Protein AF-0000000079573055 (afdb_homodimer)

InterPro domains:
  IPR013022 Xylose isomerase-like, TIM barrel domain [PF01261] (51-275)
  IPR036237 Xylose isomerase-like superfamily [SSF51658] (10-275)
  IPR050312 IolE/XylA/MocC-like [PTHR12110] (13-275)

Structure (mmCIF, N/CA/C/O backbone):
data_AF-0000000079573055-model_v1
#
loop_
_entity.id
_entity.type
_entity.pdbx_description
1 polymer 'TIM barrel protein'
#
loop_
_atom_site.group_PDB
_atom_site.id
_atom_site.type_symbol
_atom_site.label_atom_id
_atom_site.label_alt_id
_atom_site.label_comp_id
_atom_site.label_asym_id
_atom_site.label_entity_id
_atom_site.label_seq_id
_atom_site.pdbx_PDB_ins_code
_atom_site.Cartn_x
_atom_site.Cartn_y
_atom_site.Cartn_z
_atom_site.occupancy
_atom_site.B_iso_or_equiv
_atom_site.auth_seq_id
_atom_site.auth_comp_id
_atom_site.auth_asym_id
_atom_site.auth_atom_id
_atom_site.pdbx_PDB_model_num
ATOM 1 N N . MET A 1 1 ? 8.812 30.469 4.613 1 85.81 1 MET A N 1
ATOM 2 C CA . MET A 1 1 ? 9.094 29.031 4.582 1 85.81 1 MET A CA 1
ATOM 3 C C . MET A 1 1 ? 8.859 28.391 5.949 1 85.81 1 MET A C 1
ATOM 5 O O . MET A 1 1 ? 8.953 27.172 6.094 1 85.81 1 MET A O 1
ATOM 9 N N . ASP A 1 2 ? 8.391 29.188 6.914 1 90.44 2 ASP A N 1
ATOM 10 C CA . ASP A 1 2 ? 8.266 28.734 8.289 1 90.44 2 ASP A CA 1
ATOM 11 C C . ASP A 1 2 ? 7.055 27.812 8.445 1 90.44 2 ASP A C 1
ATOM 13 O O . ASP A 1 2 ? 7.016 26.984 9.359 1 90.44 2 ASP A O 1
ATOM 17 N N . GLN A 1 3 ? 6.109 27.938 7.523 1 94.31 3 GLN A N 1
ATOM 18 C CA . GLN A 1 3 ? 4.891 27.141 7.625 1 94.31 3 GLN A CA 1
ATOM 19 C C . GLN A 1 3 ? 4.938 25.953 6.68 1 94.31 3 GLN A C 1
ATOM 21 O O . GLN A 1 3 ? 3.984 25.172 6.605 1 94.31 3 GLN A O 1
ATOM 26 N N . VAL A 1 4 ? 6.039 25.797 5.992 1 97.62 4 VAL A N 1
ATOM 27 C CA . VAL A 1 4 ? 6.113 24.75 4.969 1 97.62 4 VAL A CA 1
ATOM 28 C C . VAL A 1 4 ? 6.645 23.469 5.582 1 97.62 4 VAL A C 1
ATOM 30 O O . VAL A 1 4 ? 7.605 23.484 6.359 1 97.62 4 VAL A O 1
ATOM 33 N N . ALA A 1 5 ? 5.977 22.406 5.375 1 98.62 5 ALA A N 1
ATOM 34 C CA . ALA A 1 5 ? 6.418 21.078 5.754 1 98.62 5 ALA A CA 1
ATOM 35 C C . ALA A 1 5 ? 6.445 20.141 4.551 1 98.62 5 ALA A C 1
ATOM 37 O O . ALA A 1 5 ? 5.941 20.484 3.479 1 98.62 5 ALA A O 1
ATOM 38 N N . VAL A 1 6 ? 7.121 19.047 4.664 1 98.5 6 VAL A N 1
ATOM 39 C CA . VAL A 1 6 ? 7.16 18.016 3.629 1 98.5 6 VAL A CA 1
ATOM 40 C C . VAL A 1 6 ? 6.797 16.672 4.234 1 98.5 6 VAL A C 1
ATOM 42 O O . VAL A 1 6 ? 7.371 16.266 5.246 1 98.5 6 VAL A O 1
ATOM 45 N N . MET A 1 7 ? 5.871 16.016 3.602 1 97.94 7 MET A N 1
ATOM 46 C CA . MET A 1 7 ? 5.453 14.68 4.031 1 97.94 7 MET A CA 1
ATOM 47 C C . MET A 1 7 ? 6.504 13.633 3.668 1 97.94 7 MET A C 1
ATOM 49 O O . MET A 1 7 ? 7 13.617 2.541 1 97.94 7 MET A O 1
ATOM 53 N N . GLY A 1 8 ? 6.746 12.758 4.602 1 97.06 8 GLY A N 1
ATOM 54 C CA . GLY A 1 8 ? 7.84 11.805 4.457 1 97.06 8 GLY A CA 1
ATOM 55 C C . GLY A 1 8 ? 7.508 10.656 3.525 1 97.06 8 GLY A C 1
ATOM 56 O O . GLY A 1 8 ? 8.406 9.953 3.062 1 97.06 8 GLY A O 1
ATOM 57 N N . VAL A 1 9 ? 6.242 10.438 3.211 1 94.88 9 VAL A N 1
ATOM 58 C CA . VAL A 1 9 ? 5.824 9.273 2.434 1 94.88 9 VAL A CA 1
ATOM 59 C C . VAL A 1 9 ? 6.492 9.305 1.061 1 94.88 9 VAL A C 1
ATOM 61 O O . VAL A 1 9 ? 6.801 8.258 0.49 1 94.88 9 VAL A O 1
ATOM 64 N N . GLN A 1 10 ? 6.832 10.469 0.522 1 95.25 10 GLN A N 1
ATOM 65 C CA . GLN A 1 10 ? 7.441 10.586 -0.798 1 95.25 10 GLN A CA 1
ATOM 66 C C . GLN A 1 10 ? 8.852 10 -0.804 1 95.25 10 GLN A C 1
ATOM 68 O O . GLN A 1 10 ? 9.422 9.758 -1.869 1 95.25 10 GLN A O 1
ATOM 73 N N . TYR A 1 11 ? 9.367 9.727 0.384 1 95.88 11 TYR A N 1
ATOM 74 C CA . TYR A 1 11 ? 10.711 9.18 0.536 1 95.88 11 TYR A CA 1
ATOM 75 C C . TYR A 1 11 ? 10.656 7.707 0.925 1 95.88 11 TYR A C 1
ATOM 77 O O . TYR A 1 11 ? 11.609 7.176 1.499 1 95.88 11 TYR A O 1
ATOM 85 N N . PHE A 1 12 ? 9.586 6.957 0.643 1 91.75 12 PHE A N 1
ATOM 86 C CA . PHE A 1 12 ? 9.383 5.613 1.176 1 91.75 12 PHE A CA 1
ATOM 87 C C . PHE A 1 12 ? 10.383 4.633 0.566 1 91.75 12 PHE A C 1
ATOM 89 O O . PHE A 1 12 ? 10.555 3.523 1.075 1 91.75 12 PHE A O 1
ATOM 96 N N . HIS A 1 13 ? 11.109 5.02 -0.469 1 93.62 13 HIS A N 1
ATOM 97 C CA . HIS A 1 13 ? 12.164 4.168 -1.013 1 93.62 13 HIS A CA 1
ATOM 98 C C . HIS A 1 13 ? 13.531 4.562 -0.464 1 93.62 13 HIS A C 1
ATOM 100 O O . HIS A 1 13 ? 14.562 4.062 -0.926 1 93.62 13 HIS A O 1
ATOM 106 N N . TYR A 1 14 ? 13.539 5.5 0.457 1 95.5 14 TYR A N 1
ATOM 107 C CA . TYR A 1 14 ? 14.766 6.016 1.039 1 95.5 14 TYR A CA 1
ATOM 108 C C . TYR A 1 14 ? 14.734 5.914 2.561 1 95.5 14 TYR A C 1
ATOM 110 O O . TYR A 1 14 ? 13.664 5.82 3.16 1 95.5 14 TYR A O 1
ATOM 118 N N . THR A 1 15 ? 15.906 5.93 3.127 1 95.62 15 THR A N 1
ATOM 119 C CA . THR A 1 15 ? 16 5.84 4.578 1 95.62 15 THR A CA 1
ATOM 120 C C . THR A 1 15 ? 15.531 7.133 5.238 1 95.62 15 THR A C 1
ATOM 122 O O . THR A 1 15 ? 15.461 8.18 4.59 1 95.62 15 THR A O 1
ATOM 125 N N . LEU A 1 16 ? 15.211 7.012 6.516 1 96.88 16 LEU A N 1
ATOM 126 C CA . LEU A 1 16 ? 14.852 8.195 7.289 1 96.88 16 LEU A CA 1
ATOM 127 C C . LEU A 1 16 ? 15.961 9.242 7.242 1 96.88 16 LEU A C 1
ATOM 129 O O . LEU A 1 16 ? 15.688 10.438 7.098 1 96.88 16 LEU A O 1
ATOM 133 N N . ASP A 1 17 ? 17.203 8.805 7.359 1 97.62 17 ASP A N 1
ATOM 134 C CA . ASP A 1 17 ? 18.328 9.727 7.34 1 97.62 17 ASP A CA 1
ATOM 135 C C . ASP A 1 17 ? 18.391 10.508 6.027 1 97.62 17 ASP A C 1
ATOM 137 O O . ASP A 1 17 ? 18.688 11.703 6.023 1 97.62 17 ASP A O 1
ATOM 141 N N . TYR A 1 18 ? 18.109 9.789 4.93 1 97.94 18 TYR A N 1
ATOM 142 C CA . TYR A 1 18 ? 18.094 10.469 3.639 1 97.94 18 TYR A CA 1
ATOM 143 C C . TYR A 1 18 ? 17.016 11.555 3.617 1 97.94 18 TYR A C 1
ATOM 145 O O . TYR A 1 18 ? 17.266 12.672 3.158 1 97.94 18 TYR A O 1
ATOM 153 N N . TYR A 1 19 ? 15.867 11.242 4.098 1 98.44 19 TYR A N 1
ATOM 154 C CA . TYR A 1 19 ? 14.75 12.18 4.18 1 98.44 19 TYR A CA 1
ATOM 155 C C . TYR A 1 19 ? 15.125 13.398 5.012 1 98.44 19 TYR A C 1
ATOM 157 O O . TYR A 1 19 ? 14.961 14.539 4.562 1 98.44 19 TYR A O 1
ATOM 165 N N . LEU A 1 20 ? 15.672 13.211 6.207 1 98.69 20 LEU A N 1
ATOM 166 C CA . LEU A 1 20 ? 16.047 14.305 7.105 1 98.69 20 LEU A CA 1
ATOM 167 C C . LEU A 1 20 ? 17.109 15.195 6.465 1 98.69 20 LEU A C 1
ATOM 169 O O . LEU A 1 20 ? 16.984 16.422 6.48 1 98.69 20 LEU A O 1
ATOM 173 N N . ASN A 1 21 ? 18.062 14.586 5.883 1 98.56 21 ASN A N 1
ATOM 174 C CA . ASN A 1 21 ? 19.125 15.359 5.246 1 98.56 21 ASN A CA 1
ATOM 175 C C . ASN A 1 21 ? 18.609 16.141 4.047 1 98.56 21 ASN A C 1
ATOM 177 O O . ASN A 1 21 ? 19.062 17.266 3.787 1 98.56 21 ASN A O 1
ATOM 181 N N . SER A 1 22 ? 17.719 15.492 3.316 1 98.56 22 SER A N 1
ATOM 182 C CA . SER A 1 22 ? 17.109 16.188 2.193 1 98.56 22 SER A CA 1
ATOM 183 C C . SER A 1 22 ? 16.391 17.453 2.652 1 98.56 22 SER A C 1
ATOM 185 O O . SER A 1 22 ? 16.516 18.516 2.027 1 98.56 22 SER A O 1
ATOM 187 N N . MET A 1 23 ? 15.641 17.375 3.732 1 98.38 23 MET A N 1
ATOM 188 C CA . MET A 1 23 ? 14.93 18.516 4.273 1 98.38 23 MET A CA 1
ATOM 189 C C . MET A 1 23 ? 15.898 19.609 4.715 1 98.38 23 MET A C 1
ATOM 191 O O . MET A 1 23 ? 15.695 20.797 4.426 1 98.38 23 MET A O 1
ATOM 195 N N . HIS A 1 24 ? 16.938 19.188 5.359 1 98.31 24 HIS A N 1
ATOM 196 C CA . HIS A 1 24 ? 17.953 20.125 5.785 1 98.31 24 HIS A CA 1
ATOM 197 C C . HIS A 1 24 ? 18.562 20.859 4.59 1 98.31 24 HIS A C 1
ATOM 199 O O . HIS A 1 24 ? 18.703 22.078 4.617 1 98.31 24 HIS A O 1
ATOM 205 N N . ARG A 1 25 ? 18.875 20.156 3.561 1 98.12 25 ARG A N 1
ATOM 206 C CA . ARG A 1 25 ? 19.484 20.719 2.369 1 98.12 25 ARG A CA 1
ATOM 207 C C . ARG A 1 25 ? 18.531 21.672 1.653 1 98.12 25 ARG A C 1
ATOM 209 O O . ARG A 1 25 ? 18.969 22.672 1.065 1 98.12 25 ARG A O 1
ATOM 216 N N . CYS A 1 26 ? 17.25 21.406 1.707 1 97.62 26 CYS A N 1
ATOM 217 C CA . CYS A 1 26 ? 16.25 22.203 1.012 1 97.62 26 CYS A CA 1
ATOM 218 C C . CYS A 1 26 ? 15.844 23.422 1.84 1 97.62 26 CYS A C 1
ATOM 220 O O . CYS A 1 26 ? 15.125 24.297 1.355 1 97.62 26 CYS A O 1
ATOM 222 N N . GLY A 1 27 ? 16.25 23.422 3.068 1 97.06 27 GLY A N 1
ATOM 223 C CA . GLY A 1 27 ? 15.922 24.547 3.945 1 97.06 27 GLY A CA 1
ATOM 224 C C . GLY A 1 27 ? 14.516 24.453 4.512 1 97.06 27 GLY A C 1
ATOM 225 O O . GLY A 1 27 ? 13.953 25.469 4.926 1 97.06 27 GLY A O 1
ATOM 226 N N . VAL A 1 28 ? 13.914 23.312 4.461 1 97.69 28 VAL A N 1
ATOM 227 C CA . VAL A 1 28 ? 12.609 23.078 5.074 1 97.69 28 VAL A CA 1
ATOM 228 C C . VAL A 1 28 ? 12.789 22.625 6.52 1 97.69 28 VAL A C 1
ATOM 230 O O . VAL A 1 28 ? 13.5 21.656 6.789 1 97.69 28 VAL A O 1
ATOM 233 N N . LYS A 1 29 ? 12.133 23.219 7.445 1 97.56 29 LYS A N 1
ATOM 234 C CA . LYS A 1 29 ? 12.391 22.953 8.859 1 97.56 29 LYS A CA 1
ATOM 235 C C . LYS A 1 29 ? 11.344 22.016 9.438 1 97.56 29 LYS A C 1
ATOM 237 O O . LYS A 1 29 ? 11.562 21.391 10.477 1 97.56 29 LYS A O 1
ATOM 242 N N . ASN A 1 30 ? 10.148 22 8.828 1 98.69 30 ASN A N 1
ATOM 243 C CA . ASN A 1 30 ? 9.031 21.234 9.375 1 98.69 30 ASN A CA 1
ATOM 244 C C . ASN A 1 30 ? 8.875 19.891 8.672 1 98.69 30 ASN A C 1
ATOM 246 O O . ASN A 1 30 ? 8.945 19.812 7.445 1 98.69 30 ASN A O 1
ATOM 250 N N . LEU A 1 31 ? 8.711 18.828 9.492 1 98.75 31 LEU A N 1
ATOM 251 C CA . LEU A 1 31 ? 8.609 17.453 8.992 1 98.75 31 LEU A CA 1
ATOM 252 C C . LEU A 1 31 ? 7.227 16.875 9.289 1 98.75 31 LEU A C 1
ATOM 254 O O . LEU A 1 31 ? 6.668 17.109 10.359 1 98.75 31 LEU A O 1
ATOM 258 N N . ASP A 1 32 ? 6.66 16.203 8.359 1 98.75 32 ASP A N 1
ATOM 259 C CA . ASP A 1 32 ? 5.523 15.305 8.5 1 98.75 32 ASP A CA 1
ATOM 260 C C . ASP A 1 32 ? 5.969 13.844 8.391 1 98.75 32 ASP A C 1
ATOM 262 O O . ASP A 1 32 ? 6.172 13.336 7.293 1 98.75 32 ASP A O 1
ATOM 266 N N . LEU A 1 33 ? 6.113 13.211 9.562 1 98.5 33 LEU A N 1
ATOM 267 C CA . LEU A 1 33 ? 6.652 11.859 9.57 1 98.5 33 LEU A CA 1
ATOM 268 C C . LEU A 1 33 ? 5.594 10.844 9.148 1 98.5 33 LEU A C 1
ATOM 270 O O . LEU A 1 33 ? 4.516 10.781 9.75 1 98.5 33 LEU A O 1
ATOM 274 N N . TRP A 1 34 ? 5.934 10.156 8.156 1 96.06 34 TRP A N 1
ATOM 275 C CA . TRP A 1 34 ? 5.121 9.008 7.758 1 96.06 34 TRP A CA 1
ATOM 276 C C . TRP A 1 34 ? 5.434 7.789 8.617 1 96.06 34 TRP A C 1
ATOM 278 O O . TRP A 1 34 ? 6.598 7.398 8.75 1 96.06 34 TRP A O 1
ATOM 288 N N . GLY A 1 35 ? 4.434 7.227 9.203 1 94.44 35 GLY A N 1
ATOM 289 C CA . GLY A 1 35 ? 4.582 6.172 10.195 1 94.44 35 GLY A CA 1
ATOM 290 C C . GLY A 1 35 ? 4.566 4.781 9.586 1 94.44 35 GLY A C 1
ATOM 291 O O . GLY A 1 35 ? 3.768 3.932 9.992 1 94.44 35 GLY A O 1
ATOM 292 N N . ALA A 1 36 ? 5.469 4.477 8.742 1 91.88 36 ALA A N 1
ATOM 293 C CA . ALA A 1 36 ? 5.648 3.15 8.156 1 91.88 36 ALA A CA 1
ATOM 294 C C . ALA A 1 36 ? 7.109 2.906 7.789 1 91.88 36 ALA A C 1
ATOM 296 O O . ALA A 1 36 ? 7.906 3.848 7.719 1 91.88 36 ALA A O 1
ATOM 297 N N . SER A 1 37 ? 7.445 1.666 7.555 1 88.81 37 SER A N 1
ATOM 298 C CA . SER A 1 37 ? 8.789 1.309 7.102 1 88.81 37 SER A CA 1
ATOM 299 C C . SER A 1 37 ? 9.086 1.911 5.734 1 88.81 37 SER A C 1
ATOM 301 O O . SER A 1 37 ? 8.211 1.976 4.871 1 88.81 37 SER A O 1
ATOM 303 N N . PRO A 1 38 ? 10.227 2.432 5.527 1 89.25 38 PRO A N 1
ATOM 304 C CA . PRO A 1 38 ? 11.445 2.207 6.301 1 89.25 38 PRO A CA 1
ATOM 305 C C . PRO A 1 38 ? 11.703 3.299 7.336 1 89.25 38 PRO A C 1
ATOM 307 O O . PRO A 1 38 ? 12.719 3.275 8.023 1 89.25 38 PRO A O 1
ATOM 310 N N . HIS A 1 39 ? 10.836 4.254 7.512 1 93.06 39 HIS A N 1
ATOM 311 C CA . HIS A 1 39 ? 11.125 5.379 8.398 1 93.06 39 HIS A CA 1
ATOM 312 C C . HIS A 1 39 ? 10.852 5.02 9.852 1 93.06 39 HIS A C 1
ATOM 314 O O . HIS A 1 39 ? 11.773 4.996 10.672 1 93.06 39 HIS A O 1
ATOM 320 N N . TYR A 1 40 ? 9.609 4.742 10.125 1 93.88 40 TYR A N 1
ATOM 321 C CA . TYR A 1 40 ? 9.203 4.297 11.453 1 93.88 40 TYR A CA 1
ATOM 322 C C . TYR A 1 40 ? 7.887 3.537 11.391 1 93.88 40 TYR A C 1
ATOM 324 O O . TYR A 1 40 ? 6.875 4.074 10.938 1 93.88 40 TYR A O 1
ATOM 332 N N . CYS A 1 41 ? 7.926 2.348 11.836 1 90.44 41 CYS A N 1
ATOM 333 C CA . CYS A 1 41 ? 6.711 1.551 11.969 1 90.44 41 CYS A CA 1
ATOM 334 C C . CYS A 1 41 ? 6.52 1.082 13.406 1 90.44 41 CYS A C 1
ATOM 336 O O . CYS A 1 41 ? 7.336 0.321 13.93 1 90.44 41 CYS A O 1
ATOM 338 N N . ARG A 1 42 ? 5.434 1.505 13.977 1 90.31 42 ARG A N 1
ATOM 339 C CA . ARG A 1 42 ? 5.176 1.19 15.375 1 90.31 42 ARG A CA 1
ATOM 340 C C . ARG A 1 42 ? 5.207 -0.316 15.617 1 90.31 42 ARG A C 1
ATOM 342 O O . ARG A 1 42 ? 5.641 -0.772 16.672 1 90.31 42 ARG A O 1
ATOM 349 N N . LEU A 1 43 ? 4.852 -1.1 14.672 1 83.31 43 LEU A N 1
ATOM 350 C CA . LEU A 1 43 ? 4.727 -2.549 14.789 1 83.31 43 LEU A CA 1
ATOM 351 C C . LEU A 1 43 ? 6.098 -3.201 14.922 1 83.31 43 LEU A C 1
ATOM 353 O O . LEU A 1 43 ? 6.199 -4.371 15.297 1 83.31 43 LEU A O 1
ATOM 357 N N . ASP A 1 44 ? 7.102 -2.424 14.648 1 84.69 44 ASP A N 1
ATOM 358 C CA . ASP A 1 44 ? 8.453 -2.969 14.75 1 84.69 44 ASP A CA 1
ATOM 359 C C . ASP A 1 44 ? 8.906 -3.062 16.203 1 84.69 44 ASP A C 1
ATOM 361 O O . ASP A 1 44 ? 9.914 -3.697 16.5 1 84.69 44 ASP A O 1
ATOM 365 N N . TYR A 1 45 ? 8.109 -2.496 17.031 1 89.62 45 TYR A N 1
ATOM 366 C CA . TYR A 1 45 ? 8.539 -2.398 18.422 1 89.62 45 TYR A CA 1
ATOM 367 C C . TYR A 1 45 ? 7.574 -3.141 19.344 1 89.62 45 TYR A C 1
ATOM 369 O O . TYR A 1 45 ? 6.371 -2.857 19.359 1 89.62 45 TYR A O 1
ATOM 377 N N . LEU A 1 46 ? 8.086 -4.008 20.156 1 85.56 46 LEU A N 1
ATOM 378 C CA . LEU A 1 46 ? 7.293 -4.91 20.984 1 85.56 46 LEU A CA 1
ATOM 379 C C . LEU A 1 46 ? 6.691 -4.176 22.188 1 85.56 46 LEU A C 1
ATOM 381 O O . LEU A 1 46 ? 5.645 -4.57 22.703 1 85.56 46 LEU A O 1
ATOM 385 N N . THR A 1 47 ? 7.414 -3.145 22.641 1 92.56 47 THR A N 1
ATOM 386 C CA . THR A 1 47 ? 6.957 -2.418 23.828 1 92.56 47 THR A CA 1
ATOM 387 C C . THR A 1 47 ? 6.852 -0.924 23.531 1 92.56 47 THR A C 1
ATOM 389 O O . THR A 1 47 ? 7.523 -0.412 22.641 1 92.56 47 THR A O 1
ATOM 392 N N . SER A 1 48 ? 5.992 -0.315 24.281 1 94.56 48 SER A N 1
ATOM 393 C CA . SER A 1 48 ? 5.875 1.136 24.188 1 94.56 48 SER A CA 1
ATOM 394 C C . SER A 1 48 ? 7.199 1.821 24.5 1 94.56 48 SER A C 1
ATOM 396 O O . SER A 1 48 ? 7.539 2.838 23.891 1 94.56 48 SER A O 1
ATOM 398 N N . SER A 1 49 ? 7.922 1.231 25.391 1 96.5 49 SER A N 1
ATOM 399 C CA . SER A 1 49 ? 9.2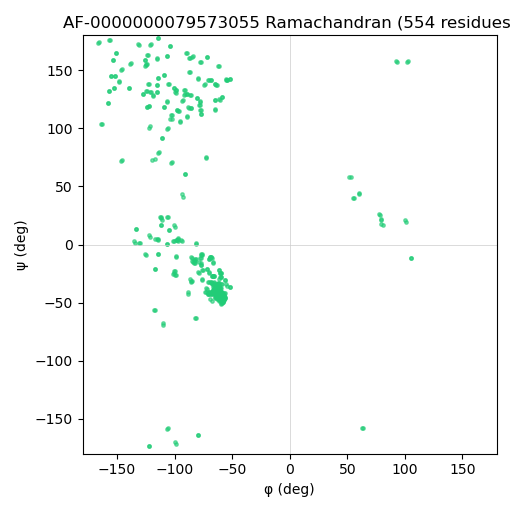03 1.804 25.781 1 96.5 49 SER A CA 1
ATOM 400 C C . SER A 1 49 ? 10.211 1.749 24.641 1 96.5 49 SER A C 1
ATOM 402 O O . SER A 1 49 ? 10.977 2.691 24.438 1 96.5 49 SER A O 1
ATOM 404 N N . ALA A 1 50 ? 10.211 0.652 23.953 1 95.56 50 ALA A N 1
ATOM 405 C CA . ALA A 1 50 ? 11.117 0.519 22.828 1 95.56 50 ALA A CA 1
ATOM 406 C C . ALA A 1 50 ? 10.766 1.511 21.719 1 95.56 50 ALA A C 1
ATOM 408 O O . ALA A 1 50 ? 11.648 2.107 21.109 1 95.56 50 ALA A O 1
ATOM 409 N N . ALA A 1 51 ? 9.492 1.646 21.453 1 96 51 ALA A N 1
ATOM 410 C CA . ALA A 1 51 ? 9.023 2.607 20.469 1 96 51 ALA A CA 1
ATOM 411 C C . ALA A 1 51 ? 9.391 4.031 20.859 1 96 51 ALA A C 1
ATOM 413 O O . ALA A 1 51 ? 9.883 4.805 20.031 1 96 51 ALA A O 1
ATOM 414 N N . GLU A 1 52 ? 9.188 4.352 22.109 1 97.88 52 GLU A N 1
ATOM 415 C CA . GLU A 1 52 ? 9.508 5.68 22.625 1 97.88 52 GLU A CA 1
ATOM 416 C C . GLU A 1 52 ? 10.992 5.992 22.469 1 97.88 52 GLU A C 1
ATOM 418 O O . GLU A 1 52 ? 11.359 7.102 22.078 1 97.88 52 GLU A O 1
ATOM 423 N N . ARG A 1 53 ? 11.781 5.035 22.797 1 97.62 53 ARG A N 1
ATOM 424 C CA . ARG A 1 53 ? 13.219 5.223 22.672 1 97.62 53 ARG A CA 1
ATOM 425 C C . ARG A 1 53 ? 13.602 5.535 21.219 1 97.62 53 ARG A C 1
ATOM 427 O O . ARG A 1 53 ? 14.398 6.438 20.969 1 97.62 53 ARG A O 1
ATOM 434 N N . LYS A 1 54 ? 13.078 4.758 20.312 1 96.56 54 LYS A N 1
ATOM 435 C CA . LYS A 1 54 ? 13.367 4.984 18.891 1 96.56 54 LYS A CA 1
ATOM 436 C C . LYS A 1 54 ? 12.891 6.363 18.453 1 96.56 54 LYS A C 1
ATOM 438 O O . LYS A 1 54 ? 13.594 7.066 17.719 1 96.56 54 LYS A O 1
ATOM 443 N N . LEU A 1 55 ? 11.719 6.766 18.844 1 98.38 55 LEU A N 1
ATOM 444 C CA . LEU A 1 55 ? 11.148 8.055 18.453 1 98.38 55 LEU A CA 1
ATOM 445 C C . LEU A 1 55 ? 11.969 9.203 19.031 1 98.38 55 LEU A C 1
ATOM 447 O O . LEU A 1 55 ? 12.133 10.234 18.375 1 98.38 55 LEU A O 1
ATOM 451 N N . ARG A 1 56 ? 12.438 9.023 20.219 1 98.56 56 ARG A N 1
ATOM 452 C CA . ARG A 1 56 ? 13.312 10.039 20.797 1 98.56 56 ARG A CA 1
ATOM 453 C C . ARG A 1 56 ? 14.602 10.164 20.016 1 98.56 56 ARG A C 1
ATOM 455 O O . ARG A 1 56 ? 15.109 11.273 19.812 1 98.56 56 ARG A O 1
ATOM 462 N N . GLU A 1 57 ? 15.086 9.039 19.609 1 98.19 57 GLU A N 1
ATOM 463 C CA . GLU A 1 57 ? 16.266 9.062 18.75 1 98.19 57 GLU A CA 1
ATOM 464 C C . GLU A 1 57 ? 15.984 9.805 17.453 1 98.19 57 GLU A C 1
ATOM 466 O O . GLU A 1 57 ? 16.797 10.609 17 1 98.19 57 GLU A O 1
ATOM 471 N N . ILE A 1 58 ? 14.906 9.5 16.828 1 98.38 58 ILE A N 1
ATOM 472 C CA . ILE A 1 58 ? 14.492 10.141 15.586 1 98.38 58 ILE A CA 1
ATOM 473 C C . ILE A 1 58 ? 14.344 11.641 15.797 1 98.38 58 ILE A C 1
ATOM 475 O O . ILE A 1 58 ? 14.844 12.438 15 1 98.38 58 ILE A O 1
ATOM 479 N N . ARG A 1 59 ? 13.664 12.047 16.828 1 98.69 59 ARG A N 1
ATOM 480 C CA . ARG A 1 59 ? 13.477 13.461 17.156 1 98.69 59 ARG A CA 1
ATOM 481 C C . ARG A 1 59 ? 14.82 14.164 17.328 1 98.69 59 ARG A C 1
ATOM 483 O O . ARG A 1 59 ? 15.023 15.266 16.812 1 98.69 59 ARG A O 1
ATOM 490 N N . LYS A 1 60 ? 15.695 13.531 18.094 1 98.56 60 LYS A N 1
ATOM 491 C CA . LYS A 1 60 ? 17.016 14.117 18.328 1 98.56 60 LYS A CA 1
ATOM 492 C C . LYS A 1 60 ? 17.781 14.312 17.016 1 98.56 60 LYS A C 1
ATOM 494 O O . LYS A 1 60 ? 18.406 15.359 16.812 1 98.56 60 LYS A O 1
ATOM 499 N N . LYS A 1 61 ? 17.734 13.32 16.141 1 98.25 61 LYS A N 1
ATOM 500 C CA . LYS A 1 61 ? 18.391 13.438 14.844 1 98.25 61 LYS A CA 1
ATOM 501 C C . LYS A 1 61 ? 17.859 14.633 14.07 1 98.25 61 LYS A C 1
ATOM 503 O O . LYS A 1 61 ? 18.625 15.367 13.445 1 98.25 61 LYS A O 1
ATOM 508 N N . ALA A 1 62 ? 16.547 14.734 14.07 1 98.69 62 ALA A N 1
ATOM 509 C CA . ALA A 1 62 ? 15.914 15.867 13.391 1 98.69 62 ALA A CA 1
ATOM 510 C C . ALA A 1 62 ? 16.359 17.188 14.008 1 98.69 62 ALA A C 1
ATOM 512 O O . ALA A 1 62 ? 16.766 18.109 13.297 1 98.69 62 ALA A O 1
ATOM 513 N N . GLU A 1 63 ? 16.328 17.25 15.305 1 98.56 63 GLU A N 1
ATOM 514 C CA . GLU A 1 63 ? 16.703 18.469 16.016 1 98.56 63 GLU A CA 1
ATOM 515 C C . GLU A 1 63 ? 18.156 18.844 15.75 1 98.56 63 GLU A C 1
ATOM 517 O O . GLU A 1 63 ? 18.484 20.031 15.617 1 98.56 63 GLU A O 1
ATOM 522 N N . ASP A 1 64 ? 18.969 17.875 15.711 1 98.5 64 ASP A N 1
ATOM 523 C CA . ASP A 1 64 ? 20.391 18.094 15.43 1 98.5 64 ASP A CA 1
ATOM 524 C C . ASP A 1 64 ? 20.578 18.75 14.062 1 98.5 64 ASP A C 1
ATOM 526 O O . ASP A 1 64 ? 21.578 19.422 13.836 1 98.5 64 ASP A O 1
ATOM 530 N N . LEU A 1 65 ? 19.656 18.578 13.188 1 98.44 65 LEU A N 1
ATOM 531 C CA . LEU A 1 65 ? 19.719 19.156 11.852 1 98.44 65 LEU A CA 1
ATOM 532 C C . LEU A 1 65 ? 18.906 20.438 11.773 1 98.44 65 LEU A C 1
ATOM 534 O O . LEU A 1 65 ? 18.75 21.016 10.695 1 98.44 65 LEU A O 1
ATOM 538 N N . GLY A 1 66 ? 18.359 20.844 12.898 1 98.06 66 GLY A N 1
ATOM 539 C CA . GLY A 1 66 ? 17.547 22.047 12.938 1 98.06 66 GLY A CA 1
ATOM 540 C C . GLY A 1 66 ? 16.141 21.828 12.43 1 98.06 66 GLY A C 1
ATOM 541 O O . GLY A 1 66 ? 15.477 22.781 11.984 1 98.06 66 GLY A O 1
ATOM 542 N N . LEU A 1 67 ? 15.688 20.609 12.445 1 98.62 67 LEU A N 1
ATOM 543 C CA . LEU A 1 67 ? 14.359 20.234 11.961 1 98.62 67 LEU A CA 1
ATOM 544 C C . LEU A 1 67 ? 13.43 19.906 13.125 1 98.62 67 LEU A C 1
ATOM 546 O O . LEU A 1 67 ? 13.883 19.688 14.25 1 98.62 67 LEU A O 1
ATOM 550 N N . LYS A 1 68 ? 12.141 19.906 12.875 1 98.62 68 LYS A N 1
ATOM 551 C CA . LYS A 1 68 ? 11.156 19.484 13.867 1 98.62 68 LYS A CA 1
ATOM 552 C C . LYS A 1 68 ? 9.969 18.812 13.203 1 98.62 68 LYS A C 1
ATOM 554 O O . LYS A 1 68 ? 9.617 19.125 12.062 1 98.62 68 LYS A O 1
ATOM 559 N N . PHE A 1 69 ? 9.367 17.906 13.898 1 98.81 69 PHE A N 1
ATOM 560 C CA . PHE A 1 69 ? 8.156 17.25 13.43 1 98.81 69 PHE A CA 1
ATOM 561 C C . PHE A 1 69 ? 6.922 18.062 13.789 1 98.81 69 PHE A C 1
ATOM 563 O O . PHE A 1 69 ? 6.746 18.453 14.945 1 98.81 69 PHE A O 1
ATOM 570 N N . VAL A 1 70 ? 6.09 18.312 12.773 1 98.75 70 VAL A N 1
ATOM 571 C CA . VAL A 1 70 ? 4.891 19.109 13.023 1 98.75 70 VAL A CA 1
ATOM 572 C C . VAL A 1 70 ? 3.648 18.25 12.812 1 98.75 70 VAL A C 1
ATOM 574 O O . VAL A 1 70 ? 2.531 18.688 13.109 1 98.75 70 VAL A O 1
ATOM 577 N N . MET A 1 71 ? 3.824 17.047 12.297 1 98.81 71 MET A N 1
ATOM 578 C CA . MET A 1 71 ? 2.75 16.109 12.031 1 98.81 71 MET A CA 1
ATOM 579 C C . MET A 1 71 ? 3.262 14.672 12.094 1 98.81 71 MET A C 1
ATOM 581 O O . MET A 1 71 ? 4.387 14.391 11.68 1 98.81 71 MET A O 1
ATOM 585 N N . TYR A 1 72 ? 2.531 13.805 12.75 1 98.75 72 TYR A N 1
ATOM 586 C CA . TYR A 1 72 ? 2.734 12.367 12.617 1 98.75 72 TYR A CA 1
ATOM 587 C C . TYR A 1 72 ? 1.614 11.734 11.797 1 98.75 72 TYR A C 1
ATOM 589 O O . TYR A 1 72 ? 0.434 11.922 12.102 1 98.75 72 TYR A O 1
ATOM 597 N N . THR A 1 73 ? 1.962 11.062 10.75 1 98.19 73 THR A N 1
ATOM 598 C CA . THR A 1 73 ? 1.007 10.43 9.844 1 98.19 73 THR A CA 1
ATOM 599 C C . THR A 1 73 ? 1.087 8.914 9.953 1 98.19 73 THR A C 1
ATOM 601 O O . THR A 1 73 ? 1.867 8.273 9.242 1 98.19 73 THR A O 1
ATOM 604 N N . PRO A 1 74 ? 0.258 8.367 10.828 1 96.38 74 PRO A N 1
ATOM 605 C CA . PRO A 1 74 ? 0.222 6.902 10.836 1 96.38 74 PRO A CA 1
ATOM 606 C C . PRO A 1 74 ? -0.314 6.32 9.531 1 96.38 74 PRO A C 1
ATOM 608 O O . PRO A 1 74 ? -1.258 6.859 8.945 1 96.38 74 PRO A O 1
ATOM 611 N N . GLU A 1 75 ? 0.277 5.309 9.062 1 92.56 75 GLU A N 1
ATOM 612 C CA . GLU A 1 75 ? -0.151 4.699 7.809 1 92.56 75 GLU A CA 1
ATOM 613 C C . GLU A 1 75 ? -1.404 3.852 8.008 1 92.56 75 GLU A C 1
ATOM 615 O O . GLU A 1 75 ? -1.374 2.844 8.719 1 92.56 75 GLU A O 1
ATOM 620 N N . THR A 1 76 ? -2.523 4.273 7.367 1 89.38 76 THR A N 1
ATOM 621 C CA . THR A 1 76 ? -3.766 3.531 7.539 1 89.38 76 THR A CA 1
ATOM 622 C C . THR A 1 76 ? -4.461 3.324 6.199 1 89.38 76 THR A C 1
ATOM 624 O O . THR A 1 76 ? -5.602 2.859 6.148 1 89.38 76 THR A O 1
ATOM 627 N N . LEU A 1 77 ? -3.834 3.779 5.082 1 76.5 77 LEU A N 1
ATOM 628 C CA . LEU A 1 77 ? -4.504 3.631 3.795 1 76.5 77 LEU A CA 1
ATOM 629 C C . LEU A 1 77 ? -4.426 2.188 3.307 1 76.5 77 LEU A C 1
ATOM 631 O O . LEU A 1 77 ? -5.125 1.809 2.363 1 76.5 77 LEU A O 1
ATOM 635 N N . ALA A 1 78 ? -3.66 1.411 3.975 1 70.88 78 ALA A N 1
ATOM 636 C CA . ALA A 1 78 ? -3.537 0.012 3.574 1 70.88 78 ALA A CA 1
ATOM 637 C C . ALA A 1 78 ? -3.693 -0.919 4.773 1 70.88 78 ALA A C 1
ATOM 639 O O . ALA A 1 78 ? -3.934 -0.463 5.895 1 70.88 78 ALA A O 1
ATOM 640 N N . TYR A 1 79 ? -3.746 -2.201 4.523 1 76.5 79 TYR A N 1
ATOM 641 C CA . TYR A 1 79 ? -3.74 -3.209 5.578 1 76.5 79 TYR A CA 1
ATOM 642 C C . TYR A 1 79 ? -2.578 -2.99 6.539 1 76.5 79 TYR A C 1
ATOM 644 O O . TYR A 1 79 ? -1.58 -2.359 6.18 1 76.5 79 TYR A O 1
ATOM 652 N N . PRO A 1 80 ? -2.945 -3.254 7.75 1 83.56 80 PRO A N 1
ATOM 653 C CA . PRO A 1 80 ? -4.078 -4.023 8.273 1 83.56 80 PRO A CA 1
ATOM 654 C C . PRO A 1 80 ? -5.117 -3.145 8.969 1 83.56 80 PRO A C 1
ATOM 656 O O . PRO A 1 80 ? -5.887 -3.633 9.797 1 83.56 80 PRO A O 1
ATOM 659 N N . TYR A 1 81 ? -5.176 -1.881 8.703 1 91.25 81 TYR A N 1
ATOM 660 C CA . TYR A 1 81 ? -6.035 -0.961 9.438 1 91.25 81 TYR A CA 1
ATOM 661 C C . TYR A 1 81 ? -7.203 -0.494 8.578 1 91.25 81 TYR A C 1
ATOM 663 O O . TYR A 1 81 ? -7.082 -0.399 7.355 1 91.25 81 TYR A O 1
ATOM 671 N N . SER A 1 82 ? -8.289 -0.301 9.242 1 94.06 82 SER A N 1
ATOM 672 C CA . SER A 1 82 ? -9.492 0.232 8.609 1 94.06 82 SER A CA 1
ATOM 673 C C . SER A 1 82 ? -10.406 0.892 9.641 1 94.06 82 SER A C 1
ATOM 675 O O . SER A 1 82 ? -10.727 0.297 10.672 1 94.06 82 SER A O 1
ATOM 677 N N . LEU A 1 83 ? -10.82 2.064 9.273 1 97.06 83 LEU A N 1
ATOM 678 C CA . LEU A 1 83 ? -11.711 2.787 10.172 1 97.06 83 LEU A CA 1
ATOM 679 C C . LEU A 1 83 ? -13.156 2.314 10.008 1 97.06 83 LEU A C 1
ATOM 681 O O . LEU A 1 83 ? -14.008 2.615 10.844 1 97.06 83 LEU A O 1
ATOM 685 N N . SER A 1 84 ? -13.367 1.547 8.922 1 96.69 84 SER A N 1
ATOM 686 C CA . SER A 1 84 ? -14.766 1.267 8.617 1 96.69 84 SER A CA 1
ATOM 687 C C . SER A 1 84 ? -14.977 -0.213 8.312 1 96.69 84 SER A C 1
ATOM 689 O O . SER A 1 84 ? -16.031 -0.6 7.789 1 96.69 84 SER A O 1
ATOM 691 N N . ALA A 1 85 ? -14.016 -1.035 8.617 1 94.31 85 ALA A N 1
ATOM 692 C CA . ALA A 1 85 ? -14.125 -2.463 8.328 1 94.31 85 ALA A CA 1
ATOM 693 C C . ALA A 1 85 ? -15.383 -3.053 8.961 1 94.31 85 ALA A C 1
ATOM 695 O O . ALA A 1 85 ? -15.75 -2.701 10.086 1 94.31 85 ALA A O 1
ATOM 696 N N . PRO A 1 86 ? -16.031 -3.975 8.25 1 94 86 PRO A N 1
ATOM 697 C CA . PRO A 1 86 ? -17.172 -4.66 8.875 1 94 86 PRO A CA 1
ATOM 698 C C . PRO A 1 86 ? -16.75 -5.543 10.047 1 94 86 PRO A C 1
ATOM 700 O O . PRO A 1 86 ? -17.547 -5.785 10.961 1 94 86 PRO A O 1
ATOM 703 N N . GLU A 1 87 ? -15.523 -6.012 10.016 1 90.12 87 GLU A N 1
ATOM 704 C CA . GLU A 1 87 ? -14.992 -6.844 11.086 1 90.12 87 GLU A CA 1
ATOM 705 C C . GLU A 1 87 ? -14.578 -5.996 12.289 1 90.12 87 GLU A C 1
ATOM 707 O O . GLU A 1 87 ? -13.656 -5.184 12.195 1 90.12 87 GLU A O 1
ATOM 712 N N . GLN A 1 88 ? -15.141 -6.219 13.422 1 92.19 88 GLN A N 1
ATOM 713 C CA . GLN A 1 88 ? -14.906 -5.434 14.625 1 92.19 88 GLN A CA 1
ATOM 714 C C . GLN A 1 88 ? -13.453 -5.527 15.07 1 92.19 88 GLN A C 1
ATOM 716 O O . GLN A 1 88 ? -12.852 -4.523 15.461 1 92.19 88 GLN A O 1
ATOM 721 N N . PRO A 1 89 ? -12.812 -6.664 14.969 1 89.38 89 PRO A N 1
ATOM 722 C CA . PRO A 1 89 ? -11.414 -6.75 15.398 1 89.38 89 PRO A CA 1
ATOM 723 C C . PRO A 1 89 ? -10.492 -5.832 14.609 1 89.38 89 PRO A C 1
ATOM 725 O O . PRO A 1 89 ? -9.508 -5.32 15.148 1 89.38 89 PRO A O 1
ATOM 728 N N . ILE A 1 90 ? -10.812 -5.625 13.32 1 91.62 90 ILE A N 1
ATOM 729 C CA . ILE A 1 90 ? -10.008 -4.727 12.5 1 91.62 90 ILE A CA 1
ATOM 730 C C . ILE A 1 90 ? -10.18 -3.289 12.977 1 91.62 90 ILE A C 1
ATOM 732 O O . ILE A 1 90 ? -9.203 -2.547 13.102 1 91.62 90 ILE A O 1
ATOM 736 N N . ARG A 1 91 ? -11.383 -2.885 13.281 1 95.19 91 ARG A N 1
ATOM 737 C CA . ARG A 1 91 ? -11.633 -1.543 13.797 1 95.19 91 ARG A CA 1
ATOM 738 C C . ARG A 1 91 ? -11 -1.357 15.172 1 95.19 91 ARG A C 1
ATOM 740 O O . ARG A 1 91 ? -10.438 -0.299 15.461 1 95.19 91 ARG A O 1
ATOM 747 N N . ASP A 1 92 ? -11.055 -2.443 16.031 1 94.75 92 ASP A N 1
ATOM 748 C CA . ASP A 1 92 ? -10.422 -2.379 17.344 1 94.75 92 ASP A CA 1
ATOM 749 C C . ASP A 1 92 ? -8.914 -2.188 17.203 1 94.75 92 ASP A C 1
ATOM 751 O O . ASP A 1 92 ? -8.32 -1.354 17.906 1 94.75 92 ASP A O 1
ATOM 755 N N . ARG A 1 93 ? -8.336 -2.945 16.312 1 92.62 93 ARG A N 1
ATOM 756 C CA . ARG A 1 93 ? -6.902 -2.822 16.062 1 92.62 93 ARG A CA 1
ATOM 757 C C . ARG A 1 93 ? -6.551 -1.426 15.555 1 92.62 93 ARG A C 1
ATOM 759 O O . ARG A 1 93 ? -5.496 -0.884 15.883 1 92.62 93 ARG A O 1
ATOM 766 N N . THR A 1 94 ? -7.438 -0.867 14.75 1 96 94 THR A N 1
ATOM 767 C CA . THR A 1 94 ? -7.23 0.475 14.219 1 96 94 THR A CA 1
ATOM 768 C C . THR A 1 94 ? -7.285 1.515 15.328 1 96 94 THR A C 1
ATOM 770 O O . THR A 1 94 ? -6.445 2.416 15.391 1 96 94 THR A O 1
ATOM 773 N N . ILE A 1 95 ? -8.211 1.323 16.234 1 97.75 95 ILE A N 1
ATOM 774 C CA . ILE A 1 95 ? -8.32 2.213 17.391 1 97.75 95 ILE A CA 1
ATOM 775 C C . ILE A 1 95 ? -7.059 2.107 18.25 1 97.75 95 ILE A C 1
ATOM 777 O O . ILE A 1 95 ? -6.48 3.123 18.641 1 97.75 95 ILE A O 1
ATOM 781 N N . ASP A 1 96 ? -6.629 0.899 18.469 1 96.06 96 ASP A N 1
ATOM 782 C CA . ASP A 1 96 ? -5.406 0.685 19.25 1 96.06 96 ASP A CA 1
ATOM 783 C C . ASP A 1 96 ? -4.207 1.342 18.562 1 96.06 96 ASP A C 1
ATOM 785 O O . ASP A 1 96 ? -3.35 1.924 19.234 1 96.06 96 ASP A O 1
ATOM 789 N N . TYR A 1 97 ? -4.164 1.209 17.312 1 95.94 97 TYR A N 1
ATOM 790 C CA . TYR A 1 97 ? -3.074 1.79 16.531 1 95.94 97 TYR A CA 1
ATOM 791 C C . TYR A 1 97 ? -3.043 3.307 16.688 1 95.94 97 TYR A C 1
ATOM 793 O O . TYR A 1 97 ? -1.976 3.896 16.859 1 95.94 97 TYR A O 1
ATOM 801 N N . PHE A 1 98 ? -4.172 3.92 16.641 1 98.19 98 PHE A N 1
ATOM 802 C CA . PHE A 1 98 ? -4.23 5.367 16.797 1 98.19 98 PHE A CA 1
ATOM 803 C C . PHE A 1 98 ? -3.914 5.77 18.234 1 98.19 98 PHE A C 1
ATOM 805 O O . PHE A 1 98 ? -3.334 6.832 18.484 1 98.19 98 PHE A O 1
ATOM 812 N N . ASP A 1 99 ? -4.297 4.914 19.141 1 98.38 99 ASP A N 1
ATOM 813 C CA . ASP A 1 99 ? -3.91 5.16 20.516 1 98.38 99 ASP A CA 1
ATOM 814 C C . ASP A 1 99 ? -2.391 5.234 20.656 1 98.38 99 ASP A C 1
ATOM 816 O O . ASP A 1 99 ? -1.863 6.156 21.297 1 98.38 99 ASP A O 1
ATOM 820 N N . MET A 1 100 ? -1.745 4.332 20.094 1 98 100 MET A N 1
ATOM 821 C CA . MET A 1 100 ? -0.285 4.316 20.094 1 98 100 MET A CA 1
ATOM 822 C C . MET A 1 100 ? 0.271 5.5 19.312 1 98 100 MET A C 1
ATOM 824 O O . MET A 1 100 ? 1.278 6.09 19.703 1 98 100 MET A O 1
ATOM 828 N N . ALA A 1 101 ? -0.384 5.816 18.188 1 98.25 101 ALA A N 1
ATOM 829 C CA . ALA A 1 101 ? 0.064 6.914 17.328 1 98.25 101 ALA A CA 1
ATOM 830 C C . ALA A 1 101 ? -0.008 8.25 18.062 1 98.25 101 ALA A C 1
ATOM 832 O O . ALA A 1 101 ? 0.826 9.133 17.859 1 98.25 101 ALA A O 1
ATOM 833 N N . ILE A 1 102 ? -1.042 8.398 18.906 1 98.69 102 ILE A N 1
ATOM 834 C CA . ILE A 1 102 ? -1.165 9.602 19.719 1 98.69 102 ILE A CA 1
ATOM 835 C C . ILE A 1 102 ? 0.064 9.742 20.609 1 98.69 102 ILE A C 1
ATOM 837 O O . ILE A 1 102 ? 0.69 10.805 20.656 1 98.69 102 ILE A O 1
ATOM 841 N N . ASP A 1 103 ? 0.453 8.68 21.219 1 98.38 103 ASP A N 1
ATOM 842 C CA . ASP A 1 103 ? 1.648 8.695 22.062 1 98.38 103 ASP A CA 1
ATOM 843 C C . ASP A 1 103 ? 2.9 8.961 21.219 1 98.38 103 ASP A C 1
ATOM 845 O O . ASP A 1 103 ? 3.797 9.688 21.656 1 98.38 103 ASP A O 1
ATOM 849 N N . ASP A 1 104 ? 2.979 8.344 20.109 1 98.5 104 ASP A N 1
ATOM 850 C CA . ASP A 1 104 ? 4.121 8.523 19.219 1 98.5 104 ASP A CA 1
ATOM 851 C C . ASP A 1 104 ? 4.27 9.984 18.797 1 98.5 104 ASP A C 1
ATOM 853 O O . ASP A 1 104 ? 5.375 10.523 18.781 1 98.5 104 ASP A O 1
ATOM 857 N N . ALA A 1 105 ? 3.143 10.594 18.422 1 98.69 105 ALA A N 1
ATOM 858 C CA . ALA A 1 105 ? 3.154 12.008 18.031 1 98.69 105 ALA A CA 1
ATOM 859 C C . ALA A 1 105 ? 3.705 12.875 19.156 1 98.69 105 ALA A C 1
ATOM 861 O O . ALA A 1 105 ? 4.586 13.711 18.938 1 98.69 105 ALA A O 1
ATOM 862 N N . LEU A 1 106 ? 3.221 12.648 20.344 1 98.75 106 LEU A N 1
ATOM 863 C CA . LEU A 1 106 ? 3.658 13.422 21.5 1 98.75 106 LEU A CA 1
ATOM 864 C C . LEU A 1 106 ? 5.148 13.219 21.75 1 98.75 106 LEU A C 1
ATOM 866 O O . LEU A 1 106 ? 5.863 14.172 22.062 1 98.75 106 LEU A O 1
ATOM 870 N N . THR A 1 107 ? 5.594 12 21.625 1 98.69 107 THR A N 1
ATOM 871 C CA . THR A 1 107 ? 7.012 11.703 21.797 1 98.69 107 THR A CA 1
ATOM 872 C C . THR A 1 107 ? 7.848 12.438 20.766 1 98.69 107 THR A C 1
ATOM 874 O O . THR A 1 107 ? 8.953 12.898 21.047 1 98.69 107 THR A O 1
ATOM 877 N N . LEU A 1 108 ? 7.363 12.578 19.547 1 98.56 108 LEU A N 1
ATOM 878 C CA . LEU A 1 108 ? 8.039 13.273 18.453 1 98.56 108 LEU A CA 1
ATOM 879 C C . LEU A 1 108 ? 8.039 14.781 18.703 1 98.56 108 LEU A C 1
ATOM 881 O O . LEU A 1 108 ? 8.805 15.516 18.062 1 98.56 108 LEU A O 1
ATOM 885 N N . GLY A 1 109 ? 7.152 15.266 19.531 1 98.31 109 GLY A N 1
ATOM 886 C CA . GLY A 1 109 ? 7.086 16.672 19.859 1 98.31 109 GLY A CA 1
ATOM 887 C C . GLY A 1 109 ? 5.996 17.422 19.109 1 98.31 109 GLY A C 1
ATOM 888 O O . GLY A 1 109 ? 6.051 18.641 18.969 1 98.31 109 GLY A O 1
ATOM 889 N N . THR A 1 110 ? 5.02 16.688 18.594 1 98.69 110 THR A N 1
ATOM 890 C CA . THR A 1 110 ? 3.9 17.344 17.922 1 98.69 110 THR A CA 1
ATOM 891 C C . THR A 1 110 ? 2.574 16.922 18.547 1 98.69 110 THR A C 1
ATOM 893 O O . THR A 1 110 ? 2.484 15.867 19.172 1 98.69 110 THR A O 1
ATOM 896 N N . THR A 1 111 ? 1.623 17.766 18.391 1 98.75 111 THR A N 1
ATOM 897 C CA . THR A 1 111 ? 0.283 17.5 18.891 1 98.75 111 THR A CA 1
ATOM 898 C C . THR A 1 111 ? -0.7 17.297 17.75 1 98.75 111 THR A C 1
ATOM 900 O O . THR A 1 111 ? -1.911 17.422 17.922 1 98.75 111 THR A O 1
ATOM 903 N N . ARG A 1 112 ? -0.195 17.047 16.547 1 98.75 112 ARG A N 1
ATOM 904 C CA . ARG A 1 112 ? -1.027 16.828 15.367 1 98.75 112 ARG A CA 1
ATOM 905 C C . ARG A 1 112 ? -0.864 15.414 14.828 1 98.75 112 ARG A C 1
ATOM 907 O O . ARG A 1 112 ? 0.258 14.922 14.703 1 98.75 112 ARG A O 1
ATOM 914 N N . LEU A 1 113 ? -1.962 14.812 14.602 1 98.75 113 LEU A N 1
ATOM 915 C CA . LEU A 1 113 ? -2.025 13.477 14.016 1 98.75 113 LEU A CA 1
ATOM 916 C C . LEU A 1 113 ? -2.885 13.477 12.75 1 98.75 113 LEU A C 1
ATOM 918 O O . LEU A 1 113 ? -3.984 14.039 12.75 1 98.75 113 LEU A O 1
ATOM 922 N N . PHE A 1 114 ? -2.355 12.891 11.742 1 98.69 114 PHE A N 1
ATOM 923 C CA . PHE A 1 114 ? -3.043 12.859 10.461 1 98.69 114 PHE A CA 1
ATOM 924 C C . PHE A 1 114 ? -3.994 11.672 10.383 1 98.69 114 PHE A C 1
ATOM 926 O O . PHE A 1 114 ? -3.705 10.602 10.922 1 98.69 114 PHE A O 1
ATOM 933 N N . MET A 1 115 ? -5.082 11.898 9.633 1 98.38 115 MET A N 1
ATOM 934 C CA . MET A 1 115 ? -6.035 10.812 9.406 1 98.38 115 MET A CA 1
ATOM 935 C C . MET A 1 115 ? -6.758 10.984 8.078 1 98.38 115 MET A C 1
ATOM 937 O O . MET A 1 115 ? -6.969 12.109 7.621 1 98.38 115 MET A O 1
ATOM 941 N N . ASN A 1 116 ? -7.055 9.906 7.43 1 97.31 116 ASN A N 1
ATOM 942 C CA . ASN A 1 116 ? -8.031 9.852 6.344 1 97.31 116 ASN A CA 1
ATOM 943 C C . ASN A 1 116 ? -9.156 8.875 6.66 1 97.31 116 ASN A C 1
ATOM 945 O O . ASN A 1 116 ? -9.109 8.156 7.66 1 97.31 116 ASN A O 1
ATOM 949 N N . SER A 1 117 ? -10.164 8.875 5.82 1 95 117 SER A N 1
ATOM 950 C CA . SER A 1 117 ? -11.344 8.07 6.125 1 95 117 SER A CA 1
ATOM 951 C C . SER A 1 117 ? -11.141 6.617 5.711 1 95 117 SER A C 1
ATOM 953 O O . SER A 1 117 ? -11.914 5.742 6.102 1 95 117 SER A O 1
ATOM 955 N N . GLY A 1 118 ? -10.094 6.398 4.898 1 94.44 118 GLY A N 1
ATOM 956 C CA . GLY A 1 118 ? -10.031 5.094 4.262 1 94.44 118 GLY A CA 1
ATOM 957 C C . GLY A 1 118 ? -11.188 4.824 3.32 1 94.44 118 GLY A C 1
ATOM 958 O O . GLY A 1 118 ? -11.719 5.75 2.707 1 94.44 118 GLY A O 1
ATOM 959 N N . CYS A 1 119 ? -11.422 3.541 3.086 1 94.5 119 CYS A N 1
ATOM 960 C CA . CYS A 1 119 ? -12.438 3.074 2.152 1 94.5 119 CYS A CA 1
ATOM 961 C C . CYS A 1 119 ? -13.18 1.866 2.711 1 94.5 119 CYS A C 1
ATOM 963 O O . CYS A 1 119 ? -12.578 1 3.346 1 94.5 119 CYS A O 1
ATOM 965 N N . GLY A 1 120 ? -14.469 1.85 2.611 1 94.69 120 GLY A N 1
ATOM 966 C CA . GLY A 1 120 ? -15.227 0.639 2.887 1 94.69 120 GLY A CA 1
ATOM 967 C C . GLY A 1 120 ? -15.375 -0.258 1.672 1 94.69 120 GLY A C 1
ATOM 968 O O . GLY A 1 120 ? -15.156 0.177 0.541 1 94.69 120 GLY A O 1
ATOM 969 N N . PRO A 1 121 ? -15.695 -1.562 1.98 1 95.5 121 PRO A N 1
ATOM 970 C CA . PRO A 1 121 ? -15.977 -2.436 0.838 1 95.5 121 PRO A CA 1
ATOM 971 C C . PRO A 1 121 ? -17.078 -1.883 -0.073 1 95.5 121 PRO A C 1
ATOM 973 O O . PRO A 1 121 ? -18.047 -1.313 0.41 1 95.5 121 PRO A O 1
ATOM 976 N N . LEU A 1 122 ? -16.906 -2.047 -1.389 1 96.5 122 LEU A N 1
ATOM 977 C CA . LEU A 1 122 ? -17.797 -1.439 -2.371 1 96.5 122 LEU A CA 1
ATOM 978 C C . LEU A 1 122 ? -19.047 -2.285 -2.564 1 96.5 122 LEU A C 1
ATOM 980 O O . LEU A 1 122 ? -20.031 -1.82 -3.143 1 96.5 122 LEU A O 1
ATOM 984 N N . ASP A 1 123 ? -18.969 -3.543 -2.084 1 96.88 123 ASP A N 1
ATOM 985 C CA . ASP A 1 123 ? -20.094 -4.445 -2.303 1 96.88 123 ASP A CA 1
ATOM 986 C C . ASP A 1 123 ? -21.047 -4.422 -1.113 1 96.88 123 ASP A C 1
ATOM 988 O O . ASP A 1 123 ? -22 -5.199 -1.066 1 96.88 123 ASP A O 1
ATOM 992 N N . ILE A 1 124 ? -20.797 -3.602 -0.109 1 95.62 124 ILE A N 1
ATOM 993 C CA . ILE A 1 124 ? -21.75 -3.381 0.983 1 95.62 124 ILE A CA 1
ATOM 994 C C . ILE A 1 124 ? -22.234 -1.936 0.956 1 95.62 124 ILE A C 1
ATOM 996 O O . ILE A 1 124 ? -21.594 -1.068 0.352 1 95.62 124 ILE A O 1
ATOM 1000 N N . PRO A 1 125 ? -23.375 -1.666 1.594 1 97.12 125 PRO A N 1
ATOM 1001 C CA . PRO A 1 125 ? -23.875 -0.292 1.572 1 97.12 125 PRO A CA 1
ATOM 1002 C C . PRO A 1 125 ? -22.891 0.709 2.174 1 97.12 125 PRO A C 1
ATOM 1004 O O . PRO A 1 125 ? -22.406 0.503 3.285 1 97.12 125 PRO A O 1
ATOM 1007 N N . ARG A 1 126 ? -22.594 1.705 1.435 1 97.38 126 ARG A N 1
ATOM 1008 C CA . ARG A 1 126 ? -21.672 2.754 1.847 1 97.38 126 ARG A CA 1
ATOM 1009 C C . ARG A 1 126 ? -22.062 3.32 3.211 1 97.38 126 ARG A C 1
ATOM 1011 O O . ARG A 1 126 ? -21.188 3.648 4.02 1 97.38 126 ARG A O 1
ATOM 1018 N N . GLU A 1 127 ? -23.328 3.436 3.473 1 98.25 127 GLU A N 1
ATOM 1019 C CA . GLU A 1 127 ? -23.844 4.008 4.719 1 98.25 127 GLU A CA 1
ATOM 1020 C C . GLU A 1 127 ? -23.391 3.186 5.926 1 98.25 127 GLU A C 1
ATOM 1022 O O . GLU A 1 127 ? -23.156 3.734 7 1 98.25 127 GLU A O 1
ATOM 1027 N N . ASP A 1 128 ? -23.297 1.901 5.75 1 98.31 128 ASP A N 1
ATOM 1028 C CA . ASP A 1 128 ? -22.828 1.047 6.832 1 98.31 128 ASP A CA 1
ATOM 1029 C C . ASP A 1 128 ? -21.359 1.34 7.164 1 98.31 128 ASP A C 1
ATOM 1031 O O . ASP A 1 128 ? -20.984 1.456 8.336 1 98.31 128 ASP A O 1
ATOM 1035 N N . SER A 1 129 ? -20.594 1.499 6.121 1 98.19 129 SER A N 1
ATOM 1036 C CA . SER A 1 129 ? -19.188 1.834 6.301 1 98.19 129 SER A CA 1
ATOM 1037 C C . SER A 1 129 ? -19.031 3.219 6.918 1 98.19 129 SER A C 1
ATOM 1039 O O . SER A 1 129 ? -18.156 3.428 7.77 1 98.19 129 SER A O 1
ATOM 1041 N N . TRP A 1 130 ? -19.875 4.164 6.488 1 98.69 130 TRP A N 1
ATOM 1042 C CA . TRP A 1 130 ? -19.844 5.52 7.027 1 98.69 130 TRP A CA 1
ATOM 1043 C C . TRP A 1 130 ? -20.125 5.512 8.531 1 98.69 130 TRP A C 1
ATOM 1045 O O . TRP A 1 130 ? -19.375 6.125 9.305 1 98.69 130 TRP A O 1
ATOM 1055 N N . LYS A 1 131 ? -21.125 4.77 8.93 1 98.69 131 LYS A N 1
ATOM 1056 C CA . LYS A 1 131 ? -21.5 4.699 10.336 1 98.69 131 LYS A CA 1
ATOM 1057 C C . LYS A 1 131 ? -20.359 4.113 11.172 1 98.69 131 LYS A C 1
ATOM 1059 O O . LYS A 1 131 ? -20.047 4.613 12.258 1 98.69 131 LYS A O 1
ATOM 1064 N N . ARG A 1 132 ? -19.75 3.109 10.648 1 98.56 132 ARG A N 1
ATOM 1065 C CA . ARG A 1 132 ? -18.641 2.488 11.352 1 98.56 132 ARG A CA 1
ATOM 1066 C C . ARG A 1 132 ? -17.453 3.441 11.438 1 98.56 132 ARG A C 1
ATOM 1068 O O . ARG A 1 132 ? -16.766 3.5 12.461 1 98.56 132 ARG A O 1
ATOM 1075 N N . ALA A 1 133 ? -17.219 4.156 10.352 1 98.56 133 ALA A N 1
ATOM 1076 C CA . ALA A 1 133 ? -16.125 5.133 10.359 1 98.56 133 ALA A CA 1
ATOM 1077 C C . ALA A 1 133 ? -16.359 6.211 11.414 1 98.56 133 ALA A C 1
ATOM 1079 O O . ALA A 1 133 ? -15.453 6.559 12.164 1 98.56 133 ALA A O 1
ATOM 1080 N N . VAL A 1 134 ? -17.578 6.73 11.469 1 98.81 134 VAL A N 1
ATOM 1081 C CA . VAL A 1 134 ? -17.906 7.758 12.453 1 98.81 134 VAL A CA 1
ATOM 1082 C C . VAL A 1 134 ? -17.656 7.23 13.859 1 98.81 134 VAL A C 1
ATOM 1084 O O . VAL A 1 134 ? -17.047 7.922 14.688 1 98.81 134 VAL A O 1
ATOM 1087 N N . GLU A 1 135 ? -18.078 6.031 14.102 1 98.75 135 GLU A N 1
ATOM 1088 C CA . GLU A 1 135 ? -17.906 5.426 15.414 1 98.75 135 GLU A CA 1
ATOM 1089 C C . GLU A 1 135 ? -16.422 5.297 15.766 1 98.75 135 GLU A C 1
ATOM 1091 O O . GLU A 1 135 ? -16.016 5.652 16.875 1 98.75 135 GLU A O 1
ATOM 1096 N N . THR A 1 136 ? -15.688 4.785 14.852 1 98.69 136 THR A N 1
ATOM 1097 C CA . THR A 1 136 ? -14.258 4.562 15.07 1 98.69 136 THR A CA 1
ATOM 1098 C C . THR A 1 136 ? -13.531 5.891 15.25 1 98.69 136 THR A C 1
ATOM 1100 O O . THR A 1 136 ? -12.734 6.047 16.172 1 98.69 136 THR A O 1
ATOM 1103 N N . ILE A 1 137 ? -13.828 6.852 14.406 1 98.88 137 ILE A N 1
ATOM 1104 C CA . ILE A 1 137 ? -13.172 8.156 14.461 1 98.88 137 ILE A CA 1
ATOM 1105 C C . ILE A 1 137 ? -13.539 8.859 15.766 1 98.88 137 ILE A C 1
ATOM 1107 O O . ILE A 1 137 ? -12.695 9.516 16.375 1 98.88 137 ILE A O 1
ATOM 1111 N N . SER A 1 138 ? -14.781 8.695 16.188 1 98.88 138 SER A N 1
ATOM 1112 C CA . SER A 1 138 ? -15.219 9.289 17.453 1 98.88 138 SER A CA 1
ATOM 1113 C C . SER A 1 138 ? -14.383 8.773 18.625 1 98.88 138 SER A C 1
ATOM 1115 O O . SER A 1 138 ? -13.961 9.547 19.484 1 98.88 138 SER A O 1
ATOM 1117 N N . LYS A 1 139 ? -14.172 7.504 18.641 1 98.88 139 LYS A N 1
ATOM 1118 C CA . LYS A 1 139 ? -13.375 6.902 19.703 1 98.88 139 LYS A CA 1
ATOM 1119 C C . LYS A 1 139 ? -11.945 7.418 19.688 1 98.88 139 LYS A C 1
ATOM 1121 O O . LYS A 1 139 ? -11.367 7.727 20.734 1 98.88 139 LYS A O 1
ATOM 1126 N N . VAL A 1 140 ? -11.375 7.508 18.516 1 98.88 140 VAL A N 1
ATOM 1127 C CA . VAL A 1 140 ? -10.008 8.008 18.359 1 98.88 140 VAL A CA 1
ATOM 1128 C C . VAL A 1 140 ? -9.938 9.461 18.812 1 98.88 140 VAL A C 1
ATOM 1130 O O . VAL A 1 140 ? -9 9.852 19.5 1 98.88 140 VAL A O 1
ATOM 1133 N N . CYS A 1 141 ? -10.93 10.25 18.453 1 98.88 141 CYS A N 1
ATOM 1134 C CA . CYS A 1 141 ? -10.961 11.664 18.812 1 98.88 141 CYS A CA 1
ATOM 1135 C C . CYS A 1 141 ? -11.078 11.852 20.312 1 98.88 141 CYS A C 1
ATOM 1137 O O . CYS A 1 141 ? -10.492 12.773 20.875 1 98.88 141 CYS A O 1
ATOM 1139 N N . GLU A 1 142 ? -11.836 10.992 20.938 1 98.81 142 GLU A N 1
ATOM 1140 C CA . GLU A 1 142 ? -11.938 11.055 22.391 1 98.81 142 GLU A CA 1
ATOM 1141 C C . GLU A 1 142 ? -10.578 10.852 23.047 1 98.81 142 GLU A C 1
ATOM 1143 O O . GLU A 1 142 ? -10.211 11.594 23.969 1 98.81 142 GLU A O 1
ATOM 1148 N N . MET A 1 143 ? -9.883 9.883 22.578 1 98.81 143 MET A N 1
ATOM 1149 C CA . MET A 1 143 ? -8.547 9.617 23.109 1 98.81 143 MET A CA 1
ATOM 1150 C C . MET A 1 143 ? -7.609 10.789 22.844 1 98.81 143 MET A C 1
ATOM 1152 O O . MET A 1 143 ? -6.84 11.18 23.719 1 98.81 143 MET A O 1
ATOM 1156 N N . ALA A 1 144 ? -7.68 11.312 21.672 1 98.88 144 ALA A N 1
ATOM 1157 C CA . ALA A 1 144 ? -6.828 12.43 21.266 1 98.88 144 ALA A CA 1
ATOM 1158 C C . ALA A 1 144 ? -7.125 13.672 22.109 1 98.88 144 ALA A C 1
ATOM 1160 O O . ALA A 1 144 ? -6.203 14.344 22.578 1 98.88 144 ALA A O 1
ATOM 1161 N N . HIS A 1 145 ? -8.367 13.93 22.328 1 98.75 145 HIS A N 1
ATOM 1162 C CA . HIS A 1 145 ? -8.789 15.102 23.094 1 98.75 145 HIS A CA 1
ATOM 1163 C C . HIS A 1 145 ? -8.242 15.047 24.516 1 98.75 145 HIS A C 1
ATOM 1165 O O . HIS A 1 145 ? -7.75 16.047 25.031 1 98.75 145 HIS A O 1
ATOM 1171 N N . LYS A 1 146 ? -8.32 13.922 25.094 1 98.62 146 LYS A N 1
ATOM 1172 C CA . LYS A 1 146 ? -7.867 13.734 26.469 1 98.62 146 LYS A CA 1
ATOM 1173 C C . LYS A 1 146 ? -6.371 14.016 26.609 1 98.62 146 LYS A C 1
ATOM 1175 O O . LYS A 1 146 ? -5.895 14.367 27.688 1 98.62 146 LYS A O 1
ATOM 1180 N N . ARG A 1 147 ? -5.648 13.938 25.547 1 98.56 147 ARG A N 1
ATOM 1181 C CA . ARG A 1 147 ? -4.195 14.047 25.609 1 98.56 147 ARG A CA 1
ATOM 1182 C C . ARG A 1 147 ? -3.715 15.305 24.891 1 98.56 147 ARG A C 1
ATOM 1184 O O . ARG A 1 147 ? -2.514 15.492 24.688 1 98.56 147 ARG A O 1
ATOM 1191 N N . GLY A 1 148 ? -4.641 16.078 24.453 1 98.69 148 GLY A N 1
ATOM 1192 C CA . GLY A 1 148 ? -4.301 17.359 23.844 1 98.69 148 GLY A CA 1
ATOM 1193 C C . GLY A 1 148 ? -3.787 17.234 22.422 1 98.69 148 GLY A C 1
ATOM 1194 O O . GLY A 1 148 ? -2.963 18.031 21.984 1 98.69 148 GLY A O 1
ATOM 1195 N N . VAL A 1 149 ? -4.176 16.203 21.734 1 98.88 149 VAL A N 1
ATOM 1196 C CA . VAL A 1 149 ? -3.746 15.961 20.359 1 98.88 149 VAL A CA 1
ATOM 1197 C C . VAL A 1 149 ? -4.895 16.266 19.406 1 98.88 149 VAL A C 1
ATOM 1199 O O . VAL A 1 149 ? -6.051 15.945 19.688 1 98.88 149 VAL A O 1
ATOM 1202 N N . THR A 1 150 ? -4.621 16.906 18.297 1 98.88 150 THR A N 1
ATOM 1203 C CA . THR A 1 150 ? -5.586 17.203 17.25 1 98.88 150 THR A CA 1
ATOM 1204 C C . THR A 1 150 ? -5.473 16.219 16.109 1 98.88 150 THR A C 1
ATOM 1206 O O . THR A 1 150 ? -4.371 15.906 15.648 1 98.88 150 THR A O 1
ATOM 1209 N N . ILE A 1 151 ? -6.605 15.688 15.711 1 98.88 151 ILE A N 1
ATOM 1210 C CA . ILE A 1 151 ? -6.676 14.82 14.539 1 98.88 151 ILE A CA 1
ATOM 1211 C C . ILE A 1 151 ? -7.031 15.641 13.305 1 98.88 151 ILE A C 1
ATOM 1213 O O . ILE A 1 151 ? -8.039 16.344 13.289 1 98.88 151 ILE A O 1
ATOM 1217 N N . LEU A 1 152 ? -6.207 15.586 12.305 1 98.88 152 LEU A N 1
ATOM 1218 C CA . LEU A 1 152 ? -6.461 16.297 11.062 1 98.88 152 LEU A CA 1
ATOM 1219 C C . LEU A 1 152 ? -6.969 15.352 9.984 1 98.88 152 LEU A C 1
ATOM 1221 O O . LEU A 1 152 ? -6.195 14.562 9.438 1 98.88 152 LEU A O 1
ATOM 1225 N N . LEU A 1 153 ? -8.227 15.461 9.664 1 98.88 153 LEU A N 1
ATOM 1226 C CA . LEU A 1 153 ? -8.93 14.586 8.734 1 98.88 153 LEU A CA 1
ATOM 1227 C C . LEU A 1 153 ? -8.867 15.148 7.316 1 98.88 153 LEU A C 1
ATOM 1229 O O . LEU A 1 153 ? -9.148 16.328 7.102 1 98.88 153 LEU A O 1
ATOM 1233 N N . GLU A 1 154 ? -8.539 14.289 6.402 1 98.56 154 GLU A N 1
ATOM 1234 C CA . GLU A 1 154 ? -8.414 14.688 5 1 98.56 154 GLU A CA 1
ATOM 1235 C C . GLU A 1 154 ? -9.477 14.016 4.137 1 98.56 154 GLU A C 1
ATOM 1237 O O . GLU A 1 154 ? -9.844 12.859 4.383 1 98.56 154 GLU A O 1
ATOM 1242 N N . GLN A 1 155 ? -10 14.75 3.139 1 98.38 155 GLN A N 1
ATOM 1243 C CA . GLN A 1 155 ? -10.773 14.094 2.084 1 98.38 155 GLN A CA 1
ATOM 1244 C C . GLN A 1 155 ? -9.852 13.445 1.055 1 98.38 155 GLN A C 1
ATOM 1246 O O . GLN A 1 155 ? -8.781 13.969 0.753 1 98.38 155 GLN A O 1
ATOM 1251 N N . LEU A 1 156 ? -10.25 12.328 0.576 1 97.06 156 LEU A N 1
ATOM 1252 C CA . LEU A 1 156 ? -9.492 11.57 -0.41 1 97.06 156 LEU A CA 1
ATOM 1253 C C . LEU A 1 156 ? -10.102 11.719 -1.8 1 97.06 156 LEU A C 1
ATOM 1255 O O . LEU A 1 156 ? -11.148 12.352 -1.958 1 97.06 156 LEU A O 1
ATOM 1259 N N . GLN A 1 157 ? -9.414 11.242 -2.836 1 95.31 157 GLN A N 1
ATOM 1260 C CA . GLN A 1 157 ? -9.977 11.18 -4.18 1 95.31 157 GLN A CA 1
ATOM 1261 C C . GLN A 1 157 ? -10.945 10.008 -4.316 1 95.31 157 GLN A C 1
ATOM 1263 O O . GLN A 1 157 ? -10.836 9.023 -3.586 1 95.31 157 GLN A O 1
ATOM 1268 N N . PRO A 1 158 ? -11.852 10.062 -5.238 1 93.25 158 PRO A N 1
ATOM 1269 C CA . PRO A 1 158 ? -12.867 9.016 -5.383 1 93.25 158 PRO A CA 1
ATOM 1270 C C . PRO A 1 158 ? -12.266 7.637 -5.637 1 93.25 158 PRO A C 1
ATOM 1272 O O . PRO A 1 158 ? -12.844 6.621 -5.242 1 93.25 158 PRO A O 1
ATOM 1275 N N . TYR A 1 159 ? -11.094 7.574 -6.238 1 87.81 159 TYR A N 1
ATOM 1276 C CA . TYR A 1 159 ? -10.508 6.266 -6.492 1 87.81 159 TYR A CA 1
ATOM 1277 C C . TYR A 1 159 ? -9.883 5.695 -5.223 1 87.81 159 TYR A C 1
ATOM 1279 O O . TYR A 1 159 ? -9.625 4.492 -5.137 1 87.81 159 TYR A O 1
ATOM 1287 N N . GLU A 1 160 ? -9.758 6.559 -4.184 1 91 160 GLU A N 1
ATOM 1288 C CA . GLU A 1 160 ? -9.117 6.148 -2.938 1 91 160 GLU A CA 1
ATOM 1289 C C . GLU A 1 160 ? -10.156 5.805 -1.869 1 91 160 GLU A C 1
ATOM 1291 O O . GLU A 1 160 ? -9.852 5.082 -0.916 1 91 160 GLU A O 1
ATOM 1296 N N . SER A 1 161 ? -11.344 6.352 -2.049 1 94.94 161 SER A N 1
ATOM 1297 C CA . SER A 1 161 ? -12.32 6.211 -0.977 1 94.94 161 SER A CA 1
ATOM 1298 C C . SER A 1 161 ? -13.75 6.32 -1.511 1 94.94 161 SER A C 1
ATOM 1300 O O . SER A 1 161 ? -14.008 7.094 -2.436 1 94.94 161 SER A O 1
ATOM 1302 N N . ASN A 1 162 ? -14.633 5.555 -0.909 1 96 162 ASN A N 1
ATOM 1303 C CA . ASN A 1 162 ? -16.062 5.742 -1.14 1 96 162 ASN A CA 1
ATOM 1304 C C . ASN A 1 162 ? -16.734 6.426 0.047 1 96 162 ASN A C 1
ATOM 1306 O O . ASN A 1 162 ? -17.969 6.48 0.124 1 96 162 ASN A O 1
ATOM 1310 N N . LEU A 1 163 ? -15.969 6.973 0.978 1 97.62 163 LEU A N 1
ATOM 1311 C CA . LEU A 1 163 ? -16.547 7.516 2.207 1 97.62 163 LEU A CA 1
ATOM 1312 C C . LEU A 1 163 ? -16.453 9.039 2.223 1 97.62 163 LEU A C 1
ATOM 1314 O O . LEU A 1 163 ? -17.469 9.727 2.131 1 97.62 163 LEU A O 1
ATOM 1318 N N . LEU A 1 164 ? -15.242 9.586 2.312 1 98.44 164 LEU A N 1
ATOM 1319 C CA . LEU A 1 164 ? -15.039 11.023 2.443 1 98.44 164 LEU A CA 1
ATOM 1320 C C . LEU A 1 164 ? -14.164 11.562 1.316 1 98.44 164 LEU A C 1
ATOM 1322 O O . LEU A 1 164 ? -12.938 11.508 1.402 1 98.44 164 LEU A O 1
ATOM 1326 N N . VAL A 1 165 ? -14.875 12.195 0.247 1 98.19 165 VAL A N 1
ATOM 1327 C CA . VAL A 1 165 ? -14.094 12.547 -0.938 1 98.19 165 VAL A CA 1
ATOM 1328 C C . VAL A 1 165 ? -14.359 14 -1.323 1 98.19 165 VAL A C 1
ATOM 1330 O O . VAL A 1 165 ? -13.852 14.484 -2.336 1 98.19 165 VAL A O 1
ATOM 1333 N N . ASN A 1 166 ? -15.227 14.695 -0.488 1 98.56 166 ASN A N 1
ATOM 1334 C CA . ASN A 1 166 ? -15.562 16.078 -0.852 1 98.56 166 ASN A CA 1
ATOM 1335 C C . ASN A 1 166 ? -16.016 16.875 0.363 1 98.56 166 ASN A C 1
ATOM 1337 O O . ASN A 1 166 ? -16.078 16.344 1.474 1 98.56 166 ASN A O 1
ATOM 1341 N N . LEU A 1 167 ? -16.266 18.172 0.145 1 98.81 167 LEU A N 1
ATOM 1342 C CA . LEU A 1 167 ? -16.547 19.141 1.202 1 98.81 167 LEU A CA 1
ATOM 1343 C C . LEU A 1 167 ? -17.828 18.781 1.931 1 98.81 167 LEU A C 1
ATOM 1345 O O . LEU A 1 167 ? -17.875 18.781 3.164 1 98.81 167 LEU A O 1
ATOM 1349 N N . PRO A 1 168 ? -18.953 18.438 1.222 1 98.81 168 PRO A N 1
ATOM 1350 C CA . PRO A 1 168 ? -20.172 18.078 1.964 1 98.81 168 PRO A CA 1
ATOM 1351 C C . PRO A 1 168 ? -19.969 16.875 2.883 1 98.81 168 PRO A C 1
ATOM 1353 O O . PRO A 1 168 ? -20.5 16.844 3.996 1 98.81 168 PRO A O 1
ATOM 1356 N N . GLN A 1 169 ? -19.219 15.953 2.447 1 98.81 169 GLN A N 1
ATOM 1357 C CA . GLN A 1 169 ? -18.953 14.766 3.252 1 98.81 169 GLN A CA 1
ATOM 1358 C C . GLN A 1 169 ? -18.031 15.094 4.426 1 98.81 169 GLN A C 1
ATOM 1360 O O . GLN A 1 169 ? -18.188 14.539 5.516 1 98.81 169 GLN A O 1
ATOM 1365 N N . MET A 1 170 ? -17.062 15.961 4.176 1 98.88 170 MET A N 1
ATOM 1366 C CA . MET A 1 170 ? -16.219 16.438 5.273 1 98.88 170 MET A CA 1
ATOM 1367 C C . MET A 1 170 ? -17.078 17.109 6.352 1 98.88 170 MET A C 1
ATOM 1369 O O . MET A 1 170 ? -16.953 16.781 7.535 1 98.88 170 MET A O 1
ATOM 1373 N N . LYS A 1 171 ? -17.922 18 5.879 1 98.88 171 LYS A N 1
ATOM 1374 C CA . LYS A 1 171 ? -18.812 18.672 6.824 1 98.88 171 LYS A CA 1
ATOM 1375 C C . LYS A 1 171 ? -19.641 17.656 7.613 1 98.88 171 LYS A C 1
ATOM 1377 O O . LYS A 1 171 ? -19.766 17.766 8.836 1 98.88 171 LYS A O 1
ATOM 1382 N N . ALA A 1 172 ? -20.172 16.688 6.91 1 98.88 172 ALA A N 1
ATOM 1383 C CA . ALA A 1 172 ? -21.016 15.68 7.551 1 98.88 172 ALA A CA 1
ATOM 1384 C C . ALA A 1 172 ? -20.219 14.898 8.594 1 98.88 172 ALA A C 1
ATOM 1386 O O . ALA A 1 172 ? -20.719 14.648 9.695 1 98.88 172 ALA A O 1
ATOM 1387 N N . MET A 1 173 ? -19.031 14.5 8.281 1 98.88 173 MET A N 1
ATOM 1388 C CA . MET A 1 173 ? -18.203 13.742 9.203 1 98.88 173 MET A CA 1
ATOM 1389 C C . MET A 1 173 ? -17.875 14.562 10.445 1 98.88 173 MET A C 1
ATOM 1391 O O . MET A 1 173 ? -17.969 14.07 11.57 1 98.88 173 MET A O 1
ATOM 1395 N N . LEU A 1 174 ? -17.484 15.82 10.242 1 98.81 174 LEU A N 1
ATOM 1396 C CA . LEU A 1 174 ? -17.156 16.703 11.359 1 98.81 174 LEU A CA 1
ATOM 1397 C C . LEU A 1 174 ? -18.359 16.875 12.289 1 98.81 174 LEU A C 1
ATOM 1399 O O . LEU A 1 174 ? -18.203 16.828 13.508 1 98.81 174 LEU A O 1
ATOM 1403 N N . GLU A 1 175 ? -19.5 17.016 11.68 1 98.75 175 GLU A N 1
ATOM 1404 C CA . GLU A 1 175 ? -20.719 17.234 12.461 1 98.75 175 GLU A CA 1
ATOM 1405 C C . GLU A 1 175 ? -21.109 15.977 13.227 1 98.75 175 GLU A C 1
ATOM 1407 O O . GLU A 1 175 ? -21.516 16.047 14.383 1 98.75 175 GLU A O 1
ATOM 1412 N N . GLU A 1 176 ? -20.984 14.844 12.602 1 98.81 176 GLU A N 1
ATOM 1413 C CA . GLU A 1 176 ? -21.422 13.594 13.219 1 98.81 176 GLU A CA 1
ATOM 1414 C C . GLU A 1 176 ? -20.453 13.164 14.32 1 98.81 176 GLU A C 1
ATOM 1416 O O . GLU A 1 176 ? -20.891 12.664 15.367 1 98.81 176 GLU A O 1
ATOM 1421 N N . VAL A 1 177 ? -19.203 13.32 14.062 1 98.81 177 VAL A N 1
ATOM 1422 C CA . VAL A 1 177 ? -18.234 12.984 15.094 1 98.81 177 VAL A CA 1
ATOM 1423 C C . VAL A 1 177 ? -18.297 14.008 16.219 1 98.81 177 VAL A C 1
ATOM 1425 O O . VAL A 1 177 ? -18.188 13.656 17.391 1 98.81 177 VAL A O 1
ATOM 1428 N N . ASN A 1 178 ? -18.422 15.266 15.875 1 98.44 178 ASN A N 1
ATOM 1429 C CA . ASN A 1 178 ? -18.641 16.375 16.797 1 98.44 178 ASN A CA 1
ATOM 1430 C C . ASN A 1 178 ? -17.625 16.375 17.938 1 98.44 178 ASN A C 1
ATOM 1432 O O . ASN A 1 178 ? -18 16.375 19.109 1 98.44 178 ASN A O 1
ATOM 1436 N N . SER A 1 179 ? -16.391 16.438 17.625 1 98.75 179 SER A N 1
ATOM 1437 C CA . SER A 1 179 ? -15.305 16.469 18.609 1 98.75 179 SER A CA 1
ATOM 1438 C C . SER A 1 179 ? -14.438 17.719 18.422 1 98.75 179 SER A C 1
ATOM 1440 O O . SER A 1 179 ? -14.102 18.094 17.297 1 98.75 179 SER A O 1
ATOM 1442 N N . PRO A 1 180 ? -14.07 18.344 19.516 1 98.25 180 PRO A N 1
ATOM 1443 C CA . PRO A 1 180 ? -13.148 19.469 19.406 1 98.25 180 PRO A CA 1
ATOM 1444 C C . PRO A 1 180 ? -11.758 19.062 18.938 1 98.25 180 PRO A C 1
ATOM 1446 O O . PRO A 1 180 ? -10.969 19.906 18.516 1 98.25 180 PRO A O 1
ATOM 1449 N N . ALA A 1 181 ? -11.438 17.75 18.984 1 98.75 181 ALA A N 1
ATOM 1450 C CA . ALA A 1 181 ? -10.117 17.25 18.594 1 98.75 181 ALA A CA 1
ATOM 1451 C C . ALA A 1 181 ? -10.023 17.031 17.094 1 98.75 181 ALA A C 1
ATOM 1453 O O . ALA A 1 181 ? -8.93 16.844 16.547 1 98.75 181 ALA A O 1
ATOM 1454 N N . LEU A 1 182 ? -11.164 17.016 16.422 1 98.88 182 LEU A N 1
ATOM 1455 C CA . LEU A 1 182 ? -11.18 16.703 15 1 98.88 182 LEU A CA 1
ATOM 1456 C C . LEU A 1 182 ? -11.188 17.984 14.164 1 98.88 182 LEU A C 1
ATOM 1458 O O . LEU A 1 182 ? -12.102 18.797 14.281 1 98.88 182 LEU A O 1
ATOM 1462 N N . LYS A 1 183 ? -10.148 18.188 13.438 1 98.81 183 LYS A N 1
ATOM 1463 C CA . LYS A 1 183 ? -10.016 19.312 12.516 1 98.81 183 LYS A CA 1
ATOM 1464 C C . LYS A 1 183 ? -9.758 18.828 11.086 1 98.81 183 LYS A C 1
ATOM 1466 O O . LYS A 1 183 ? -9.914 17.641 10.789 1 98.81 183 LYS A O 1
ATOM 1471 N N . THR A 1 184 ? -9.484 19.734 10.156 1 98.75 184 THR A N 1
ATOM 1472 C CA . THR A 1 184 ? -9.469 19.359 8.75 1 98.75 184 THR A CA 1
ATOM 1473 C C . THR A 1 184 ? -8.102 19.641 8.133 1 98.75 184 THR A C 1
ATOM 1475 O O . THR A 1 184 ? -7.5 20.688 8.391 1 98.75 184 THR A O 1
ATOM 1478 N N . CYS A 1 185 ? -7.594 18.703 7.461 1 98.81 185 CYS A N 1
ATOM 1479 C CA . CYS A 1 185 ? -6.559 18.875 6.445 1 98.81 185 CYS A CA 1
ATOM 1480 C C . CYS A 1 185 ? -7.172 18.922 5.051 1 98.81 185 CYS A C 1
ATOM 1482 O O . CYS A 1 185 ? -7.781 17.953 4.598 1 98.81 185 CYS A O 1
ATOM 1484 N N . VAL A 1 186 ? -7.062 20.031 4.359 1 98.81 186 VAL A N 1
ATOM 1485 C CA . VAL A 1 186 ? -7.57 20.094 2.994 1 98.81 186 VAL A CA 1
ATOM 1486 C C . VAL A 1 186 ? -6.496 19.641 2.014 1 98.81 186 VAL A C 1
ATOM 1488 O O . VAL A 1 186 ? -5.402 20.203 1.971 1 98.81 186 VAL A O 1
ATOM 1491 N N . ASP A 1 187 ? -6.785 18.609 1.335 1 98.56 187 ASP A N 1
ATOM 1492 C CA . ASP A 1 187 ? -5.941 18.188 0.219 1 98.56 187 ASP A CA 1
ATOM 1493 C C . ASP A 1 187 ? -6.34 18.906 -1.069 1 98.56 187 ASP A C 1
ATOM 1495 O O . ASP A 1 187 ? -7.402 18.641 -1.633 1 98.56 187 ASP A O 1
ATOM 1499 N N . LEU A 1 188 ? -5.453 19.672 -1.595 1 98.19 188 LEU A N 1
ATOM 1500 C CA . LEU A 1 188 ? -5.793 20.516 -2.74 1 98.19 188 LEU A CA 1
ATOM 1501 C C . LEU A 1 188 ? -6.07 19.672 -3.975 1 98.19 188 LEU A C 1
ATOM 1503 O O . LEU A 1 188 ? -6.906 20.016 -4.805 1 98.19 188 LEU A O 1
ATOM 1507 N N . VAL A 1 189 ? -5.395 18.547 -4.133 1 97.94 189 VAL A N 1
ATOM 1508 C CA . VAL A 1 189 ? -5.609 17.703 -5.293 1 97.94 189 VAL A CA 1
ATOM 1509 C C . VAL A 1 189 ? -6.996 17.062 -5.219 1 97.94 189 VAL A C 1
ATOM 1511 O O . VAL A 1 189 ? -7.758 17.109 -6.191 1 97.94 189 VAL A O 1
ATOM 1514 N N . ALA A 1 190 ? -7.289 16.531 -4.059 1 97.75 190 ALA A N 1
ATOM 1515 C CA . ALA A 1 190 ? -8.617 15.945 -3.883 1 97.75 190 ALA A CA 1
ATOM 1516 C C . ALA A 1 190 ? -9.703 17 -4.082 1 97.75 190 ALA A C 1
ATOM 1518 O O . ALA A 1 190 ? -10.758 16.719 -4.656 1 97.75 190 ALA A O 1
ATOM 1519 N N . MET A 1 191 ? -9.453 18.172 -3.574 1 98.5 191 MET A N 1
ATOM 1520 C CA . MET A 1 191 ? -10.383 19.281 -3.744 1 98.5 191 MET A CA 1
ATOM 1521 C C . MET A 1 191 ? -10.625 19.578 -5.223 1 98.5 191 MET A C 1
ATOM 1523 O O . MET A 1 191 ? -11.773 19.688 -5.66 1 98.5 191 MET A O 1
ATOM 1527 N N . GLU A 1 192 ? -9.562 19.656 -6.035 1 98.19 192 GLU A N 1
ATOM 1528 C CA . GLU A 1 192 ? -9.656 19.953 -7.461 1 98.19 192 GLU A CA 1
ATOM 1529 C C . GLU A 1 192 ? -10.367 18.828 -8.211 1 98.19 192 GLU A C 1
ATOM 1531 O O . GLU A 1 192 ? -11.188 19.078 -9.094 1 98.19 192 GLU A O 1
ATOM 1536 N N . VAL A 1 193 ? -10.031 17.625 -7.84 1 97.25 193 VAL A N 1
ATOM 1537 C CA . VAL A 1 193 ? -10.648 16.469 -8.477 1 97.25 193 VAL A CA 1
ATOM 1538 C C . VAL A 1 193 ? -12.148 16.469 -8.211 1 97.25 193 VAL A C 1
ATOM 1540 O O . VAL A 1 193 ? -12.938 16.078 -9.07 1 97.25 193 VAL A O 1
ATOM 1543 N N . ALA A 1 194 ? -12.562 16.938 -7.043 1 97.75 194 ALA A N 1
ATOM 1544 C CA . ALA A 1 194 ? -13.969 17.016 -6.672 1 97.75 194 ALA A CA 1
ATOM 1545 C C . ALA A 1 194 ? -14.625 18.266 -7.266 1 97.75 194 ALA A C 1
ATOM 1547 O O . ALA A 1 194 ? -15.812 18.5 -7.047 1 97.75 194 ALA A O 1
ATOM 1548 N N . HIS A 1 195 ? -13.914 19.047 -8 1 97.81 195 HIS A N 1
ATOM 1549 C CA . HIS A 1 195 ? -14.398 20.266 -8.633 1 97.81 195 HIS A CA 1
ATOM 1550 C C . HIS A 1 195 ? -14.906 21.266 -7.59 1 97.81 195 HIS A C 1
ATOM 1552 O O . HIS A 1 195 ? -15.984 21.844 -7.75 1 97.81 195 HIS A O 1
ATOM 1558 N N . GLU A 1 196 ? -14.117 21.375 -6.551 1 98.31 196 GLU A N 1
ATOM 1559 C CA . GLU A 1 196 ? -14.422 22.297 -5.457 1 98.31 196 GLU A CA 1
ATOM 1560 C C . GLU A 1 196 ? -13.375 23.406 -5.367 1 98.31 196 GLU A C 1
ATOM 1562 O O . GLU A 1 196 ? -12.461 23.484 -6.191 1 98.31 196 GLU A O 1
ATOM 1567 N N . ASN A 1 197 ? -13.562 24.359 -4.438 1 97.5 197 ASN A N 1
ATOM 1568 C CA . ASN A 1 197 ? -12.594 25.438 -4.27 1 97.5 197 ASN A CA 1
ATOM 1569 C C . ASN A 1 197 ? -12.344 25.734 -2.795 1 97.5 197 ASN A C 1
ATOM 1571 O O . ASN A 1 197 ? -13.203 25.484 -1.949 1 97.5 197 ASN A O 1
ATOM 1575 N N . LEU A 1 198 ? -11.219 26.281 -2.549 1 98.5 198 LEU A N 1
ATOM 1576 C CA . LEU A 1 198 ? -10.727 26.469 -1.191 1 98.5 198 LEU A CA 1
ATOM 1577 C C . LEU A 1 198 ? -11.578 27.484 -0.441 1 98.5 198 LEU A C 1
ATOM 1579 O O . LEU A 1 198 ? -11.797 27.344 0.766 1 98.5 198 LEU A O 1
ATOM 1583 N N . GLU A 1 199 ? -12.109 28.484 -1.122 1 98.44 199 GLU A N 1
ATOM 1584 C CA . GLU A 1 199 ? -12.977 29.484 -0.5 1 98.44 199 GLU A CA 1
ATOM 1585 C C . GLU A 1 199 ? -14.211 28.828 0.122 1 98.44 199 GLU A C 1
ATOM 1587 O O . GLU A 1 199 ? -14.633 29.203 1.217 1 98.44 199 GLU A O 1
ATOM 1592 N N . ASP A 1 200 ? -14.75 27.859 -0.586 1 98.5 200 ASP A N 1
ATOM 1593 C CA . ASP A 1 200 ? -15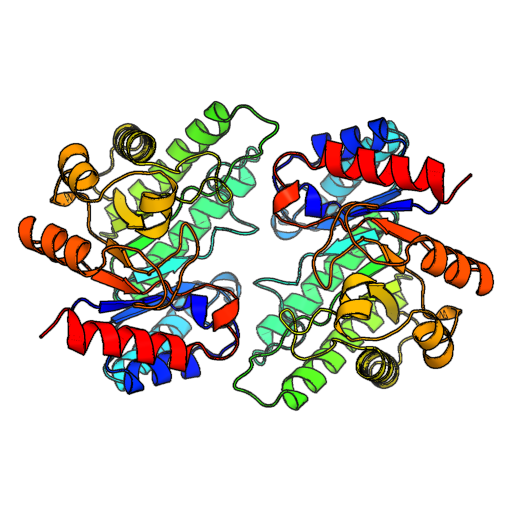.938 27.188 -0.088 1 98.5 200 ASP A CA 1
ATOM 1594 C C . ASP A 1 200 ? -15.625 26.391 1.179 1 98.5 200 ASP A C 1
ATOM 1596 O O . ASP A 1 200 ? -16.484 26.266 2.062 1 98.5 200 ASP A O 1
ATOM 1600 N N . TYR A 1 201 ? -14.484 25.797 1.255 1 98.69 201 TYR A N 1
ATOM 1601 C CA . TYR A 1 201 ? -14.102 25.094 2.479 1 98.69 201 TYR A CA 1
ATOM 1602 C C . TYR A 1 201 ? -14.141 26.031 3.676 1 98.69 201 TYR A C 1
ATOM 1604 O O . TYR A 1 201 ? -14.664 25.688 4.734 1 98.69 201 TYR A O 1
ATOM 1612 N N . TYR A 1 202 ? -13.602 27.266 3.529 1 98.44 202 TYR A N 1
ATOM 1613 C CA . TYR A 1 202 ? -13.617 28.234 4.621 1 98.44 202 TYR A CA 1
ATOM 1614 C C . TYR A 1 202 ? -15.039 28.656 4.957 1 98.44 202 TYR A C 1
ATOM 1616 O O . TYR A 1 202 ? -15.398 28.781 6.129 1 98.44 202 TYR A O 1
ATOM 1624 N N . LYS A 1 203 ? -15.797 28.844 3.928 1 98.31 203 LYS A N 1
ATOM 1625 C CA . LYS A 1 203 ? -17.172 29.281 4.141 1 98.31 203 LYS A CA 1
ATOM 1626 C C . LYS A 1 203 ? -17.969 28.234 4.895 1 98.31 203 LYS A C 1
ATOM 1628 O O . LYS A 1 203 ? -18.797 28.562 5.758 1 98.31 203 LYS A O 1
ATOM 1633 N N . VAL A 1 204 ? -17.719 27.031 4.578 1 98.62 204 VAL A N 1
ATOM 1634 C CA . VAL A 1 204 ? -18.547 25.938 5.07 1 98.62 204 VAL A CA 1
ATOM 1635 C C . VAL A 1 204 ? -18.016 25.438 6.41 1 98.62 204 VAL A C 1
ATOM 1637 O O . VAL A 1 204 ? -18.781 25.172 7.336 1 98.62 204 VAL A O 1
ATOM 1640 N N . LEU A 1 205 ? -16.734 25.297 6.582 1 98.38 205 LEU A N 1
ATOM 1641 C CA . LEU A 1 205 ? -16.156 24.625 7.738 1 98.38 205 LEU A CA 1
ATOM 1642 C C . LEU A 1 205 ? -15.688 25.641 8.781 1 98.38 205 LEU A C 1
ATOM 1644 O O . LEU A 1 205 ? -15.531 25.297 9.953 1 98.38 205 LEU A O 1
ATOM 1648 N N . GLY A 1 206 ? -15.352 26.859 8.336 1 97.44 206 GLY A N 1
ATOM 1649 C CA . GLY A 1 206 ? -14.859 27.891 9.25 1 97.44 206 GLY A CA 1
ATOM 1650 C C . GLY A 1 206 ? -13.344 27.906 9.352 1 97.44 206 GLY A C 1
ATOM 1651 O O . GLY A 1 206 ? -12.688 26.891 9.133 1 97.44 206 GLY A O 1
ATOM 1652 N N . GLU A 1 207 ? -12.789 29.016 9.75 1 96.94 207 GLU A N 1
ATOM 1653 C CA . GLU A 1 207 ? -11.352 29.281 9.773 1 96.94 207 GLU A CA 1
ATOM 1654 C C . GLU A 1 207 ? -10.656 28.422 10.836 1 96.94 207 GLU A C 1
ATOM 1656 O O . GLU A 1 207 ? -9.523 27.969 10.633 1 96.94 207 GLU A O 1
ATOM 1661 N N . ASP A 1 208 ? -11.359 28.156 11.883 1 96.5 208 ASP A N 1
ATOM 1662 C CA . ASP A 1 208 ? -10.742 27.438 12.992 1 96.5 208 ASP A CA 1
ATOM 1663 C C . ASP A 1 208 ? -10.617 25.938 12.68 1 96.5 208 ASP A C 1
ATOM 1665 O O . ASP A 1 208 ? -9.836 25.234 13.312 1 96.5 208 ASP A O 1
ATOM 1669 N N . THR A 1 209 ? -11.367 25.484 11.711 1 97.75 209 THR A N 1
ATOM 1670 C CA . THR A 1 209 ? -11.453 24.047 11.422 1 97.75 209 THR A CA 1
ATOM 1671 C C . THR A 1 209 ? -10.328 23.609 10.492 1 97.75 209 THR A C 1
ATOM 1673 O O . THR A 1 209 ? -9.828 22.484 10.602 1 97.75 209 THR A O 1
ATOM 1676 N N . ILE A 1 210 ? -9.875 24.484 9.594 1 98.44 210 ILE A N 1
ATOM 1677 C CA . ILE A 1 210 ? -8.852 24.172 8.609 1 98.44 210 ILE A CA 1
ATOM 1678 C C . ILE A 1 210 ? -7.469 24.453 9.188 1 98.44 210 ILE A C 1
ATOM 1680 O O . ILE A 1 210 ? -7.098 25.625 9.359 1 98.44 210 ILE A O 1
ATOM 1684 N N . GLN A 1 211 ? -6.695 23.453 9.461 1 98 211 GLN A N 1
ATOM 1685 C CA . GLN A 1 211 ? -5.457 23.656 10.203 1 98 211 GLN A CA 1
ATOM 1686 C C . GLN A 1 211 ? -4.258 23.094 9.445 1 98 211 GLN A C 1
ATOM 1688 O O . GLN A 1 211 ? -3.109 23.344 9.82 1 98 211 GLN A O 1
ATOM 1693 N N . PHE A 1 212 ? -4.461 22.406 8.398 1 98.56 212 PHE A N 1
ATOM 1694 C CA . PHE A 1 212 ? -3.424 21.766 7.598 1 98.56 212 PHE A CA 1
ATOM 1695 C C . PHE A 1 212 ? -3.834 21.719 6.129 1 98.56 212 PHE A C 1
ATOM 1697 O O . PHE A 1 212 ? -5 21.469 5.812 1 98.56 212 PHE A O 1
ATOM 1704 N N . ILE A 1 213 ? -2.896 21.969 5.254 1 98.62 213 ILE A N 1
ATOM 1705 C CA . ILE A 1 213 ? -3.119 21.891 3.814 1 98.62 213 ILE A CA 1
ATOM 1706 C C . ILE A 1 213 ? -2.125 20.922 3.189 1 98.62 213 ILE A C 1
ATOM 1708 O O . ILE A 1 213 ? -0.912 21.078 3.344 1 98.62 213 ILE A O 1
ATOM 1712 N N . HIS A 1 214 ? -2.619 19.906 2.607 1 98.69 214 HIS A N 1
ATOM 1713 C CA . HIS A 1 214 ? -1.774 19.156 1.681 1 98.69 214 HIS A CA 1
ATOM 1714 C C . HIS A 1 214 ? -1.645 19.891 0.346 1 98.69 214 HIS A C 1
ATOM 1716 O O . HIS A 1 214 ? -2.619 20 -0.4 1 98.69 214 HIS A O 1
ATOM 1722 N N . PHE A 1 215 ? -0.455 20.328 0.122 1 98.31 215 PHE A N 1
ATOM 1723 C CA . PHE A 1 215 ? -0.185 21.234 -0.978 1 98.31 215 PHE A CA 1
ATOM 1724 C C . PHE A 1 215 ? 0.598 20.547 -2.084 1 98.31 215 PHE A C 1
ATOM 1726 O O . PHE A 1 215 ? 1.678 20 -1.843 1 98.31 215 PHE A O 1
ATOM 1733 N N . ALA A 1 216 ? 0.106 20.438 -3.238 1 98.06 216 ALA A N 1
ATOM 1734 C CA . ALA A 1 216 ? 0.705 19.891 -4.453 1 98.06 216 ALA A CA 1
ATOM 1735 C C . ALA A 1 216 ? 0.076 20.5 -5.699 1 98.06 216 ALA A C 1
ATOM 1737 O O . ALA A 1 216 ? -0.955 21.172 -5.617 1 98.06 216 ALA A O 1
ATOM 1738 N N . ASP A 1 217 ? 0.783 20.438 -6.828 1 97.81 217 ASP A N 1
ATOM 1739 C CA . ASP A 1 217 ? 0.207 20.766 -8.125 1 97.81 217 ASP A CA 1
ATOM 1740 C C . ASP A 1 217 ? -0.403 19.547 -8.789 1 97.81 217 ASP A C 1
ATOM 1742 O O . ASP A 1 217 ? -0.322 18.438 -8.25 1 97.81 217 ASP A O 1
ATOM 1746 N N . GLY A 1 218 ? -1.223 19.703 -9.812 1 96.19 218 GLY A N 1
ATOM 1747 C CA . GLY A 1 218 ? -1.842 18.594 -10.508 1 96.19 218 GLY A CA 1
ATOM 1748 C C . GLY A 1 218 ? -2.465 18.984 -11.828 1 96.19 218 GLY A C 1
ATOM 1749 O O . GLY A 1 218 ? -2.414 20.156 -12.227 1 96.19 218 GLY A O 1
ATOM 1750 N N . ASP A 1 219 ? -2.971 17.844 -12.617 1 91.19 219 ASP A N 1
ATOM 1751 C CA . ASP A 1 219 ? -3.615 18.094 -13.898 1 91.19 219 ASP A CA 1
ATOM 1752 C C . ASP A 1 219 ? -4.426 16.875 -14.344 1 91.19 219 ASP A C 1
ATOM 1754 O O . ASP A 1 219 ? -3.92 16.016 -15.078 1 91.19 219 ASP A O 1
ATOM 1758 N N . PRO A 1 220 ? -5.816 16.688 -14.305 1 87.62 220 PRO A N 1
ATOM 1759 C CA . PRO A 1 220 ? -6.516 17.266 -13.156 1 87.62 220 PRO A CA 1
ATOM 1760 C C . PRO A 1 220 ? -6.137 16.594 -11.836 1 87.62 220 PRO A C 1
ATOM 1762 O O . PRO A 1 220 ? -6.352 17.172 -10.766 1 87.62 220 PRO A O 1
ATOM 1765 N N . SER A 1 221 ? -5.719 15.312 -11.844 1 90.56 221 SER A N 1
ATOM 1766 C CA . SER A 1 221 ? -5.223 14.594 -10.672 1 90.56 221 SER A CA 1
ATOM 1767 C C . SER A 1 221 ? -3.699 14.57 -10.648 1 90.56 221 SER A C 1
ATOM 1769 O O . SER A 1 221 ? -3.047 15.305 -11.391 1 90.56 221 SER A O 1
ATOM 1771 N N . GLY A 1 222 ? -3.232 13.789 -9.719 1 89.38 222 GLY A N 1
ATOM 1772 C CA . GLY A 1 222 ? -1.794 13.742 -9.523 1 89.38 222 GLY A CA 1
ATOM 1773 C C . GLY A 1 222 ? -1.33 14.531 -8.312 1 89.38 222 GLY A C 1
ATOM 1774 O O . GLY A 1 222 ? -2.068 15.375 -7.801 1 89.38 222 GLY A O 1
ATOM 1775 N N . HIS A 1 223 ? -0.238 14.281 -7.773 1 95.56 223 HIS A N 1
ATOM 1776 C CA . HIS A 1 223 ? 0.489 15.023 -6.754 1 95.56 223 HIS A CA 1
ATOM 1777 C C . HIS A 1 223 ? 1.856 15.469 -7.262 1 95.56 223 HIS A C 1
ATOM 1779 O O . HIS A 1 223 ? 2.887 15.016 -6.754 1 95.56 223 HIS A O 1
ATOM 1785 N N . TYR A 1 224 ? 1.768 16.5 -8.18 1 96.81 224 TYR A N 1
ATOM 1786 C CA . TYR A 1 224 ? 2.959 16.938 -8.898 1 96.81 224 TYR A CA 1
ATOM 1787 C C . TYR A 1 224 ? 3.76 17.938 -8.078 1 96.81 224 TYR A C 1
ATOM 1789 O O . TYR A 1 224 ? 3.246 18.516 -7.117 1 96.81 224 TYR A O 1
ATOM 1797 N N . ILE A 1 225 ? 4.969 18.062 -8.5 1 97.44 225 ILE A N 1
ATOM 1798 C CA . ILE A 1 225 ? 5.777 19.156 -7.98 1 97.44 225 ILE A CA 1
ATOM 1799 C C . ILE A 1 225 ? 5.137 20.484 -8.352 1 97.44 225 ILE A C 1
ATOM 1801 O O . ILE A 1 225 ? 4.449 20.594 -9.367 1 97.44 225 ILE A O 1
ATOM 1805 N N . LEU A 1 226 ? 5.418 21.484 -7.516 1 97.81 226 LEU A N 1
ATOM 1806 C CA . LEU A 1 226 ? 4.844 22.812 -7.742 1 97.81 226 LEU A CA 1
ATOM 1807 C C . LEU A 1 226 ? 5.367 23.422 -9.039 1 97.81 226 LEU A C 1
ATOM 1809 O O . LEU A 1 226 ? 6.578 23.422 -9.281 1 97.81 226 LEU A O 1
ATOM 1813 N N . GLY A 1 227 ? 4.453 23.797 -9.914 1 96.19 227 GLY A N 1
ATOM 1814 C CA . GLY A 1 227 ? 4.812 24.438 -11.172 1 96.19 227 GLY A CA 1
ATOM 1815 C C . GLY A 1 227 ? 4.672 23.516 -12.367 1 96.19 227 GLY A 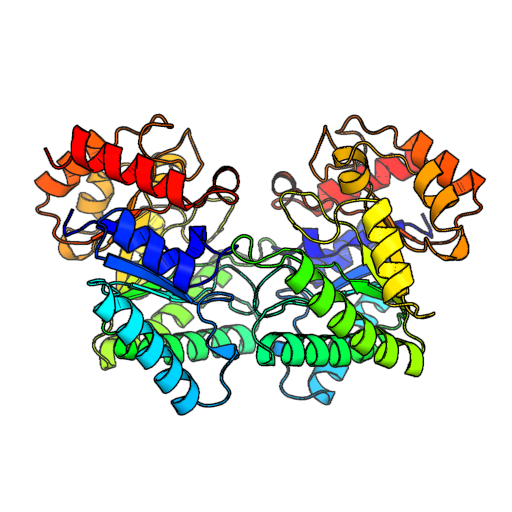C 1
ATOM 1816 O O . GLY A 1 227 ? 4.703 23.969 -13.516 1 96.19 227 GLY A O 1
ATOM 1817 N N . ASP A 1 228 ? 4.492 22.266 -12.117 1 95.81 228 ASP A N 1
ATOM 1818 C CA . ASP A 1 228 ? 4.445 21.312 -13.227 1 95.81 228 ASP A CA 1
ATOM 1819 C C . ASP A 1 228 ? 3.006 20.969 -13.602 1 95.81 228 ASP A C 1
ATOM 1821 O O . ASP A 1 228 ? 2.766 20.234 -14.562 1 95.81 228 ASP A O 1
ATOM 1825 N N . GLY A 1 229 ? 2.062 21.391 -12.797 1 96.5 229 GLY A N 1
ATOM 1826 C CA . GLY A 1 229 ? 0.653 21.172 -13.086 1 96.5 229 GLY A CA 1
ATOM 1827 C C . GLY A 1 229 ? -0.063 22.438 -13.539 1 96.5 229 GLY A C 1
ATOM 1828 O O . GLY A 1 229 ? 0.545 23.312 -14.148 1 96.5 229 GLY A O 1
ATOM 1829 N N . ASN A 1 230 ? -1.405 22.438 -13.391 1 96.88 230 ASN A N 1
ATOM 1830 C CA . ASN A 1 230 ? -2.209 23.547 -13.891 1 96.88 230 ASN A CA 1
ATOM 1831 C C . ASN A 1 230 ? -3.025 24.203 -12.773 1 96.88 230 ASN A C 1
ATOM 1833 O O . ASN A 1 230 ? -3.916 25 -13.039 1 96.88 230 ASN A O 1
ATOM 1837 N N . TYR A 1 231 ? -2.805 23.797 -11.5 1 97.38 231 TYR A N 1
ATOM 1838 C CA . TYR A 1 231 ? -3.576 24.375 -10.406 1 97.38 231 TYR A CA 1
ATOM 1839 C C . TYR A 1 231 ? -3.178 25.828 -10.156 1 97.38 231 TYR A C 1
ATOM 1841 O O . TYR A 1 231 ? -2.021 26.203 -10.359 1 97.38 231 TYR A O 1
ATOM 1849 N N . PRO A 1 232 ? -4.109 26.688 -9.852 1 96.94 232 PRO A N 1
ATOM 1850 C CA . PRO A 1 232 ? -3.793 28.078 -9.508 1 96.94 232 PRO A CA 1
ATOM 1851 C C . PRO A 1 232 ? -3.158 28.203 -8.125 1 96.94 232 PRO A C 1
ATOM 1853 O O . PRO A 1 232 ? -3.766 28.781 -7.215 1 96.94 232 PRO A O 1
ATOM 1856 N N . LEU A 1 233 ? -1.931 27.859 -7.934 1 97.62 233 LEU A N 1
ATOM 1857 C CA . LEU A 1 233 ? -1.234 27.734 -6.656 1 97.62 233 LEU A CA 1
ATOM 1858 C C . LEU A 1 233 ? -1.17 29.094 -5.953 1 97.62 233 LEU A C 1
ATOM 1860 O O . LEU A 1 233 ? -1.387 29.172 -4.742 1 97.62 233 LEU A O 1
ATOM 1864 N N . LYS A 1 234 ? -0.858 30.125 -6.695 1 96.88 234 LYS A N 1
ATOM 1865 C CA . LYS A 1 234 ? -0.768 31.453 -6.113 1 96.88 234 LYS A CA 1
ATOM 1866 C C . LYS A 1 234 ? -2.121 31.906 -5.574 1 96.88 234 LYS A C 1
ATOM 1868 O O . LYS A 1 234 ? -2.189 32.594 -4.547 1 96.88 234 LYS A O 1
ATOM 1873 N N . GLU A 1 235 ? -3.141 31.5 -6.293 1 97.44 235 GLU A N 1
ATOM 1874 C CA . GLU A 1 235 ? -4.484 31.844 -5.844 1 97.44 235 GLU A CA 1
ATOM 1875 C C . GLU A 1 235 ? -4.824 31.156 -4.527 1 97.44 235 GLU A C 1
ATOM 1877 O O . GLU A 1 235 ? -5.488 31.734 -3.666 1 97.44 235 GLU A O 1
ATOM 1882 N N . TYR A 1 236 ? -4.438 29.891 -4.355 1 98 236 TYR A N 1
ATOM 1883 C CA . TYR A 1 236 ? -4.668 29.203 -3.098 1 98 236 TYR A CA 1
ATOM 1884 C C . TYR A 1 236 ? -4.008 29.938 -1.938 1 98 236 TYR A C 1
ATOM 1886 O O . TYR A 1 236 ? -4.609 30.094 -0.87 1 98 236 TYR A O 1
ATOM 1894 N N . ILE A 1 237 ? -2.799 30.375 -2.195 1 96.88 237 ILE A N 1
ATOM 1895 C CA . ILE A 1 237 ? -2.055 31.094 -1.158 1 96.88 237 ILE A CA 1
ATOM 1896 C C . ILE A 1 237 ? -2.77 32.406 -0.812 1 96.88 237 ILE A C 1
ATOM 1898 O O . ILE A 1 237 ? -2.873 32.75 0.361 1 96.88 237 ILE A O 1
ATOM 1902 N N . LYS A 1 238 ? -3.234 33.062 -1.797 1 96.94 238 LYS A N 1
ATOM 1903 C CA . LYS A 1 238 ? -3.979 34.312 -1.562 1 96.94 238 LYS A CA 1
ATOM 1904 C C . LYS A 1 238 ? -5.219 34.062 -0.713 1 96.94 238 LYS A C 1
ATOM 1906 O O . LYS A 1 238 ? -5.562 34.844 0.16 1 96.94 238 LYS A O 1
ATOM 1911 N N . ILE A 1 239 ? -5.883 32.969 -1.003 1 98.06 239 ILE A N 1
ATOM 1912 C CA . ILE A 1 239 ? -7.07 32.594 -0.238 1 98.06 239 ILE A CA 1
ATOM 1913 C C . ILE A 1 239 ? -6.68 32.312 1.208 1 98.06 239 ILE A C 1
ATOM 1915 O O . ILE A 1 239 ? -7.359 32.719 2.143 1 98.06 239 ILE A O 1
ATOM 1919 N N . LEU A 1 240 ? -5.598 31.578 1.398 1 97.38 240 LEU A N 1
ATOM 1920 C CA . LEU A 1 240 ? -5.113 31.281 2.742 1 97.38 240 LEU A CA 1
ATOM 1921 C C . LEU A 1 240 ? -4.785 32.562 3.494 1 97.38 240 LEU A C 1
ATOM 1923 O O . LEU A 1 240 ? -5.16 32.719 4.66 1 97.38 240 LEU A O 1
ATOM 1927 N N . GLU A 1 241 ? -4.129 33.469 2.844 1 95.94 241 GLU A N 1
ATOM 1928 C CA . GLU A 1 241 ? -3.781 34.75 3.451 1 95.94 241 GLU A CA 1
ATOM 1929 C C . GLU A 1 241 ? -5.035 35.562 3.811 1 95.94 241 GLU A C 1
ATOM 1931 O O . GLU A 1 241 ? -5.109 36.156 4.891 1 95.94 241 GLU A O 1
ATOM 1936 N N . LYS A 1 242 ? -5.918 35.531 2.855 1 97.44 242 LYS A N 1
ATOM 1937 C CA . LYS A 1 242 ? -7.18 36.25 3.064 1 97.44 242 LYS A CA 1
ATOM 1938 C C . LYS A 1 242 ? -7.867 35.781 4.344 1 97.44 242 LYS A C 1
ATOM 1940 O O . LYS A 1 242 ? -8.516 36.562 5.031 1 97.44 242 LYS A O 1
ATOM 1945 N N . HIS A 1 243 ? -7.73 34.531 4.664 1 97.69 243 HIS A N 1
ATOM 1946 C CA . HIS A 1 243 ? -8.406 33.969 5.828 1 97.69 243 HIS A CA 1
ATOM 1947 C C . HIS A 1 243 ? -7.453 33.844 7.012 1 97.69 243 HIS A C 1
ATOM 1949 O O . HIS A 1 243 ? -7.703 33.062 7.941 1 97.69 243 HIS A O 1
ATOM 1955 N N . ASN A 1 244 ? -6.289 34.531 6.992 1 96 244 ASN A N 1
ATOM 1956 C CA . ASN A 1 244 ? -5.305 34.594 8.07 1 96 244 ASN A CA 1
ATOM 1957 C C . ASN A 1 244 ? -4.863 33.188 8.5 1 96 244 ASN A C 1
ATOM 1959 O O . ASN A 1 244 ? -4.789 32.906 9.695 1 96 244 ASN A O 1
ATOM 1963 N N . TYR A 1 245 ? -4.711 32.375 7.504 1 96.44 245 TYR A N 1
ATOM 1964 C CA . TYR A 1 245 ? -4.285 31 7.758 1 96.44 245 TYR A CA 1
ATOM 1965 C C . TYR A 1 245 ? -2.918 30.969 8.43 1 96.44 245 TYR A C 1
ATOM 1967 O O . TYR A 1 245 ? -1.953 31.547 7.914 1 96.44 245 TYR A O 1
ATOM 1975 N N . THR A 1 246 ? -2.842 30.297 9.602 1 94.19 246 THR A N 1
ATOM 1976 C CA . THR A 1 246 ? -1.59 30.172 10.336 1 94.19 246 THR A CA 1
ATOM 1977 C C . THR A 1 246 ? -1.138 28.719 10.414 1 94.19 246 THR A C 1
ATOM 1979 O O . THR A 1 246 ? -0.167 28.406 11.109 1 94.19 246 THR A O 1
ATOM 1982 N N . GLY A 1 247 ? -1.85 27.844 9.75 1 96 247 GLY A N 1
ATOM 1983 C CA . GLY A 1 247 ? -1.517 26.422 9.797 1 96 247 GLY A CA 1
ATOM 1984 C C . GLY A 1 247 ? -0.359 26.062 8.883 1 96 247 GLY A C 1
ATOM 1985 O O . GLY A 1 247 ? 0.452 26.906 8.523 1 96 247 GLY A O 1
ATOM 1986 N N . ILE A 1 248 ? -0.199 24.797 8.617 1 97.88 248 ILE A N 1
ATOM 1987 C CA . ILE A 1 248 ? 0.942 24.266 7.879 1 97.88 248 ILE A CA 1
ATOM 1988 C C . ILE A 1 248 ? 0.544 24 6.43 1 97.88 248 ILE A C 1
ATOM 1990 O O . ILE A 1 248 ? -0.554 23.5 6.16 1 97.88 248 ILE A O 1
ATOM 1994 N N . ILE A 1 249 ? 1.381 24.406 5.562 1 97.94 249 ILE A N 1
ATOM 1995 C CA . ILE A 1 249 ? 1.345 24 4.164 1 97.94 249 ILE A CA 1
ATOM 1996 C C . ILE A 1 249 ? 2.297 22.812 3.955 1 97.94 249 ILE A C 1
ATOM 1998 O O . ILE A 1 249 ? 3.516 23 3.93 1 97.94 249 ILE A O 1
ATOM 2002 N N . ASP A 1 250 ? 1.732 21.672 3.812 1 98.56 250 ASP A N 1
ATOM 2003 C CA . ASP A 1 250 ? 2.502 20.438 3.762 1 98.56 250 ASP A CA 1
ATOM 2004 C C . ASP A 1 250 ? 2.635 19.922 2.326 1 98.56 250 ASP A C 1
ATOM 2006 O O . ASP A 1 250 ? 1.645 19.531 1.712 1 98.56 250 ASP A O 1
ATOM 2010 N N . LEU A 1 251 ? 3.873 19.984 1.802 1 98.5 251 LEU A N 1
ATOM 2011 C CA . LEU A 1 251 ? 4.094 19.484 0.45 1 98.5 251 LEU A CA 1
ATOM 2012 C C . LEU A 1 251 ? 3.857 17.969 0.387 1 98.5 251 LEU A C 1
ATOM 2014 O O . LEU A 1 251 ? 4.523 17.203 1.083 1 98.5 251 LEU A O 1
ATOM 2018 N N . GLU A 1 252 ? 2.863 17.594 -0.385 1 97.75 252 GLU A N 1
ATOM 2019 C CA . GLU A 1 252 ? 2.549 16.203 -0.678 1 97.75 252 GLU A CA 1
ATOM 2020 C C . GLU A 1 252 ? 2.771 15.875 -2.154 1 97.75 252 GLU A C 1
ATOM 2022 O O . GLU A 1 252 ? 1.824 15.867 -2.941 1 97.75 252 GLU A O 1
ATOM 2027 N N . ILE A 1 253 ? 3.994 15.68 -2.467 1 95.44 253 ILE A N 1
ATOM 2028 C CA . ILE A 1 253 ? 4.449 15.391 -3.824 1 95.44 253 ILE A CA 1
ATOM 2029 C C . ILE A 1 253 ? 4.742 13.898 -3.963 1 95.44 253 ILE A C 1
ATOM 2031 O O . ILE A 1 253 ? 5.898 13.5 -4.113 1 95.44 253 ILE A O 1
ATOM 2035 N N . ASN A 1 254 ? 3.67 13.125 -3.961 1 88.38 254 ASN A N 1
ATOM 2036 C CA . ASN A 1 254 ? 3.869 11.688 -3.783 1 88.38 254 ASN A CA 1
ATOM 2037 C C . ASN A 1 254 ? 3.516 10.914 -5.047 1 88.38 254 ASN A C 1
ATOM 2039 O O . ASN A 1 254 ? 3.203 9.719 -4.984 1 88.38 254 ASN A O 1
ATOM 2043 N N . ASP A 1 255 ? 3.574 11.578 -6.184 1 89.88 255 ASP A N 1
ATOM 2044 C CA . ASP A 1 255 ? 3.377 10.844 -7.434 1 89.88 255 ASP A CA 1
ATOM 2045 C C . ASP A 1 255 ? 4.539 9.891 -7.699 1 89.88 255 ASP A C 1
ATOM 2047 O O . ASP A 1 255 ? 5.699 10.234 -7.445 1 89.88 255 ASP A O 1
ATOM 2051 N N . SER A 1 256 ? 4.199 8.727 -8.227 1 86.12 256 SER A N 1
ATOM 2052 C CA . SER A 1 256 ? 5.191 7.676 -8.43 1 86.12 256 SER A CA 1
ATOM 2053 C C . SER A 1 256 ? 6.297 8.133 -9.375 1 86.12 256 SER A C 1
ATOM 2055 O O . SER A 1 256 ? 7.426 7.637 -9.305 1 86.12 256 SER A O 1
ATOM 2057 N N . ILE A 1 257 ? 6.039 9.07 -10.203 1 86 257 ILE A N 1
ATOM 2058 C CA . ILE A 1 257 ? 7.02 9.531 -11.18 1 86 257 ILE A CA 1
ATOM 2059 C C . ILE A 1 257 ? 8.156 10.258 -10.469 1 86 257 ILE A C 1
ATOM 2061 O O . ILE A 1 257 ? 9.203 10.516 -11.062 1 86 257 ILE A O 1
ATOM 2065 N N . TYR A 1 258 ? 7.977 10.547 -9.172 1 92.25 258 TYR A N 1
ATOM 2066 C CA . TYR A 1 258 ? 8.984 11.297 -8.43 1 92.25 258 TYR A CA 1
ATOM 2067 C C . TYR A 1 258 ? 9.742 10.383 -7.473 1 92.25 258 TYR A C 1
ATOM 2069 O O . TYR A 1 258 ? 10.664 10.828 -6.789 1 92.25 258 TYR A O 1
ATOM 2077 N N . TRP A 1 259 ? 9.43 9.086 -7.43 1 91.44 259 TRP A N 1
ATOM 2078 C CA . TRP A 1 259 ? 9.891 8.195 -6.371 1 91.44 259 TRP A CA 1
ATOM 2079 C C . TRP A 1 259 ? 11.391 7.938 -6.492 1 91.44 259 TRP A C 1
ATOM 2081 O O . TRP A 1 259 ? 12.062 7.656 -5.496 1 91.44 259 TRP A O 1
ATOM 2091 N N . ASP A 1 260 ? 11.93 8.094 -7.688 1 91.19 260 ASP A N 1
ATOM 2092 C CA . ASP A 1 260 ? 13.336 7.758 -7.914 1 91.19 260 ASP A CA 1
ATOM 2093 C C . ASP A 1 260 ? 14.258 8.867 -7.418 1 91.19 260 ASP A C 1
ATOM 2095 O O . ASP A 1 260 ? 15.438 8.633 -7.148 1 91.19 260 ASP A O 1
ATOM 2099 N N . ASP A 1 261 ? 13.719 10.109 -7.34 1 95.12 261 ASP A N 1
ATOM 2100 C CA . ASP A 1 261 ? 14.508 11.242 -6.867 1 95.12 261 ASP A CA 1
ATOM 2101 C C . ASP A 1 261 ? 13.633 12.234 -6.102 1 95.12 261 ASP A C 1
ATOM 2103 O O . ASP A 1 261 ? 13.422 13.359 -6.562 1 95.12 261 ASP A O 1
ATOM 2107 N N . PRO A 1 262 ? 13.258 11.805 -4.934 1 96.94 262 PRO A N 1
ATOM 2108 C CA . PRO A 1 262 ? 12.359 12.688 -4.18 1 96.94 262 PRO A CA 1
ATOM 2109 C C . PRO A 1 262 ? 13.039 13.984 -3.742 1 96.94 262 PRO A C 1
ATOM 2111 O O . PRO A 1 262 ? 12.367 15.008 -3.586 1 96.94 262 PRO A O 1
ATOM 2114 N N . HIS A 1 263 ? 14.344 13.984 -3.562 1 97.94 263 HIS A N 1
ATOM 2115 C CA . HIS A 1 263 ? 15.047 15.203 -3.176 1 97.94 263 HIS A CA 1
ATOM 2116 C C . HIS A 1 263 ? 14.852 16.297 -4.215 1 97.94 263 HIS A C 1
ATOM 2118 O O . HIS A 1 263 ? 14.492 17.422 -3.871 1 97.94 263 HIS A O 1
ATOM 2124 N N . SER A 1 264 ? 15.117 15.953 -5.492 1 97.94 264 SER A N 1
ATOM 2125 C CA . SER A 1 264 ? 14.977 16.938 -6.555 1 97.94 264 SER A CA 1
ATOM 2126 C C . SER A 1 264 ? 13.547 17.453 -6.652 1 97.94 264 SER A C 1
ATOM 2128 O O . SER A 1 264 ? 13.328 18.641 -6.934 1 97.94 264 SER A O 1
ATOM 2130 N N . SER A 1 265 ? 12.602 16.562 -6.445 1 97.69 265 SER A N 1
ATOM 2131 C CA . SER A 1 265 ? 11.195 16.969 -6.484 1 97.69 265 SER A CA 1
ATOM 2132 C C . SER A 1 265 ? 10.883 18 -5.414 1 97.69 265 SER A C 1
ATOM 2134 O O . SER A 1 265 ? 10.242 19.016 -5.695 1 97.69 265 SER A O 1
ATOM 2136 N N . VAL A 1 266 ? 11.367 17.766 -4.199 1 97.94 266 VAL A N 1
ATOM 2137 C CA . VAL A 1 266 ? 11.125 18.688 -3.092 1 97.94 266 VAL A CA 1
ATOM 2138 C C . VAL A 1 266 ? 11.906 19.984 -3.316 1 97.94 266 VAL A C 1
ATOM 2140 O O . VAL A 1 266 ? 11.383 21.078 -3.115 1 97.94 266 VAL A O 1
ATOM 2143 N N . GLU A 1 267 ? 13.141 19.812 -3.754 1 98.19 267 GLU A N 1
ATOM 2144 C CA . GLU A 1 267 ? 13.977 20.984 -4.004 1 98.19 267 GLU A CA 1
ATOM 2145 C C . GLU A 1 267 ? 13.328 21.922 -5.012 1 98.19 267 GLU A C 1
ATOM 2147 O O . GLU A 1 267 ? 13.258 23.141 -4.789 1 98.19 267 GLU A O 1
ATOM 2152 N N . ARG A 1 268 ? 12.867 21.406 -6.07 1 97.94 268 ARG A N 1
ATOM 2153 C CA . ARG A 1 268 ? 12.227 22.219 -7.109 1 97.94 268 ARG A CA 1
ATOM 2154 C C . ARG A 1 268 ? 10.953 22.875 -6.586 1 97.94 268 ARG A C 1
ATOM 2156 O O . ARG A 1 268 ? 10.656 24.016 -6.926 1 97.94 268 ARG A O 1
ATOM 2163 N N . SER A 1 269 ? 10.203 22.141 -5.793 1 98.12 269 SER A N 1
ATOM 2164 C CA . SER A 1 269 ? 8.969 22.688 -5.234 1 98.12 269 SER A CA 1
ATOM 2165 C C . SER A 1 269 ? 9.25 23.797 -4.23 1 98.12 269 SER A C 1
ATOM 2167 O O . SER A 1 269 ? 8.539 24.797 -4.195 1 98.12 269 SER A O 1
ATOM 2169 N N . VAL A 1 270 ? 10.266 23.578 -3.42 1 97.44 270 VAL A N 1
ATOM 2170 C CA . VAL A 1 270 ? 10.672 24.594 -2.453 1 97.44 270 VAL A CA 1
ATOM 2171 C C . VAL A 1 270 ? 11.148 25.844 -3.186 1 97.44 270 VAL A C 1
ATOM 2173 O O . VAL A 1 270 ? 10.812 26.969 -2.791 1 97.44 270 VAL A O 1
ATOM 2176 N N . ASP A 1 271 ? 11.898 25.625 -4.258 1 97.06 271 ASP A N 1
ATOM 2177 C CA . ASP A 1 271 ? 12.344 26.766 -5.07 1 97.06 271 ASP A CA 1
ATOM 2178 C C . ASP A 1 271 ? 11.164 27.531 -5.648 1 97.06 271 ASP A C 1
ATOM 2180 O O . ASP A 1 271 ? 11.172 28.75 -5.699 1 97.06 271 ASP A O 1
ATOM 2184 N N . TYR A 1 272 ? 10.227 26.797 -6.113 1 97.19 272 TYR A N 1
ATOM 2185 C CA . TYR A 1 272 ? 9.008 27.422 -6.625 1 97.19 272 TYR A CA 1
ATOM 2186 C C . TYR A 1 272 ? 8.352 28.297 -5.562 1 97.19 272 TYR A C 1
ATOM 2188 O O . TYR A 1 272 ? 7.938 29.422 -5.844 1 97.19 272 TYR A O 1
ATOM 2196 N N . LEU A 1 273 ? 8.258 27.766 -4.348 1 96.69 273 LEU A N 1
ATOM 2197 C CA . LEU A 1 273 ? 7.648 28.5 -3.25 1 96.69 273 LEU A CA 1
ATOM 2198 C C . LEU A 1 273 ? 8.43 29.781 -2.965 1 96.69 273 LEU A C 1
ATOM 2200 O O . LEU A 1 273 ? 7.84 30.859 -2.836 1 96.69 273 LEU A O 1
ATOM 2204 N N . LYS A 1 274 ? 9.734 29.719 -2.895 1 94.88 274 LYS A N 1
ATOM 2205 C CA . LYS A 1 274 ? 10.586 30.859 -2.582 1 94.88 274 LYS A CA 1
ATOM 2206 C C . LYS A 1 274 ? 10.484 31.938 -3.662 1 94.88 274 LYS A C 1
ATOM 2208 O O . LYS A 1 274 ? 10.469 33.125 -3.357 1 94.88 274 LYS A O 1
ATOM 2213 N N . LYS A 1 275 ? 10.312 31.516 -4.875 1 94.56 275 LYS A N 1
ATOM 2214 C CA . LYS A 1 275 ? 10.352 32.438 -6.004 1 94.56 275 LYS A CA 1
ATOM 2215 C C . LYS A 1 275 ? 8.977 33.062 -6.25 1 94.56 275 LYS A C 1
ATOM 2217 O O . LYS A 1 275 ? 8.883 34.219 -6.672 1 94.56 275 LYS A O 1
ATOM 2222 N N . ASN A 1 276 ? 7.98 32.25 -5.883 1 90.75 276 ASN A N 1
ATOM 2223 C CA . ASN A 1 276 ? 6.68 32.656 -6.395 1 90.75 276 ASN A CA 1
ATOM 2224 C C . ASN A 1 276 ? 5.715 33 -5.262 1 90.75 276 ASN A C 1
ATOM 2226 O O . ASN A 1 276 ? 4.73 33.719 -5.469 1 90.75 276 ASN A O 1
ATOM 2230 N N . ILE A 1 277 ? 5.988 32.5 -4.051 1 84.94 277 ILE A N 1
ATOM 2231 C CA . ILE A 1 277 ? 4.98 32.625 -3.004 1 84.94 277 ILE A CA 1
ATOM 2232 C C . ILE A 1 277 ? 5.523 33.469 -1.854 1 84.94 277 ILE A C 1
ATOM 2234 O O . ILE A 1 277 ? 4.898 34.438 -1.441 1 84.94 277 ILE A O 1
ATOM 2238 N N . PHE A 1 278 ? 6.672 33 -1.335 1 78.31 278 PHE A N 1
ATOM 2239 C CA . PHE A 1 278 ? 7.203 33.688 -0.164 1 78.31 278 PHE A CA 1
ATOM 2240 C C . PHE A 1 278 ? 8.188 34.781 -0.576 1 78.31 278 PHE A C 1
ATOM 2242 O O . PHE A 1 278 ? 9.039 35.188 0.217 1 78.31 278 PHE A O 1
ATOM 2249 N N . LYS A 1 279 ? 7.895 35.531 -1.63 1 66.44 279 LYS A N 1
ATOM 2250 C CA . LYS A 1 279 ? 8.773 36.625 -2.092 1 66.44 279 LYS A CA 1
ATOM 2251 C C . LYS A 1 279 ? 8.93 37.688 -1.022 1 66.44 279 LYS A C 1
ATOM 2253 O O . LYS A 1 279 ? 8.008 37.938 -0.252 1 66.44 279 LYS A O 1
ATOM 2258 N N . MET B 1 1 ? -9.766 -24.375 -19.156 1 86.38 1 MET B N 1
ATOM 2259 C CA . MET B 1 1 ? -9.977 -23.438 -18.062 1 86.38 1 MET B CA 1
ATOM 2260 C C . MET B 1 1 ? -9.523 -24.047 -16.734 1 86.38 1 MET B C 1
ATOM 2262 O O . MET B 1 1 ? -9.516 -23.359 -15.711 1 86.38 1 MET B O 1
ATOM 2266 N N . ASP B 1 2 ? -8.984 -25.266 -16.797 1 90.56 2 ASP B N 1
ATOM 2267 C CA . ASP B 1 2 ? -8.633 -26 -15.578 1 90.56 2 ASP B CA 1
ATOM 2268 C C . ASP B 1 2 ? -7.359 -25.438 -14.953 1 90.56 2 ASP B C 1
ATOM 2270 O O . ASP B 1 2 ? -7.141 -25.578 -13.75 1 90.56 2 ASP B O 1
ATOM 2274 N N . GLN B 1 3 ? -6.562 -24.766 -15.781 1 94.44 3 GLN B N 1
ATOM 2275 C CA . GLN B 1 3 ? -5.289 -24.25 -15.289 1 94.44 3 GLN B CA 1
ATOM 2276 C C . GLN B 1 3 ? -5.387 -22.766 -14.984 1 94.44 3 GLN B C 1
ATOM 2278 O O . GLN B 1 3 ? -4.398 -22.141 -14.594 1 94.44 3 GLN B O 1
ATOM 2283 N N . VAL B 1 4 ? -6.566 -22.219 -15.141 1 97.62 4 VAL B N 1
ATOM 2284 C CA . VAL B 1 4 ? -6.711 -20.766 -15 1 97.62 4 VAL B CA 1
ATOM 2285 C C . VAL B 1 4 ? -7.066 -20.422 -13.555 1 97.62 4 VAL B C 1
ATOM 2287 O O . VAL B 1 4 ? -7.906 -21.094 -12.945 1 97.62 4 VAL B O 1
ATOM 2290 N N . ALA B 1 5 ? -6.371 -19.547 -12.984 1 98.62 5 ALA B N 1
ATOM 2291 C CA . ALA B 1 5 ? -6.668 -18.984 -11.664 1 98.62 5 ALA B CA 1
ATOM 2292 C C . ALA B 1 5 ? -6.801 -17.469 -11.727 1 98.62 5 ALA B C 1
ATOM 2294 O O . ALA B 1 5 ? -6.469 -16.844 -12.734 1 98.62 5 ALA B O 1
ATOM 2295 N N . VAL B 1 6 ? -7.375 -16.891 -10.734 1 98.5 6 VAL B N 1
ATOM 2296 C CA . VAL B 1 6 ? -7.484 -15.43 -10.617 1 98.5 6 VAL B CA 1
ATOM 2297 C C . VAL B 1 6 ? -6.957 -14.984 -9.258 1 98.5 6 VAL B C 1
ATOM 2299 O O . VAL B 1 6 ? -7.359 -15.523 -8.219 1 98.5 6 VAL B O 1
ATOM 2302 N N . MET B 1 7 ? -6.082 -14.023 -9.281 1 97.88 7 MET B N 1
ATOM 2303 C CA . MET B 1 7 ? -5.531 -13.453 -8.055 1 97.88 7 MET B CA 1
ATOM 2304 C C . MET B 1 7 ? -6.562 -12.57 -7.355 1 97.88 7 MET B C 1
ATOM 2306 O O . MET B 1 7 ? -7.238 -11.773 -8 1 97.88 7 MET B O 1
ATOM 2310 N N . GLY B 1 8 ? -6.605 -12.711 -6.066 1 97 8 GLY B N 1
ATOM 2311 C CA . GLY B 1 8 ? -7.648 -12.055 -5.293 1 97 8 GLY B CA 1
ATOM 2312 C C . GLY B 1 8 ? -7.379 -10.578 -5.062 1 97 8 GLY B C 1
ATOM 2313 O O . GLY B 1 8 ? -8.281 -9.828 -4.695 1 97 8 GLY B O 1
ATOM 2314 N N . VAL B 1 9 ? -6.168 -10.109 -5.277 1 94.88 9 VAL B N 1
ATOM 2315 C CA . VAL B 1 9 ? -5.781 -8.75 -4.938 1 94.88 9 VAL B CA 1
ATOM 2316 C C . VAL B 1 9 ? -6.637 -7.758 -5.723 1 94.88 9 VAL B C 1
ATOM 2318 O O . VAL B 1 9 ? -6.953 -6.672 -5.23 1 94.88 9 VAL B O 1
ATOM 2321 N N . GLN B 1 10 ? -7.117 -8.086 -6.918 1 95 10 GLN B N 1
ATOM 2322 C CA . GLN B 1 10 ? -7.906 -7.172 -7.742 1 95 10 GLN B CA 1
ATOM 2323 C C . GLN B 1 10 ? -9.273 -6.902 -7.109 1 95 10 GLN B C 1
ATOM 2325 O O . GLN B 1 10 ? -9.969 -5.965 -7.504 1 95 10 GLN B O 1
ATOM 2330 N N . TYR B 1 11 ? -9.586 -7.684 -6.078 1 95.88 11 TYR B N 1
ATOM 2331 C CA . TYR B 1 11 ? -10.859 -7.535 -5.375 1 95.88 11 TYR B CA 1
ATOM 2332 C C . TYR B 1 11 ? -10.656 -6.867 -4.02 1 95.88 11 TYR B C 1
ATOM 2334 O O . TYR B 1 11 ? -11.492 -7.016 -3.121 1 95.88 11 TYR B O 1
ATOM 2342 N N . PHE B 1 12 ? -9.609 -6.105 -3.783 1 91.75 12 PHE B N 1
ATOM 2343 C CA . PHE B 1 12 ? -9.25 -5.613 -2.459 1 91.75 12 PHE B CA 1
ATOM 2344 C C . PHE B 1 12 ? -10.266 -4.586 -1.969 1 91.75 12 PHE B C 1
ATOM 2346 O O . PHE B 1 12 ? -10.297 -4.258 -0.781 1 91.75 12 PHE B O 1
ATOM 2353 N N . HIS B 1 13 ? -11.148 -4.098 -2.826 1 93.69 13 HIS B N 1
ATOM 2354 C CA . HIS B 1 13 ? -12.211 -3.203 -2.385 1 93.69 13 HIS B CA 1
ATOM 2355 C C . HIS B 1 13 ? -13.508 -3.969 -2.145 1 93.69 13 HIS B C 1
ATOM 2357 O O . HIS B 1 13 ? -14.562 -3.363 -1.919 1 93.69 13 HIS B O 1
ATOM 2363 N N . TYR B 1 14 ? -13.438 -5.281 -2.26 1 95.56 14 TYR B N 1
ATOM 2364 C CA . TYR B 1 14 ? -14.609 -6.141 -2.107 1 95.56 14 TYR B CA 1
ATOM 2365 C C . TYR B 1 14 ? -14.352 -7.223 -1.063 1 95.56 14 TYR B C 1
ATOM 2367 O O . TYR B 1 14 ? -13.203 -7.543 -0.756 1 95.56 14 TYR B O 1
ATOM 2375 N N . THR B 1 15 ? -15.43 -7.734 -0.551 1 95.69 15 THR B N 1
ATOM 2376 C CA . THR B 1 15 ? -15.32 -8.781 0.46 1 95.69 15 THR B CA 1
ATOM 2377 C C . THR B 1 15 ? -14.844 -10.086 -0.164 1 95.69 15 THR B C 1
ATOM 2379 O O . THR B 1 15 ? -14.938 -10.273 -1.379 1 95.69 15 THR B O 1
ATOM 2382 N N . LEU B 1 16 ? -14.352 -10.961 0.697 1 96.88 16 LEU B N 1
ATOM 2383 C CA . LEU B 1 16 ? -13.953 -12.289 0.246 1 96.88 16 LEU B CA 1
ATOM 2384 C C . LEU B 1 16 ? -15.125 -13.008 -0.42 1 96.88 16 LEU B C 1
ATOM 2386 O O . LEU B 1 16 ? -14.953 -13.664 -1.453 1 96.88 16 LEU B O 1
ATOM 2390 N N . ASP B 1 17 ? -16.312 -12.891 0.162 1 97.62 17 ASP B N 1
ATOM 2391 C CA . ASP B 1 17 ? -17.484 -13.555 -0.393 1 97.62 17 ASP B CA 1
ATOM 2392 C C . ASP B 1 17 ? -17.781 -13.07 -1.813 1 97.62 17 ASP B C 1
ATOM 2394 O O . ASP B 1 17 ? -18.156 -13.867 -2.682 1 97.62 17 ASP B O 1
ATOM 2398 N N . TYR B 1 18 ? -17.625 -11.766 -2.016 1 97.94 18 TYR B N 1
ATOM 2399 C CA . TYR B 1 18 ? -17.812 -11.234 -3.357 1 97.94 18 TYR B CA 1
ATOM 2400 C C . TYR B 1 18 ? -16.828 -11.844 -4.34 1 97.94 18 TYR B C 1
ATOM 2402 O O . TYR B 1 18 ? -17.203 -12.242 -5.445 1 97.94 18 TYR B O 1
ATOM 2410 N N . TYR B 1 19 ? -15.594 -11.922 -3.953 1 98.38 19 TYR B N 1
ATOM 2411 C CA . TYR B 1 19 ? -14.539 -12.523 -4.766 1 98.38 19 TYR B CA 1
ATOM 2412 C C . TYR B 1 19 ? -14.867 -13.969 -5.109 1 98.38 19 TYR B C 1
ATOM 2414 O O . TYR B 1 19 ? -14.836 -14.359 -6.277 1 98.38 19 TYR B O 1
ATOM 2422 N N . LEU B 1 20 ? -15.242 -14.789 -4.125 1 98.69 20 LEU B N 1
ATOM 2423 C CA . LEU B 1 20 ? -15.547 -16.203 -4.328 1 98.69 20 LEU B CA 1
ATOM 2424 C C . LEU B 1 20 ? -16.75 -16.375 -5.266 1 98.69 20 LEU B C 1
ATOM 2426 O O . LEU B 1 20 ? -16.688 -17.172 -6.203 1 98.69 20 LEU B O 1
ATOM 2430 N N . ASN B 1 21 ? -17.734 -15.602 -5.047 1 98.56 21 ASN B N 1
ATOM 2431 C CA . ASN B 1 21 ? -18.922 -15.688 -5.891 1 98.56 21 ASN B CA 1
ATOM 2432 C C . ASN B 1 21 ? -18.625 -15.258 -7.324 1 98.56 21 ASN B C 1
ATOM 2434 O O . ASN B 1 21 ? -19.188 -15.812 -8.273 1 98.56 21 ASN B O 1
ATOM 2438 N N . SER B 1 22 ? -17.812 -14.227 -7.422 1 98.56 22 SER B N 1
ATOM 2439 C CA . SER B 1 22 ? -17.406 -13.789 -8.75 1 98.56 22 SER B CA 1
ATOM 2440 C C . SER B 1 22 ? -16.703 -14.914 -9.516 1 98.56 22 SER B C 1
ATOM 2442 O O . SER B 1 22 ? -16.984 -15.133 -10.695 1 98.56 22 SER B O 1
ATOM 2444 N N . MET B 1 23 ? -15.812 -15.625 -8.867 1 98.44 23 MET B N 1
ATOM 2445 C CA . MET B 1 23 ? -15.102 -16.734 -9.492 1 98.44 23 MET B CA 1
ATOM 2446 C C . MET B 1 23 ? -16.078 -17.844 -9.898 1 98.44 23 MET B C 1
ATOM 2448 O O . MET B 1 23 ? -15.992 -18.375 -11.008 1 98.44 23 MET B O 1
ATOM 2452 N N . HIS B 1 24 ? -16.984 -18.125 -9.008 1 98.38 24 HIS B N 1
ATOM 2453 C CA . HIS B 1 24 ? -18 -19.125 -9.312 1 98.38 24 HIS B CA 1
ATOM 2454 C C . HIS B 1 24 ? -18.797 -18.734 -10.547 1 98.38 24 HIS B C 1
ATOM 2456 O O . HIS B 1 24 ? -19.016 -19.562 -11.438 1 98.38 24 HIS B O 1
ATOM 2462 N N . ARG B 1 25 ? -19.203 -17.516 -10.625 1 98.12 25 ARG B N 1
ATOM 2463 C CA . ARG B 1 25 ? -20.016 -17.016 -11.727 1 98.12 25 ARG B CA 1
ATOM 2464 C C . ARG B 1 25 ? -19.234 -17.031 -13.039 1 98.12 25 ARG B C 1
ATOM 2466 O O . ARG B 1 25 ? -19.797 -17.266 -14.109 1 98.12 25 ARG B O 1
ATOM 2473 N N . CYS B 1 26 ? -17.938 -16.828 -12.984 1 97.62 26 CYS B N 1
ATOM 2474 C CA . CYS B 1 26 ? -17.094 -16.75 -14.172 1 97.62 26 CYS B CA 1
ATOM 2475 C C . CYS B 1 26 ? -16.656 -18.141 -14.617 1 97.62 26 CYS B C 1
ATOM 2477 O O . CYS B 1 26 ? -16.062 -18.297 -15.688 1 97.62 26 CYS B O 1
ATOM 2479 N N . GLY B 1 27 ? -16.891 -19.109 -13.789 1 97.06 27 GLY B N 1
ATOM 2480 C CA . GLY B 1 27 ? -16.5 -20.469 -14.109 1 97.06 27 GLY B CA 1
ATOM 2481 C C . GLY B 1 27 ? -15.031 -20.75 -13.883 1 97.06 27 GLY B C 1
ATOM 2482 O O . GLY B 1 27 ? -14.477 -21.688 -14.469 1 97.06 27 GLY B O 1
ATOM 2483 N N . VAL B 1 28 ? -14.375 -19.922 -13.133 1 97.75 28 VAL B N 1
ATOM 2484 C CA . VAL B 1 28 ? -12.984 -20.156 -12.75 1 97.75 28 VAL B CA 1
ATOM 2485 C C . VAL B 1 28 ? -12.938 -20.969 -11.453 1 97.75 28 VAL B C 1
ATOM 2487 O O . VAL B 1 28 ? -13.523 -20.562 -10.445 1 97.75 28 VAL B O 1
ATOM 2490 N N . LYS B 1 29 ? -12.203 -22.016 -11.406 1 97.62 29 LYS B N 1
ATOM 2491 C CA . LYS B 1 29 ? -12.242 -22.922 -10.266 1 97.62 29 LYS B CA 1
ATOM 2492 C C . LYS B 1 29 ? -11.062 -22.688 -9.328 1 97.62 29 LYS B C 1
ATOM 2494 O O . LYS B 1 29 ? -11.102 -23.062 -8.156 1 97.62 29 LYS B O 1
ATOM 2499 N N . ASN B 1 30 ? -9.969 -22.141 -9.875 1 98.69 30 ASN B N 1
ATOM 2500 C CA . ASN B 1 30 ? -8.742 -21.984 -9.102 1 98.69 30 ASN B CA 1
ATOM 2501 C C . ASN B 1 30 ? -8.602 -20.562 -8.555 1 98.69 30 ASN B C 1
ATOM 2503 O O . ASN B 1 30 ? -8.844 -19.594 -9.273 1 98.69 30 ASN B O 1
ATOM 2507 N N . LEU B 1 31 ? -8.258 -20.484 -7.25 1 98.75 31 LEU B N 1
ATOM 2508 C CA . LEU B 1 31 ? -8.141 -19.203 -6.551 1 98.75 31 LEU B CA 1
ATOM 2509 C C . LEU B 1 31 ? -6.699 -18.969 -6.113 1 98.75 31 LEU B C 1
ATOM 2511 O O . LEU B 1 31 ? -6.012 -19.891 -5.676 1 98.75 31 LEU B O 1
ATOM 2515 N N . ASP B 1 32 ? -6.227 -17.797 -6.285 1 98.75 32 ASP B N 1
ATOM 2516 C CA . ASP B 1 32 ? -5.027 -17.234 -5.66 1 98.75 32 ASP B CA 1
ATOM 2517 C C . ASP B 1 32 ? -5.395 -16.234 -4.57 1 98.75 32 ASP B C 1
ATOM 2519 O O . ASP B 1 32 ? -5.727 -15.086 -4.859 1 98.75 32 ASP B O 1
ATOM 2523 N N . LEU B 1 33 ? -5.328 -16.719 -3.318 1 98.5 33 LEU B N 1
ATOM 2524 C CA . LEU B 1 33 ? -5.777 -15.875 -2.215 1 98.5 33 LEU B CA 1
ATOM 2525 C C . LEU B 1 33 ? -4.727 -14.828 -1.863 1 98.5 33 LEU B C 1
ATOM 2527 O O . LEU B 1 33 ? -3.574 -15.164 -1.589 1 98.5 33 LEU B O 1
ATOM 2531 N N . TRP B 1 34 ? -5.156 -13.648 -1.924 1 96 34 TRP B N 1
ATOM 2532 C CA . TRP B 1 34 ? -4.34 -12.547 -1.425 1 96 34 TRP B CA 1
ATOM 2533 C C . TRP B 1 34 ? -4.449 -12.43 0.091 1 96 34 TRP B C 1
ATOM 2535 O O . TRP B 1 34 ? -5.551 -12.352 0.635 1 96 34 TRP B O 1
ATOM 2545 N N . GLY B 1 35 ? -3.342 -12.445 0.75 1 94.38 35 GLY B N 1
ATOM 2546 C CA . GLY B 1 35 ? -3.281 -12.523 2.201 1 94.38 35 GLY B CA 1
ATOM 2547 C C . GLY B 1 35 ? -3.256 -11.164 2.869 1 94.38 35 GLY B C 1
ATOM 2548 O O . GLY B 1 35 ? -2.355 -10.867 3.66 1 94.38 35 GLY B O 1
ATOM 2549 N N . ALA B 1 36 ? -4.254 -10.383 2.678 1 91.94 36 ALA B N 1
ATOM 2550 C CA . ALA B 1 36 ? -4.426 -9.086 3.34 1 91.94 36 ALA B CA 1
ATOM 2551 C C . ALA B 1 36 ? -5.906 -8.742 3.49 1 91.94 36 ALA B C 1
ATOM 2553 O O . ALA B 1 36 ? -6.762 -9.352 2.842 1 91.94 36 ALA B O 1
ATOM 2554 N N . SER B 1 37 ? -6.18 -7.777 4.324 1 88.81 37 SER B N 1
ATOM 2555 C CA . SER B 1 37 ? -7.547 -7.293 4.492 1 88.81 37 SER B CA 1
ATOM 2556 C C . SER B 1 37 ? -8.07 -6.66 3.205 1 88.81 37 SER B C 1
ATOM 2558 O O . SER B 1 37 ? -7.324 -5.984 2.492 1 88.81 37 SER B O 1
ATOM 2560 N N . PRO B 1 38 ? -9.266 -6.918 2.83 1 89.25 38 PRO B N 1
ATOM 2561 C CA . PRO B 1 38 ? -10.359 -7.441 3.66 1 89.25 38 PRO B CA 1
ATOM 2562 C C . PRO B 1 38 ? -10.523 -8.953 3.529 1 89.25 38 PRO B C 1
ATOM 2564 O O . PRO B 1 38 ? -11.438 -9.531 4.129 1 89.25 38 PRO B O 1
ATOM 2567 N N . HIS B 1 39 ? -9.703 -9.648 2.795 1 93.06 39 HIS B N 1
ATOM 2568 C CA . HIS B 1 39 ? -9.93 -11.07 2.549 1 93.06 39 HIS B CA 1
ATOM 2569 C C . HIS B 1 39 ? -9.445 -11.914 3.719 1 93.06 39 HIS B C 1
ATOM 2571 O O . HIS B 1 39 ? -10.242 -12.578 4.387 1 93.06 39 HIS B O 1
ATOM 2577 N N . TYR B 1 40 ? -8.156 -11.852 3.938 1 93.88 40 TYR B N 1
ATOM 2578 C CA . TYR B 1 40 ? -7.551 -12.539 5.07 1 93.88 40 TYR B CA 1
ATOM 2579 C C . TYR B 1 40 ? -6.203 -11.914 5.43 1 93.88 40 TYR B C 1
ATOM 2581 O O . TYR B 1 40 ? -5.293 -11.867 4.598 1 93.88 40 TYR B O 1
ATOM 2589 N N . CYS B 1 41 ? -6.109 -11.477 6.613 1 90.31 41 CYS B N 1
ATOM 2590 C CA . CYS B 1 41 ? -4.84 -10.977 7.133 1 90.31 41 CYS B CA 1
ATOM 2591 C C . CYS B 1 41 ? -4.422 -11.75 8.375 1 90.31 41 CYS B C 1
ATOM 2593 O O . CYS B 1 41 ? -5.109 -11.703 9.398 1 90.31 41 CYS B O 1
ATOM 2595 N N . ARG B 1 42 ? -3.297 -12.383 8.273 1 90.25 42 ARG B N 1
ATOM 2596 C CA . ARG B 1 42 ? -2.83 -13.219 9.375 1 90.25 42 ARG B CA 1
ATOM 2597 C C . ARG B 1 42 ? -2.732 -12.422 10.672 1 90.25 42 ARG B C 1
ATOM 2599 O O . ARG B 1 42 ? -2.984 -12.953 11.75 1 90.25 42 ARG B O 1
ATOM 2606 N N . LEU B 1 43 ? -2.455 -11.18 10.602 1 83.25 43 LEU B N 1
ATOM 2607 C CA . LEU B 1 43 ? -2.221 -10.328 11.758 1 83.25 43 LEU B CA 1
ATOM 2608 C C . LEU B 1 43 ? -3.516 -10.086 12.531 1 83.25 43 LEU B C 1
ATOM 2610 O O . LEU B 1 43 ? -3.488 -9.609 13.664 1 83.25 43 LEU B O 1
ATOM 2614 N N . ASP B 1 44 ? -4.59 -10.445 11.898 1 84.5 44 ASP B N 1
ATOM 2615 C CA . ASP B 1 44 ? -5.875 -10.242 12.555 1 84.5 44 ASP B CA 1
ATOM 2616 C C . ASP B 1 44 ? -6.121 -11.312 13.625 1 84.5 44 ASP B C 1
ATOM 2618 O O . ASP B 1 44 ? -7.043 -11.188 14.43 1 84.5 44 ASP B O 1
ATOM 2622 N N . TYR B 1 45 ? -5.262 -12.258 13.617 1 89.56 45 TYR B N 1
ATOM 2623 C CA . TYR B 1 45 ? -5.5 -13.398 14.5 1 89.56 45 TYR B CA 1
ATOM 2624 C C . TYR B 1 45 ? -4.375 -13.547 15.516 1 89.56 45 TYR B C 1
ATOM 2626 O O . TYR B 1 45 ? -3.203 -13.656 15.141 1 89.56 45 TYR B O 1
ATOM 2634 N N . LEU B 1 46 ? -4.723 -13.641 16.766 1 85.31 46 LEU B N 1
ATOM 2635 C CA . LEU B 1 46 ? -3.768 -13.633 17.859 1 85.31 46 LEU B CA 1
ATOM 2636 C C . LEU B 1 46 ? -3.057 -14.977 17.984 1 85.31 46 LEU B C 1
ATOM 2638 O O . LEU B 1 46 ? -1.925 -15.039 18.469 1 85.31 46 LEU B O 1
ATOM 2642 N N . THR B 1 47 ? -3.777 -16.031 17.609 1 92.44 47 THR B N 1
ATOM 2643 C CA . THR B 1 47 ? -3.207 -17.359 17.75 1 92.44 47 THR B CA 1
ATOM 2644 C C . THR B 1 47 ? -3.236 -18.109 16.422 1 92.44 47 THR B C 1
ATOM 2646 O O . THR B 1 47 ? -4.055 -17.812 15.547 1 92.44 47 THR B O 1
ATOM 2649 N N . SER B 1 48 ? -2.326 -19.031 16.328 1 94.5 48 SER B N 1
ATOM 2650 C CA . SER B 1 48 ? -2.314 -19.891 15.148 1 94.5 48 SER B CA 1
ATOM 2651 C C . SER B 1 48 ? -3.623 -20.656 15.016 1 94.5 48 SER B C 1
ATOM 2653 O O . SER B 1 48 ? -4.105 -20.891 13.906 1 94.5 48 SER B O 1
ATOM 2655 N N . SER B 1 49 ? -4.176 -21 16.141 1 96.44 49 SER B N 1
ATOM 2656 C CA . SER B 1 49 ? -5.426 -21.75 16.125 1 96.44 49 SER B CA 1
ATOM 2657 C C . SER B 1 49 ? -6.57 -20.922 15.57 1 96.44 49 SER B C 1
ATOM 2659 O O . SER B 1 49 ? -7.418 -21.438 14.836 1 96.44 49 SER B O 1
ATOM 2661 N N . ALA B 1 50 ? -6.594 -19.688 15.961 1 95.56 50 ALA B N 1
ATOM 2662 C CA . ALA B 1 50 ? -7.641 -18.797 15.461 1 95.56 50 ALA B CA 1
ATOM 2663 C C . ALA B 1 50 ? -7.504 -18.594 13.961 1 95.56 50 ALA B C 1
ATOM 2665 O O . ALA B 1 50 ? -8.508 -18.578 13.234 1 95.56 50 ALA B O 1
ATOM 2666 N N . ALA B 1 51 ? -6.289 -18.406 13.516 1 95.94 51 ALA B N 1
ATOM 2667 C CA . ALA B 1 51 ? -6.023 -18.25 12.086 1 95.94 51 ALA B CA 1
ATOM 2668 C C . ALA B 1 51 ? -6.426 -19.5 11.312 1 95.94 51 ALA B C 1
ATOM 2670 O O . ALA B 1 51 ? -7.07 -19.406 10.266 1 95.94 51 ALA B O 1
ATOM 2671 N N . GLU B 1 52 ? -6.07 -20.641 11.852 1 97.81 52 GLU B N 1
ATOM 2672 C CA . GLU B 1 52 ? -6.398 -21.906 11.219 1 97.81 52 GLU B CA 1
ATOM 2673 C C . GLU B 1 52 ? -7.906 -22.094 11.078 1 97.81 52 GLU B C 1
ATOM 2675 O O . GLU B 1 52 ? -8.391 -22.547 10.039 1 97.81 52 GLU B O 1
ATOM 2680 N N . ARG B 1 53 ? -8.586 -21.781 12.125 1 97.62 53 ARG B N 1
ATOM 2681 C CA . ARG B 1 53 ? -10.039 -21.891 12.094 1 97.62 53 ARG B CA 1
ATOM 2682 C C . ARG B 1 53 ? -10.633 -21.031 10.984 1 97.62 53 ARG B C 1
ATOM 2684 O O . ARG B 1 53 ? -11.516 -21.469 10.25 1 97.62 53 ARG B O 1
ATOM 2691 N N . LYS B 1 54 ? -10.188 -19.797 10.914 1 96.56 54 LYS B N 1
ATOM 2692 C CA . LYS B 1 54 ? -10.68 -18.891 9.883 1 96.56 54 LYS B CA 1
ATOM 2693 C C . LYS B 1 54 ? -10.359 -19.422 8.484 1 96.56 54 LYS B C 1
ATOM 2695 O O . LYS B 1 54 ? -11.203 -19.375 7.59 1 96.56 54 LYS B O 1
ATOM 2700 N N . LEU B 1 55 ? -9.172 -19.891 8.281 1 98.38 55 LEU B N 1
ATOM 2701 C CA . LEU B 1 55 ? -8.742 -20.406 6.98 1 98.38 55 LEU B CA 1
ATOM 2702 C C . LEU B 1 55 ? -9.547 -21.641 6.59 1 98.38 55 LEU B C 1
ATOM 2704 O O . LEU B 1 55 ? -9.859 -21.828 5.414 1 98.38 55 LEU B O 1
ATOM 2708 N N . ARG B 1 56 ? -9.836 -22.453 7.547 1 98.56 56 ARG B N 1
ATOM 2709 C CA . ARG B 1 56 ? -10.68 -23.609 7.27 1 98.56 56 ARG B CA 1
ATOM 2710 C C . ARG B 1 56 ? -12.078 -23.172 6.844 1 98.56 56 ARG B C 1
ATOM 2712 O O . ARG B 1 56 ? -12.68 -23.781 5.953 1 98.56 56 ARG B O 1
ATOM 2719 N N . GLU B 1 57 ? -12.539 -22.188 7.504 1 98.19 57 GLU B N 1
ATOM 2720 C CA . GLU B 1 57 ? -13.828 -21.625 7.098 1 98.19 57 GLU B CA 1
ATOM 2721 C C . GLU B 1 57 ? -13.773 -21.109 5.66 1 98.19 57 GLU B C 1
ATOM 2723 O O . GLU B 1 57 ? -14.695 -21.344 4.879 1 98.19 57 GLU B O 1
ATOM 2728 N N . ILE B 1 58 ? -12.773 -20.375 5.355 1 98.38 58 ILE B N 1
ATOM 2729 C CA . ILE B 1 58 ? -12.578 -19.812 4.02 1 98.38 58 ILE B CA 1
ATOM 2730 C C . ILE B 1 58 ? -12.5 -20.953 2.996 1 98.38 58 ILE B C 1
ATOM 2732 O O . ILE B 1 58 ? -13.156 -20.891 1.952 1 98.38 58 ILE B O 1
ATOM 2736 N N . ARG B 1 59 ? -11.711 -21.953 3.258 1 98.69 59 ARG B N 1
ATOM 2737 C CA . ARG B 1 59 ? -11.57 -23.109 2.371 1 98.69 59 ARG B CA 1
ATOM 2738 C C . ARG B 1 59 ? -12.914 -23.781 2.137 1 98.69 59 ARG B C 1
ATOM 2740 O O . ARG B 1 59 ? -13.258 -24.109 1 1 98.69 59 ARG B O 1
ATOM 2747 N N . LYS B 1 60 ? -13.633 -23.984 3.213 1 98.56 60 LYS B N 1
ATOM 2748 C CA . LYS B 1 60 ? -14.938 -24.641 3.109 1 98.56 60 LYS B CA 1
ATOM 2749 C C . LYS B 1 60 ? -15.883 -23.828 2.23 1 98.56 60 LYS B C 1
ATOM 2751 O O . LYS B 1 60 ? -16.594 -24.375 1.393 1 98.56 60 LYS B O 1
ATOM 2756 N N . LYS B 1 61 ? -15.914 -22.516 2.426 1 98.25 61 LYS B N 1
ATOM 2757 C CA . LYS B 1 61 ? -16.734 -21.641 1.598 1 98.25 61 LYS B CA 1
ATOM 2758 C C . LYS B 1 61 ? -16.406 -21.797 0.118 1 98.25 61 LYS B C 1
ATOM 2760 O O . LYS B 1 61 ? -17.297 -21.844 -0.728 1 98.25 61 LYS B O 1
ATOM 2765 N N . ALA B 1 62 ? -15.109 -21.797 -0.145 1 98.69 62 ALA B N 1
ATOM 2766 C CA . ALA B 1 62 ? -14.648 -21.969 -1.521 1 98.69 62 ALA B CA 1
ATOM 2767 C C . ALA B 1 62 ? -15.086 -23.328 -2.066 1 98.69 62 ALA B C 1
ATOM 2769 O O . ALA B 1 62 ? -15.641 -23.422 -3.164 1 98.69 62 ALA B O 1
ATOM 2770 N N . GLU B 1 63 ? -14.883 -24.359 -1.286 1 98.56 63 GLU B N 1
ATOM 2771 C CA . GLU B 1 63 ? -15.234 -25.703 -1.702 1 98.56 63 GLU B CA 1
ATOM 2772 C C . GLU B 1 63 ? -16.734 -25.844 -1.952 1 98.56 63 GLU B C 1
ATOM 2774 O O . GLU B 1 63 ? -17.156 -26.531 -2.881 1 98.56 63 GLU B O 1
ATOM 2779 N N . ASP B 1 64 ? -17.484 -25.219 -1.128 1 98.5 64 ASP B N 1
ATOM 2780 C CA . ASP B 1 64 ? -18.938 -25.234 -1.279 1 98.5 64 ASP B CA 1
ATOM 2781 C C . ASP B 1 64 ? -19.359 -24.641 -2.621 1 98.5 64 ASP B C 1
ATOM 2783 O O . ASP B 1 64 ? -20.422 -24.969 -3.146 1 98.5 64 ASP B O 1
ATOM 2787 N N . LEU B 1 65 ? -18.547 -23.812 -3.182 1 98.44 65 LEU B N 1
ATOM 2788 C CA . LEU B 1 65 ? -18.828 -23.188 -4.465 1 98.44 65 LEU B CA 1
ATOM 2789 C C . LEU B 1 65 ? -18.125 -23.906 -5.602 1 98.44 65 LEU B C 1
ATOM 2791 O O . LEU B 1 65 ? -18.141 -23.453 -6.75 1 98.44 65 LEU B O 1
ATOM 2795 N N . GLY B 1 66 ? -17.453 -25 -5.258 1 98.06 66 GLY B N 1
ATOM 2796 C CA . GLY B 1 66 ? -16.719 -25.75 -6.254 1 98.06 66 GLY B CA 1
ATOM 2797 C C . GLY B 1 66 ? -15.383 -25.141 -6.613 1 98.06 66 GLY B C 1
ATOM 2798 O O . GLY B 1 66 ? -14.859 -25.375 -7.703 1 98.06 66 GLY B O 1
ATOM 2799 N N . LEU B 1 67 ? -14.867 -24.328 -5.738 1 98.62 67 LEU B N 1
ATOM 2800 C CA . LEU B 1 67 ? -13.602 -23.641 -5.949 1 98.62 67 LEU B CA 1
ATOM 2801 C C . LEU B 1 67 ? -12.492 -24.25 -5.094 1 98.62 67 LEU B C 1
ATOM 2803 O O . LEU B 1 67 ? -12.773 -24.984 -4.145 1 98.62 67 LEU B O 1
ATOM 2807 N N . LYS B 1 68 ? -11.25 -23.984 -5.441 1 98.62 68 LYS B N 1
ATOM 2808 C CA . LYS B 1 68 ? -10.117 -24.391 -4.617 1 98.62 68 LYS B CA 1
ATOM 2809 C C . LYS B 1 68 ? -8.992 -23.359 -4.691 1 98.62 68 LYS B C 1
ATOM 2811 O O . LYS B 1 68 ? -8.82 -22.688 -5.711 1 98.62 68 LYS B O 1
ATOM 2816 N N . PHE B 1 69 ? -8.242 -23.266 -3.65 1 98.81 69 PHE B N 1
ATOM 2817 C CA . PHE B 1 69 ? -7.066 -22.406 -3.619 1 98.81 69 PHE B CA 1
ATOM 2818 C C . PHE B 1 69 ? -5.848 -23.141 -4.176 1 98.81 69 PHE B C 1
ATOM 2820 O O . PHE B 1 69 ? -5.543 -24.266 -3.76 1 98.81 69 PHE B O 1
ATOM 2827 N N . VAL B 1 70 ? -5.184 -22.469 -5.125 1 98.75 70 VAL B N 1
ATOM 2828 C CA . VAL B 1 70 ? -4.012 -23.094 -5.73 1 98.75 70 VAL B CA 1
ATOM 2829 C C . VAL B 1 70 ? -2.76 -22.297 -5.387 1 98.75 70 VAL B C 1
ATOM 2831 O O . VAL B 1 70 ? -1.641 -22.719 -5.676 1 98.75 70 VAL B O 1
ATOM 2834 N N . MET B 1 71 ? -2.934 -21.141 -4.785 1 98.81 71 MET B N 1
ATOM 2835 C CA . MET B 1 71 ? -1.848 -20.25 -4.387 1 98.81 71 MET B CA 1
ATOM 2836 C C . MET B 1 71 ? -2.256 -19.391 -3.189 1 98.81 71 MET B C 1
ATOM 2838 O O . MET B 1 71 ? -3.406 -18.969 -3.092 1 98.81 71 MET B O 1
ATOM 2842 N N . TYR B 1 72 ? -1.389 -19.281 -2.219 1 98.75 72 TYR B N 1
ATOM 2843 C CA . TYR B 1 72 ? -1.517 -18.266 -1.188 1 98.75 72 TYR B CA 1
ATOM 2844 C C . TYR B 1 72 ? -0.481 -17.156 -1.383 1 98.75 72 TYR B C 1
ATOM 2846 O O . TYR B 1 72 ? 0.715 -17.438 -1.498 1 98.75 72 TYR B O 1
ATOM 2854 N N . THR B 1 73 ? -0.923 -15.953 -1.505 1 98.19 73 THR B N 1
ATOM 2855 C CA . THR B 1 73 ? -0.063 -14.797 -1.733 1 98.19 73 THR B CA 1
ATOM 2856 C C . THR B 1 73 ? -0.031 -13.891 -0.503 1 98.19 73 THR B C 1
ATOM 2858 O O . THR B 1 73 ? -0.861 -12.992 -0.366 1 98.19 73 THR B O 1
ATOM 2861 N N . PRO B 1 74 ? 0.95 -14.148 0.358 1 96.44 74 PRO B N 1
ATOM 2862 C CA . PRO B 1 74 ? 1.08 -13.195 1.464 1 96.44 74 PRO B CA 1
ATOM 2863 C C . PRO B 1 74 ? 1.461 -11.797 0.993 1 96.44 74 PRO B C 1
ATOM 2865 O O . PRO B 1 74 ? 2.275 -11.648 0.078 1 96.44 74 PRO B O 1
ATOM 2868 N N . GLU B 1 75 ? 0.876 -10.828 1.549 1 92.62 75 GLU B N 1
ATOM 2869 C CA . GLU B 1 75 ? 1.154 -9.453 1.145 1 92.62 75 GLU B CA 1
ATOM 2870 C C . GLU B 1 75 ? 2.473 -8.961 1.736 1 92.62 75 GLU B C 1
ATOM 2872 O O . GLU B 1 75 ? 2.604 -8.836 2.955 1 92.62 75 GLU B O 1
ATOM 2877 N N . THR B 1 76 ? 3.461 -8.664 0.846 1 89.31 76 THR B N 1
ATOM 2878 C CA . THR B 1 76 ? 4.758 -8.219 1.346 1 89.31 76 THR B CA 1
ATOM 2879 C C . THR B 1 76 ? 5.254 -7.012 0.554 1 89.31 76 THR B C 1
ATOM 2881 O O . THR B 1 76 ? 6.395 -6.578 0.729 1 89.31 76 THR B O 1
ATOM 2884 N N . LEU B 1 77 ? 4.445 -6.523 -0.436 1 76 77 LEU B N 1
ATOM 2885 C CA . LEU B 1 77 ? 4.918 -5.395 -1.228 1 76 77 LEU B CA 1
ATOM 2886 C C . LEU B 1 77 ? 4.812 -4.094 -0.437 1 76 77 LEU B C 1
ATOM 2888 O O . LEU B 1 77 ? 5.355 -3.066 -0.85 1 76 77 LEU B O 1
ATOM 2892 N N . ALA B 1 78 ? 4.199 -4.168 0.68 1 69.88 78 ALA B N 1
ATOM 2893 C CA . ALA B 1 78 ? 4.078 -2.973 1.511 1 69.88 78 ALA B CA 1
ATOM 2894 C C . ALA B 1 78 ? 4.496 -3.262 2.949 1 69.88 78 ALA B C 1
ATOM 2896 O O . ALA B 1 78 ? 4.906 -4.379 3.273 1 69.88 78 ALA B O 1
ATOM 2897 N N . TYR B 1 79 ? 4.598 -2.234 3.76 1 75.5 79 TYR B N 1
ATOM 2898 C CA . TYR B 1 79 ? 4.84 -2.369 5.191 1 75.5 79 TYR B CA 1
ATOM 2899 C C . TYR B 1 79 ? 3.842 -3.33 5.824 1 75.5 79 TYR B C 1
ATOM 2901 O O . TYR B 1 79 ? 2.758 -3.555 5.281 1 75.5 79 TYR B O 1
ATOM 2909 N N . PRO B 1 80 ? 4.43 -4.039 6.75 1 83.12 80 PRO B N 1
ATOM 2910 C CA . PRO B 1 80 ? 5.68 -3.838 7.484 1 83.12 80 PRO B CA 1
ATOM 2911 C C . PRO B 1 80 ? 6.75 -4.867 7.117 1 83.12 80 PRO B C 1
ATOM 2913 O O . PRO B 1 80 ? 7.664 -5.117 7.906 1 83.12 80 PRO B O 1
ATOM 2916 N N . TYR B 1 81 ? 6.684 -5.48 5.98 1 91.12 81 TYR B N 1
ATOM 2917 C CA . TYR B 1 81 ? 7.574 -6.586 5.645 1 91.12 81 TYR B CA 1
ATOM 2918 C C . TYR B 1 81 ? 8.578 -6.172 4.578 1 91.12 81 TYR B C 1
ATOM 2920 O O . TYR B 1 81 ? 8.289 -5.316 3.738 1 91.12 81 TYR B O 1
ATOM 2928 N N . SER B 1 82 ? 9.734 -6.738 4.707 1 94 82 SER B N 1
ATOM 2929 C CA . SER B 1 82 ? 10.797 -6.535 3.734 1 94 82 SER B CA 1
ATOM 2930 C C . SER B 1 82 ? 11.805 -7.684 3.766 1 94 82 SER B C 1
ATOM 2932 O O . SER B 1 82 ? 12.297 -8.055 4.832 1 94 82 SER B O 1
ATOM 2934 N N . LEU B 1 83 ? 12.078 -8.148 2.588 1 97.06 83 LEU B N 1
ATOM 2935 C CA . LEU B 1 83 ? 13.031 -9.25 2.49 1 97.06 83 LEU B CA 1
ATOM 2936 C C . LEU B 1 83 ? 14.461 -8.734 2.543 1 97.06 83 LEU B C 1
ATOM 2938 O O . LEU B 1 83 ? 15.398 -9.508 2.73 1 97.06 83 LEU B O 1
ATOM 2942 N N . SER B 1 84 ? 14.578 -7.402 2.404 1 96.62 84 SER B N 1
ATOM 2943 C CA . SER B 1 84 ? 15.938 -6.902 2.229 1 96.62 84 SER B CA 1
ATOM 2944 C C . SER B 1 84 ? 16.203 -5.703 3.131 1 96.62 84 SER B C 1
ATOM 2946 O O . SER B 1 84 ? 17.188 -4.988 2.947 1 96.62 84 SER B O 1
ATOM 2948 N N . ALA B 1 85 ? 15.344 -5.457 4.078 1 94.25 85 ALA B N 1
ATOM 2949 C CA . ALA B 1 85 ? 15.508 -4.309 4.961 1 94.25 85 ALA B CA 1
ATOM 2950 C C . ALA B 1 85 ? 16.875 -4.32 5.633 1 94.25 85 ALA B C 1
ATOM 2952 O O . ALA B 1 85 ? 17.359 -5.379 6.035 1 94.25 85 ALA B O 1
ATOM 2953 N N . PRO B 1 86 ? 17.484 -3.139 5.781 1 93.94 86 PRO B N 1
ATOM 2954 C CA . PRO B 1 86 ? 18.734 -3.096 6.543 1 93.94 86 PRO B CA 1
ATOM 2955 C C . PRO B 1 86 ? 18.531 -3.432 8.016 1 93.94 86 PRO B C 1
ATOM 2957 O O . PRO B 1 86 ? 19.469 -3.91 8.672 1 93.94 86 PRO B O 1
ATOM 2960 N N . GLU B 1 87 ? 17.359 -3.174 8.523 1 90 87 GLU B N 1
ATOM 2961 C CA . GLU B 1 87 ? 17.031 -3.477 9.914 1 90 87 GLU B CA 1
ATOM 2962 C C . GLU B 1 87 ? 16.734 -4.961 10.102 1 90 87 GLU B C 1
ATOM 2964 O O . GLU B 1 87 ? 15.75 -5.477 9.562 1 90 87 GLU B O 1
ATOM 2969 N N . GLN B 1 88 ? 17.469 -5.633 10.914 1 92.12 88 GLN B N 1
ATOM 2970 C CA . GLN B 1 88 ? 17.344 -7.074 11.125 1 92.12 88 GLN B CA 1
ATOM 2971 C C . GLN B 1 88 ? 15.969 -7.438 11.68 1 92.12 88 GLN B C 1
ATOM 2973 O O . GLN B 1 88 ? 15.367 -8.43 11.258 1 92.12 88 GLN B O 1
ATOM 2978 N N . PRO B 1 89 ? 15.398 -6.66 12.562 1 89.38 89 PRO B N 1
ATOM 2979 C CA . PRO B 1 89 ? 14.086 -7.023 13.094 1 89.38 89 PRO B CA 1
ATOM 2980 C C . PRO B 1 89 ? 13.008 -7.078 12.016 1 89.38 89 PRO B C 1
ATOM 2982 O O . PRO B 1 89 ? 12.07 -7.879 12.109 1 89.38 89 PRO B O 1
ATOM 2985 N N . ILE B 1 90 ? 13.133 -6.219 11 1 91.56 90 ILE B N 1
ATOM 2986 C CA . ILE B 1 90 ? 12.164 -6.23 9.914 1 91.56 90 ILE B CA 1
ATOM 2987 C C . ILE B 1 90 ? 12.312 -7.52 9.102 1 91.56 90 ILE B C 1
ATOM 2989 O O . ILE B 1 90 ? 11.32 -8.164 8.758 1 91.56 90 ILE B O 1
ATOM 2993 N N . ARG B 1 91 ? 13.516 -7.934 8.82 1 95.12 91 ARG B N 1
ATOM 2994 C CA . ARG B 1 91 ? 13.75 -9.18 8.102 1 95.12 91 ARG B CA 1
ATOM 2995 C C . ARG B 1 91 ? 13.297 -10.383 8.93 1 95.12 91 ARG B C 1
ATOM 2997 O O . ARG B 1 91 ? 12.711 -11.328 8.391 1 95.12 91 ARG B O 1
ATOM 3004 N N . ASP B 1 92 ? 13.539 -10.32 10.289 1 94.75 92 ASP B N 1
ATOM 3005 C CA . ASP B 1 92 ? 13.086 -11.398 11.164 1 94.75 92 ASP B CA 1
ATOM 3006 C C . ASP B 1 92 ? 11.562 -11.516 11.148 1 94.75 92 ASP B C 1
ATOM 3008 O O . ASP B 1 92 ? 11.023 -12.617 11.039 1 94.75 92 ASP B O 1
ATOM 3012 N N . ARG B 1 93 ? 10.922 -10.375 11.219 1 92.56 93 ARG B N 1
ATOM 3013 C CA . ARG B 1 93 ? 9.461 -10.359 11.164 1 92.56 93 ARG B CA 1
ATOM 3014 C C . ARG B 1 93 ? 8.961 -10.906 9.836 1 92.56 93 ARG B C 1
ATOM 3016 O O . ARG B 1 93 ? 7.926 -11.578 9.781 1 92.56 93 ARG B O 1
ATOM 3023 N N . THR B 1 94 ? 9.688 -10.609 8.781 1 95.94 94 THR B N 1
ATOM 3024 C CA . THR B 1 94 ? 9.32 -11.086 7.457 1 95.94 94 THR B CA 1
ATOM 3025 C C . THR B 1 94 ? 9.461 -12.609 7.375 1 95.94 94 THR B C 1
ATOM 3027 O O . THR B 1 94 ? 8.578 -13.289 6.848 1 95.94 94 THR B O 1
ATOM 3030 N N . ILE B 1 95 ? 10.523 -13.109 7.973 1 97.75 95 ILE B N 1
ATOM 3031 C CA . ILE B 1 95 ? 10.727 -14.547 8.016 1 97.75 95 ILE B CA 1
ATOM 3032 C C . ILE B 1 95 ? 9.609 -15.211 8.82 1 97.75 95 ILE B C 1
ATOM 3034 O O . ILE B 1 95 ? 9.023 -16.203 8.383 1 97.75 95 ILE B O 1
ATOM 3038 N N . ASP B 1 96 ? 9.281 -14.625 9.938 1 96.06 96 ASP B N 1
ATOM 3039 C CA . ASP B 1 96 ? 8.195 -15.148 10.758 1 96.06 96 ASP B CA 1
ATOM 3040 C C . ASP B 1 96 ? 6.875 -15.133 9.992 1 96.06 96 ASP B C 1
ATOM 3042 O O . ASP B 1 96 ? 6.082 -16.078 10.102 1 96.06 96 ASP B O 1
ATOM 3046 N N . TYR B 1 97 ? 6.672 -14.109 9.297 1 95.88 97 TYR B N 1
ATOM 3047 C CA . TYR B 1 97 ? 5.449 -13.969 8.516 1 95.88 97 TYR B CA 1
ATOM 3048 C C . TYR B 1 97 ? 5.34 -15.07 7.473 1 95.88 97 TYR B C 1
ATOM 3050 O O . TYR B 1 97 ? 4.27 -15.656 7.285 1 95.88 97 TYR B O 1
ATOM 3058 N N . PHE B 1 98 ? 6.41 -15.367 6.824 1 98.19 98 PHE B N 1
ATOM 3059 C CA . PHE B 1 98 ? 6.395 -16.422 5.82 1 98.19 98 PHE B CA 1
ATOM 3060 C C . PHE B 1 98 ? 6.258 -17.781 6.477 1 98.19 98 PHE B C 1
ATOM 3062 O O . PHE B 1 98 ? 5.652 -18.703 5.906 1 98.19 98 PHE B O 1
ATOM 3069 N N . ASP B 1 99 ? 6.816 -17.891 7.645 1 98.38 99 ASP B N 1
ATOM 3070 C CA . ASP B 1 99 ? 6.609 -19.125 8.398 1 98.38 99 ASP B CA 1
ATOM 3071 C C . ASP B 1 99 ? 5.121 -19.375 8.641 1 98.38 99 ASP B C 1
ATOM 3073 O O . ASP B 1 99 ? 4.629 -20.484 8.414 1 98.38 99 ASP B O 1
ATOM 3077 N N . MET B 1 100 ? 4.465 -18.406 9.062 1 97.94 100 MET B N 1
ATOM 3078 C CA . MET B 1 100 ? 3.023 -18.484 9.273 1 97.94 100 MET B CA 1
ATOM 3079 C C . MET B 1 100 ? 2.287 -18.688 7.953 1 97.94 100 MET B C 1
ATOM 3081 O O . MET B 1 100 ? 1.307 -19.438 7.895 1 97.94 100 MET B O 1
ATOM 3085 N N . ALA B 1 101 ? 2.752 -18.016 6.898 1 98.25 101 ALA B N 1
ATOM 3086 C CA . ALA B 1 101 ? 2.121 -18.109 5.586 1 98.25 101 ALA B CA 1
ATOM 3087 C C . ALA B 1 101 ? 2.207 -19.531 5.039 1 98.25 101 ALA B C 1
ATOM 3089 O O . ALA B 1 101 ? 1.296 -19.984 4.348 1 98.25 101 ALA B O 1
ATOM 3090 N N . ILE B 1 102 ? 3.334 -20.188 5.309 1 98.69 102 ILE B N 1
ATOM 3091 C CA . ILE B 1 102 ? 3.492 -21.578 4.906 1 98.69 102 ILE B CA 1
ATOM 3092 C C . ILE B 1 102 ? 2.393 -22.422 5.539 1 98.69 102 ILE B C 1
ATOM 3094 O O . ILE B 1 102 ? 1.712 -23.188 4.848 1 98.69 102 ILE B O 1
ATOM 3098 N N . ASP B 1 103 ? 2.162 -22.219 6.785 1 98.38 103 ASP B N 1
ATOM 3099 C CA . ASP B 1 103 ? 1.098 -22.938 7.477 1 98.38 103 ASP B CA 1
ATOM 3100 C C . ASP B 1 103 ? -0.272 -22.562 6.918 1 98.38 103 ASP B C 1
ATOM 3102 O O . ASP B 1 103 ? -1.144 -23.422 6.766 1 98.38 103 ASP B O 1
ATOM 3106 N N . ASP B 1 104 ? -0.46 -21.312 6.68 1 98.5 104 ASP B N 1
ATOM 3107 C CA . ASP B 1 104 ? -1.728 -20.844 6.141 1 98.5 104 ASP B CA 1
ATOM 3108 C C . ASP B 1 104 ? -2.025 -21.469 4.785 1 98.5 104 ASP B C 1
ATOM 3110 O O . ASP B 1 104 ? -3.156 -21.891 4.523 1 98.5 104 ASP B O 1
ATOM 3114 N N . ALA B 1 105 ? -0.998 -21.516 3.924 1 98.69 105 ALA B N 1
ATOM 3115 C CA . ALA B 1 105 ? -1.155 -22.141 2.613 1 98.69 105 ALA B CA 1
ATOM 3116 C C . ALA B 1 105 ? -1.6 -23.594 2.75 1 98.69 105 ALA B C 1
ATOM 3118 O O . ALA B 1 105 ? -2.555 -24.031 2.098 1 98.69 105 ALA B O 1
ATOM 3119 N N . LEU B 1 106 ? -0.948 -24.312 3.615 1 98.75 106 LEU B N 1
ATOM 3120 C CA . LEU B 1 106 ? -1.271 -25.719 3.83 1 98.75 106 LEU B CA 1
ATOM 3121 C C . LEU B 1 106 ? -2.693 -25.875 4.355 1 98.75 106 LEU B C 1
ATOM 3123 O O . LEU B 1 106 ? -3.424 -26.766 3.924 1 98.75 106 LEU B O 1
ATOM 3127 N N . THR B 1 107 ? -3.072 -25.016 5.262 1 98.69 107 THR B N 1
ATOM 3128 C CA . THR B 1 107 ? -4.43 -25.047 5.793 1 98.69 107 THR B CA 1
ATOM 3129 C C . THR B 1 107 ? -5.449 -24.781 4.688 1 98.69 107 THR B C 1
ATOM 3131 O O . THR B 1 107 ? -6.527 -25.375 4.676 1 98.69 107 THR B O 1
ATOM 3134 N N . LEU B 1 108 ? -5.152 -23.938 3.732 1 98.56 108 LEU B N 1
ATOM 3135 C CA . LEU B 1 108 ? -6.012 -23.594 2.6 1 98.56 108 LEU B CA 1
ATOM 3136 C C . LEU B 1 108 ? -6.078 -24.766 1.612 1 98.56 108 LEU B C 1
ATOM 3138 O O . LEU B 1 108 ? -6.969 -24.812 0.762 1 98.56 108 LEU B O 1
ATOM 3142 N N . GLY B 1 109 ? -5.113 -25.641 1.659 1 98.31 109 GLY B N 1
ATOM 3143 C CA . GLY B 1 109 ? -5.09 -26.812 0.792 1 98.31 109 GLY B CA 1
ATOM 3144 C C . GLY B 1 109 ? -4.164 -26.641 -0.401 1 98.31 109 GLY B C 1
ATOM 3145 O O . GLY B 1 109 ? -4.316 -27.344 -1.41 1 98.31 109 GLY B O 1
ATOM 3146 N N . THR B 1 110 ? -3.225 -25.734 -0.322 1 98.69 110 THR B N 1
ATOM 3147 C CA . THR B 1 110 ? -2.258 -25.578 -1.399 1 98.69 110 THR B CA 1
ATOM 3148 C C . THR B 1 110 ? -0.831 -25.688 -0.869 1 98.69 110 THR B C 1
ATOM 3150 O O . THR B 1 110 ? -0.584 -25.469 0.318 1 98.69 110 THR B O 1
ATOM 3153 N N . THR B 1 111 ? 0.034 -26.062 -1.735 1 98.75 111 THR B N 1
ATOM 3154 C CA . THR B 1 111 ? 1.446 -26.172 -1.391 1 98.75 111 THR B CA 1
ATOM 3155 C C . THR B 1 111 ? 2.271 -25.109 -2.109 1 98.75 111 THR B C 1
ATOM 3157 O O . THR B 1 111 ? 3.486 -25.266 -2.262 1 98.75 111 THR B O 1
ATOM 3160 N N . ARG B 1 112 ? 1.619 -24.078 -2.629 1 98.75 112 ARG B N 1
ATOM 3161 C CA . ARG B 1 112 ? 2.291 -23 -3.338 1 98.75 112 ARG B CA 1
ATOM 3162 C C . ARG B 1 112 ? 2.146 -21.688 -2.586 1 98.75 112 ARG B C 1
ATOM 3164 O O . ARG B 1 112 ? 1.052 -21.328 -2.137 1 98.75 112 ARG B O 1
ATOM 3171 N N . LEU B 1 113 ? 3.238 -21.047 -2.428 1 98.81 113 LEU B N 1
ATOM 3172 C CA . LEU B 1 113 ? 3.307 -19.734 -1.798 1 98.81 113 LEU B CA 1
ATOM 3173 C C . LEU B 1 113 ? 3.984 -18.734 -2.719 1 98.81 113 LEU B C 1
ATOM 3175 O O . LEU B 1 113 ? 5.039 -19.016 -3.289 1 98.81 113 LEU B O 1
ATOM 3179 N N . PHE B 1 114 ? 3.363 -17.609 -2.848 1 98.69 114 PHE B N 1
ATOM 3180 C CA . PHE B 1 114 ? 3.865 -16.578 -3.742 1 98.69 114 PHE B CA 1
ATOM 3181 C C . PHE B 1 114 ? 4.871 -15.68 -3.025 1 98.69 114 PHE B C 1
ATOM 3183 O O . PHE B 1 114 ? 4.727 -15.414 -1.832 1 98.69 114 PHE B O 1
ATOM 3190 N N . MET B 1 115 ? 5.832 -15.188 -3.828 1 98.38 115 MET B N 1
ATOM 3191 C CA . MET B 1 115 ? 6.809 -14.258 -3.279 1 98.38 115 MET B CA 1
ATOM 3192 C C . MET B 1 115 ? 7.336 -13.32 -4.363 1 98.38 115 MET B C 1
ATOM 3194 O O . MET B 1 115 ? 7.414 -13.703 -5.531 1 98.38 115 MET B O 1
ATOM 3198 N N . ASN B 1 116 ? 7.609 -12.102 -4.012 1 97.31 116 ASN B N 1
ATOM 3199 C CA . ASN B 1 116 ? 8.438 -11.188 -4.793 1 97.31 116 ASN B CA 1
ATOM 3200 C C . ASN B 1 116 ? 9.648 -10.719 -4.004 1 97.31 116 ASN B C 1
ATOM 3202 O O . ASN B 1 116 ? 9.773 -11.008 -2.812 1 97.31 116 ASN B O 1
ATOM 3206 N N . SER B 1 117 ? 10.531 -10.016 -4.668 1 95 117 SER B N 1
ATOM 3207 C CA . SER B 1 117 ? 11.781 -9.648 -4.02 1 95 117 SER B CA 1
ATOM 3208 C C . SER B 1 117 ? 11.617 -8.391 -3.166 1 95 117 SER B C 1
ATOM 3210 O O . SER B 1 117 ? 12.484 -8.062 -2.357 1 95 117 SER B O 1
ATOM 3212 N N . GLY B 1 118 ? 10.484 -7.715 -3.381 1 94.38 118 GLY B N 1
ATOM 3213 C CA . GLY B 1 118 ? 10.406 -6.383 -2.801 1 94.38 118 GLY B CA 1
ATOM 3214 C C . GLY B 1 118 ? 11.445 -5.426 -3.361 1 94.38 118 GLY B C 1
ATOM 3215 O O . GLY B 1 118 ? 11.828 -5.535 -4.527 1 94.38 118 GLY B O 1
ATOM 3216 N N . CYS B 1 119 ? 11.727 -4.395 -2.572 1 94.5 119 CYS B N 1
ATOM 3217 C CA . CYS B 1 119 ? 12.641 -3.326 -2.957 1 94.5 119 CYS B CA 1
ATOM 3218 C C . CYS B 1 119 ? 13.523 -2.92 -1.786 1 94.5 119 CYS B C 1
ATOM 3220 O O . CYS B 1 119 ? 13.07 -2.873 -0.643 1 94.5 119 CYS B O 1
ATOM 3222 N N . GLY B 1 120 ? 14.781 -2.76 -2.01 1 94.69 120 GLY B N 1
ATOM 3223 C CA . GLY B 1 120 ? 15.648 -2.135 -1.021 1 94.69 120 GLY B CA 1
ATOM 3224 C C . GLY B 1 120 ? 15.688 -0.622 -1.132 1 94.69 120 GLY B C 1
ATOM 3225 O O . GLY B 1 120 ? 15.273 -0.059 -2.148 1 94.69 120 GLY B O 1
ATOM 3226 N N . PRO B 1 121 ? 16.125 0.013 0.007 1 95.5 121 PRO B N 1
ATOM 3227 C CA . PRO B 1 121 ? 16.297 1.464 -0.094 1 95.5 121 PRO B CA 1
ATOM 3228 C C . PRO B 1 121 ? 17.219 1.87 -1.246 1 95.5 121 PRO B C 1
ATOM 3230 O O . PRO B 1 121 ? 18.219 1.199 -1.51 1 95.5 121 PRO B O 1
ATOM 3233 N N . LEU B 1 122 ? 16.875 2.965 -1.933 1 96.5 122 LEU B N 1
ATOM 3234 C CA . LEU B 1 122 ? 17.562 3.375 -3.145 1 96.5 122 LEU B CA 1
ATOM 3235 C C . LEU B 1 122 ? 18.828 4.152 -2.805 1 96.5 122 LEU B C 1
ATOM 3237 O O . LEU B 1 122 ? 19.688 4.355 -3.664 1 96.5 122 LEU B O 1
ATOM 3241 N N . ASP B 1 123 ? 18.906 4.602 -1.53 1 96.81 123 ASP B N 1
ATOM 3242 C CA . ASP B 1 123 ? 20.047 5.426 -1.146 1 96.81 123 ASP B CA 1
ATOM 3243 C C . ASP B 1 123 ? 21.156 4.57 -0.535 1 96.81 123 ASP B C 1
ATOM 3245 O O . ASP B 1 123 ? 22.141 5.102 -0.039 1 96.81 123 ASP B O 1
ATOM 3249 N N . ILE B 1 124 ? 21 3.252 -0.493 1 95.56 124 ILE B N 1
ATOM 3250 C CA . ILE B 1 124 ? 22.062 2.342 -0.095 1 95.56 124 ILE B CA 1
ATOM 3251 C C . ILE B 1 124 ? 22.453 1.454 -1.275 1 95.56 124 ILE B C 1
ATOM 3253 O O . ILE B 1 124 ? 21.688 1.308 -2.23 1 95.56 124 ILE B O 1
ATOM 3257 N N . PRO B 1 125 ? 23.656 0.873 -1.228 1 97.12 125 PRO B N 1
ATOM 3258 C CA . PRO B 1 125 ? 24.062 0.03 -2.354 1 97.12 125 PRO B CA 1
ATOM 3259 C C . PRO B 1 125 ? 23.109 -1.141 -2.592 1 97.12 125 PRO B C 1
ATOM 3261 O O . PRO B 1 125 ? 22.781 -1.881 -1.657 1 97.12 125 PRO B O 1
ATOM 3264 N N . ARG B 1 126 ? 22.656 -1.253 -3.781 1 97.38 126 ARG B N 1
ATOM 3265 C CA . ARG B 1 126 ? 21.734 -2.309 -4.184 1 97.38 126 ARG B CA 1
ATOM 3266 C C . ARG B 1 126 ? 22.266 -3.682 -3.795 1 97.38 126 ARG B C 1
ATOM 3268 O O . ARG B 1 126 ? 21.5 -4.566 -3.404 1 97.38 126 ARG B O 1
ATOM 3275 N N . GLU B 1 127 ? 23.562 -3.877 -3.887 1 98.31 127 GLU B N 1
ATOM 3276 C CA . GLU B 1 127 ? 24.203 -5.156 -3.598 1 98.31 127 GLU B CA 1
ATOM 3277 C C . GLU B 1 127 ? 23.984 -5.566 -2.145 1 98.31 127 GLU B C 1
ATOM 3279 O O . GLU B 1 127 ? 23.859 -6.754 -1.84 1 98.31 127 GLU B O 1
ATOM 3284 N N . ASP B 1 128 ? 23.938 -4.605 -1.271 1 98.31 128 ASP B N 1
ATOM 3285 C CA . ASP B 1 128 ? 23.688 -4.902 0.134 1 98.31 128 ASP B CA 1
ATOM 3286 C C . ASP B 1 128 ? 22.266 -5.434 0.327 1 98.31 128 ASP B C 1
ATOM 3288 O O . ASP B 1 128 ? 22.062 -6.422 1.035 1 98.31 128 ASP B O 1
ATOM 3292 N N . SER B 1 129 ? 21.359 -4.793 -0.352 1 98.19 129 SER B N 1
ATOM 3293 C CA . SER B 1 129 ? 19.969 -5.238 -0.293 1 98.19 129 SER B CA 1
ATOM 3294 C C . SER B 1 129 ? 19.797 -6.617 -0.925 1 98.19 129 SER B C 1
ATOM 3296 O O . SER B 1 129 ? 19.047 -7.449 -0.42 1 98.19 129 SER B O 1
ATOM 3298 N N . TRP B 1 130 ? 20.516 -6.848 -2.033 1 98.69 130 TRP B N 1
ATOM 3299 C CA . TRP B 1 130 ? 20.469 -8.141 -2.711 1 98.69 130 TRP B CA 1
ATOM 3300 C C . TRP B 1 130 ? 20.953 -9.258 -1.786 1 98.69 130 TRP B C 1
ATOM 3302 O O . TRP B 1 130 ? 20.281 -10.281 -1.651 1 98.69 130 TRP B O 1
ATOM 3312 N N . LYS B 1 131 ? 22.047 -9.023 -1.116 1 98.69 131 LYS B N 1
ATOM 3313 C CA . LYS B 1 131 ? 22.609 -10.023 -0.211 1 98.69 131 LYS B CA 1
ATOM 3314 C C . LYS B 1 131 ? 21.641 -10.336 0.922 1 98.69 131 LYS B C 1
ATOM 3316 O O . LYS B 1 131 ? 21.453 -11.508 1.282 1 98.69 131 LYS B O 1
ATOM 3321 N N . ARG B 1 132 ? 21.031 -9.328 1.437 1 98.56 132 ARG B N 1
ATOM 3322 C CA . ARG B 1 132 ? 20.062 -9.523 2.51 1 98.56 132 ARG B CA 1
ATOM 3323 C C . ARG B 1 132 ? 18.844 -10.281 2.008 1 98.56 132 ARG B C 1
ATOM 3325 O O . ARG B 1 132 ? 18.297 -11.141 2.713 1 98.56 132 ARG B O 1
ATOM 3332 N N . ALA B 1 133 ? 18.422 -9.938 0.811 1 98.56 133 ALA B N 1
ATOM 3333 C CA . ALA B 1 133 ? 17.281 -10.648 0.223 1 98.56 133 ALA B CA 1
ATOM 3334 C C . ALA B 1 133 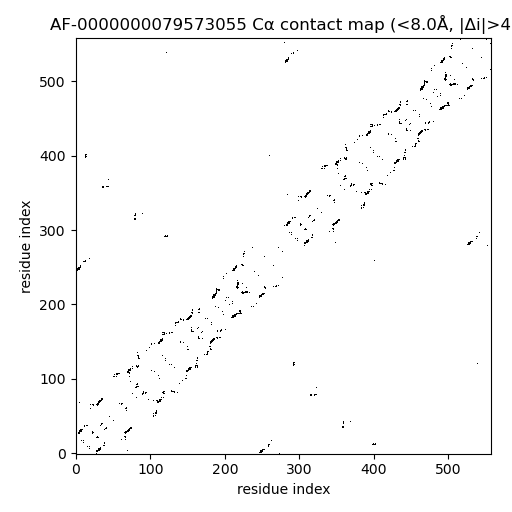? 17.594 -12.133 0.053 1 98.56 133 ALA B C 1
ATOM 3336 O O . ALA B 1 133 ? 16.766 -12.984 0.401 1 98.56 133 ALA B O 1
ATOM 3337 N N . VAL B 1 134 ? 18.75 -12.438 -0.468 1 98.81 134 VAL B N 1
ATOM 3338 C CA . VAL B 1 134 ? 19.156 -13.82 -0.663 1 98.81 134 VAL B CA 1
ATOM 3339 C C . VAL B 1 134 ? 19.125 -14.562 0.672 1 98.81 134 VAL B C 1
ATOM 3341 O O . VAL B 1 134 ? 18.609 -15.672 0.761 1 98.81 134 VAL B O 1
ATOM 3344 N N . GLU B 1 135 ? 19.672 -13.938 1.672 1 98.75 135 GLU B N 1
ATOM 3345 C CA . GLU B 1 135 ? 19.703 -14.555 2.996 1 98.75 135 GLU B CA 1
ATOM 3346 C C . GLU B 1 135 ? 18.297 -14.828 3.523 1 98.75 135 GLU B C 1
ATOM 3348 O O . GLU B 1 135 ? 18.016 -15.922 4.02 1 98.75 135 GLU B O 1
ATOM 3353 N N . THR B 1 136 ? 17.484 -13.844 3.424 1 98.69 136 THR B N 1
ATOM 3354 C CA . THR B 1 136 ? 16.109 -13.953 3.928 1 98.69 136 THR B CA 1
ATOM 3355 C C . THR B 1 136 ? 15.336 -15 3.141 1 98.69 136 THR B C 1
ATOM 3357 O O . THR B 1 136 ? 14.672 -15.859 3.727 1 98.69 136 THR B O 1
ATOM 3360 N N . ILE B 1 137 ? 15.445 -14.969 1.838 1 98.88 137 ILE B N 1
ATOM 3361 C CA . ILE B 1 137 ? 14.727 -15.898 0.976 1 98.88 137 ILE B CA 1
ATOM 3362 C C . ILE B 1 137 ? 15.219 -17.328 1.228 1 98.88 137 ILE B C 1
ATOM 3364 O O . ILE B 1 137 ? 14.422 -18.266 1.246 1 98.88 137 ILE B O 1
ATOM 3368 N N . SER B 1 138 ? 16.516 -17.453 1.454 1 98.88 138 SER B N 1
ATOM 3369 C CA . SER B 1 138 ? 17.078 -18.766 1.748 1 98.88 138 SER B CA 1
ATOM 3370 C C . SER B 1 138 ? 16.453 -19.375 3.002 1 98.88 138 SER B C 1
ATOM 3372 O O . SER B 1 138 ? 16.109 -20.562 3.021 1 98.88 138 SER B O 1
ATOM 3374 N N . LYS B 1 139 ? 16.328 -18.578 3.998 1 98.88 139 LYS B N 1
ATOM 3375 C CA . LYS B 1 139 ? 15.734 -19.047 5.246 1 98.88 139 LYS B CA 1
ATOM 3376 C C . LYS B 1 139 ? 14.273 -19.453 5.039 1 98.88 139 LYS B C 1
ATOM 3378 O O . LYS B 1 139 ? 13.836 -20.484 5.555 1 98.88 139 LYS B O 1
ATOM 3383 N N . VAL B 1 140 ? 13.547 -18.656 4.305 1 98.88 140 VAL B N 1
ATOM 3384 C CA . VAL B 1 140 ? 12.148 -18.953 4.02 1 98.88 140 VAL B CA 1
ATOM 3385 C C . VAL B 1 140 ? 12.047 -20.25 3.221 1 98.88 140 VAL B C 1
ATOM 3387 O O . VAL B 1 140 ? 11.188 -21.094 3.494 1 98.88 140 VAL B O 1
ATOM 3390 N N . CYS B 1 141 ? 12.922 -20.438 2.254 1 98.88 141 CYS B N 1
ATOM 3391 C CA . CYS B 1 141 ? 12.914 -21.625 1.407 1 98.88 141 CYS B CA 1
ATOM 3392 C C . CYS B 1 141 ? 13.219 -22.875 2.219 1 98.88 141 CYS B C 1
ATOM 3394 O O . CYS B 1 141 ? 12.664 -23.938 1.959 1 98.88 141 CYS B O 1
ATOM 3396 N N . GLU B 1 142 ? 14.117 -22.719 3.154 1 98.81 142 GLU B N 1
ATOM 3397 C CA . GLU B 1 142 ? 14.414 -23.859 4.023 1 98.81 142 GLU B CA 1
ATOM 3398 C C . GLU B 1 142 ? 13.18 -24.312 4.789 1 98.81 142 GLU B C 1
ATOM 3400 O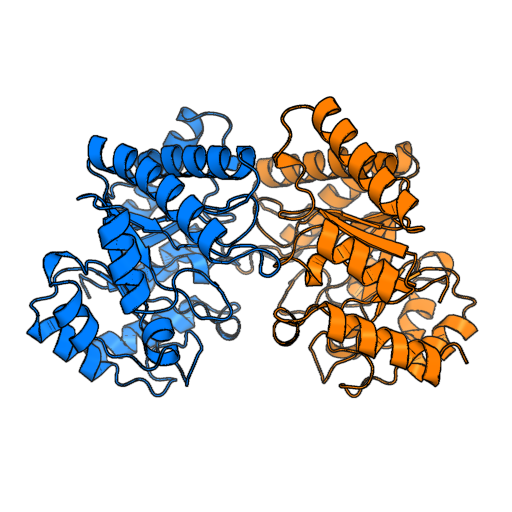 O . GLU B 1 142 ? 12.891 -25.516 4.863 1 98.81 142 GLU B O 1
ATOM 3405 N N . MET B 1 143 ? 12.484 -23.375 5.316 1 98.81 143 MET B N 1
ATOM 3406 C CA . MET B 1 143 ? 11.258 -23.688 6.043 1 98.81 143 MET B CA 1
ATOM 3407 C C . MET B 1 143 ? 10.219 -24.312 5.117 1 98.81 143 MET B C 1
ATOM 3409 O O . MET B 1 143 ? 9.555 -25.281 5.488 1 98.81 143 MET B O 1
ATOM 3413 N N . ALA B 1 144 ? 10.078 -23.75 3.957 1 98.88 144 ALA B N 1
ATOM 3414 C CA . ALA B 1 144 ? 9.109 -24.234 2.975 1 98.88 144 ALA B CA 1
ATOM 3415 C C . ALA B 1 144 ? 9.438 -25.656 2.533 1 98.88 144 ALA B C 1
ATOM 3417 O O . ALA B 1 144 ? 8.555 -26.516 2.459 1 98.88 144 ALA B O 1
ATOM 3418 N N . HIS B 1 145 ? 10.688 -25.906 2.309 1 98.75 145 HIS B N 1
ATOM 3419 C CA . HIS B 1 145 ? 11.133 -27.219 1.857 1 98.75 145 HIS B CA 1
ATOM 3420 C C . HIS B 1 145 ? 10.797 -28.297 2.883 1 98.75 145 HIS B C 1
ATOM 3422 O O . HIS B 1 145 ? 10.312 -29.375 2.521 1 98.75 145 HIS B O 1
ATOM 3428 N N . LYS B 1 146 ? 11.023 -28.016 4.09 1 98.62 146 LYS B N 1
ATOM 3429 C CA . LYS B 1 146 ? 10.781 -28.953 5.176 1 98.62 146 LYS B CA 1
ATOM 3430 C C . LYS B 1 146 ? 9.305 -29.328 5.258 1 98.62 146 LYS B C 1
ATOM 3432 O O . LYS B 1 146 ? 8.961 -30.406 5.738 1 98.62 146 LYS B O 1
ATOM 3437 N N . ARG B 1 147 ? 8.445 -28.531 4.738 1 98.56 147 ARG B N 1
ATOM 3438 C CA . ARG B 1 147 ? 7.012 -28.734 4.891 1 98.56 147 ARG B CA 1
ATOM 3439 C C . ARG B 1 147 ? 6.359 -29.047 3.549 1 98.56 147 ARG B C 1
ATOM 3441 O O . ARG B 1 147 ? 5.129 -29.078 3.443 1 98.56 147 ARG B O 1
ATOM 3448 N N . GLY B 1 148 ? 7.164 -29.156 2.543 1 98.69 148 GLY B N 1
ATOM 3449 C CA . GLY B 1 148 ? 6.664 -29.562 1.238 1 98.69 148 GLY B CA 1
ATOM 3450 C C . GLY B 1 148 ? 5.973 -28.422 0.496 1 98.69 148 GLY B C 1
ATOM 3451 O O . GLY B 1 148 ? 5.055 -28.672 -0.291 1 98.69 148 GLY B O 1
ATOM 3452 N N . VAL B 1 149 ? 6.316 -27.203 0.796 1 98.88 149 VAL B N 1
ATOM 3453 C CA . VAL B 1 149 ? 5.719 -26.047 0.155 1 98.88 149 VAL B CA 1
ATOM 3454 C C . VAL B 1 149 ? 6.703 -25.438 -0.844 1 98.88 149 VAL B C 1
ATOM 3456 O O . VAL B 1 149 ? 7.91 -25.391 -0.584 1 98.88 149 VAL B O 1
ATOM 3459 N N . THR B 1 150 ? 6.246 -25.047 -1.997 1 98.88 150 THR B N 1
ATOM 3460 C CA . THR B 1 150 ? 7.039 -24.391 -3.033 1 98.88 150 THR B CA 1
ATOM 3461 C C . THR B 1 150 ? 6.832 -22.875 -2.998 1 98.88 150 THR B C 1
ATOM 3463 O O . THR B 1 150 ? 5.699 -22.406 -2.916 1 98.88 150 THR B O 1
ATOM 3466 N N . ILE B 1 151 ? 7.93 -22.156 -3 1 98.88 151 ILE B N 1
ATOM 3467 C CA . ILE B 1 151 ? 7.895 -20.703 -3.104 1 98.88 151 ILE B CA 1
ATOM 3468 C C . ILE B 1 151 ? 8.023 -20.297 -4.566 1 98.88 151 ILE B C 1
ATOM 3470 O O . ILE B 1 151 ? 8.969 -20.688 -5.25 1 98.88 151 ILE B O 1
ATOM 3474 N N . LEU B 1 152 ? 7.082 -19.547 -5.051 1 98.88 152 LEU B N 1
ATOM 3475 C CA . LEU B 1 152 ? 7.117 -19.062 -6.426 1 98.88 152 LEU B CA 1
ATOM 3476 C C . LEU B 1 152 ? 7.523 -17.594 -6.469 1 98.88 152 LEU B C 1
ATOM 3478 O O . LEU B 1 152 ? 6.734 -16.719 -6.117 1 98.88 152 LEU B O 1
ATOM 3482 N N . LEU B 1 153 ? 8.711 -17.344 -6.93 1 98.88 153 LEU B N 1
ATOM 3483 C CA . LEU B 1 153 ? 9.328 -16.031 -6.965 1 98.88 153 LEU B CA 1
ATOM 3484 C C . LEU B 1 153 ? 9.039 -15.328 -8.289 1 98.88 153 LEU B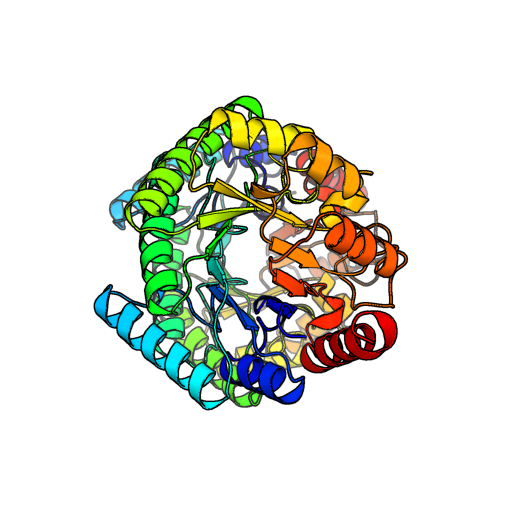 C 1
ATOM 3486 O O . LEU B 1 153 ? 9.211 -15.914 -9.359 1 98.88 153 LEU B O 1
ATOM 3490 N N . GLU B 1 154 ? 8.641 -14.102 -8.188 1 98.56 154 GLU B N 1
ATOM 3491 C CA . GLU B 1 154 ? 8.297 -13.305 -9.367 1 98.56 154 GLU B CA 1
ATOM 3492 C C . GLU B 1 154 ? 9.273 -12.148 -9.547 1 98.56 154 GLU B C 1
ATOM 3494 O O . GLU B 1 154 ? 9.734 -11.555 -8.57 1 98.56 154 GLU B O 1
ATOM 3499 N N . GLN B 1 155 ? 9.609 -11.828 -10.812 1 98.38 155 GLN B N 1
ATOM 3500 C CA . GLN B 1 155 ? 10.273 -10.555 -11.102 1 98.38 155 GLN B CA 1
ATOM 3501 C C . GLN B 1 155 ? 9.266 -9.406 -11.133 1 98.38 155 GLN B C 1
ATOM 3503 O O . GLN B 1 155 ? 8.125 -9.586 -11.578 1 98.38 155 GLN B O 1
ATOM 3508 N N . LEU B 1 156 ? 9.664 -8.297 -10.656 1 97.06 156 LEU B N 1
ATOM 3509 C CA . LEU B 1 156 ? 8.828 -7.102 -10.609 1 97.06 156 LEU B CA 1
ATOM 3510 C C . LEU B 1 156 ? 9.234 -6.113 -11.695 1 97.06 156 LEU B C 1
ATOM 3512 O O . LEU B 1 156 ? 10.211 -6.336 -12.414 1 97.06 156 LEU B O 1
ATOM 3516 N N . GLN B 1 157 ? 8.445 -5.062 -11.898 1 95.31 157 GLN B N 1
ATOM 3517 C CA . GLN B 1 157 ? 8.82 -3.971 -12.797 1 95.31 157 GLN B CA 1
ATOM 3518 C C . GLN B 1 157 ? 9.836 -3.043 -12.133 1 95.31 157 GLN B C 1
ATOM 3520 O O . GLN B 1 157 ? 9.891 -2.949 -10.906 1 95.31 157 GLN B O 1
ATOM 3525 N N . PRO B 1 158 ? 10.602 -2.33 -12.898 1 93.31 158 PRO B N 1
ATOM 3526 C CA . PRO B 1 158 ? 11.656 -1.477 -12.336 1 93.31 158 PRO B CA 1
ATOM 3527 C C . PRO B 1 158 ? 11.117 -0.419 -11.383 1 93.31 158 PRO B C 1
ATOM 3529 O O . PRO B 1 158 ? 11.805 -0.021 -10.438 1 93.31 158 PRO B O 1
ATOM 3532 N N . TYR B 1 159 ? 9.891 0.016 -11.57 1 87.75 159 TYR B N 1
ATOM 3533 C CA . TYR B 1 159 ? 9.359 1.025 -10.656 1 87.75 159 TYR B CA 1
ATOM 3534 C C . TYR B 1 159 ? 8.953 0.403 -9.328 1 87.75 159 TYR B C 1
ATOM 3536 O O . TYR B 1 159 ? 8.781 1.108 -8.336 1 87.75 159 TYR B O 1
ATOM 3544 N N . GLU B 1 160 ? 8.906 -0.959 -9.297 1 90.94 160 GLU B N 1
ATOM 3545 C CA . GLU B 1 160 ? 8.461 -1.669 -8.102 1 90.94 160 GLU B CA 1
ATOM 3546 C C . GLU B 1 160 ? 9.648 -2.186 -7.297 1 90.94 160 GLU B C 1
ATOM 3548 O O . GLU B 1 160 ? 9.523 -2.455 -6.102 1 90.94 160 GLU B O 1
ATOM 3553 N N . SER B 1 161 ? 10.766 -2.34 -7.98 1 94.94 161 SER B N 1
ATOM 3554 C CA . SER B 1 161 ? 11.891 -2.994 -7.316 1 94.94 161 SER B CA 1
ATOM 3555 C C . SER B 1 161 ? 13.219 -2.574 -7.934 1 94.94 161 SER B C 1
ATOM 3557 O O . SER B 1 161 ? 13.312 -2.363 -9.148 1 94.94 161 SER B O 1
ATOM 3559 N N . ASN B 1 162 ? 14.227 -2.473 -7.09 1 96 162 ASN B N 1
ATOM 3560 C CA . ASN B 1 162 ? 15.594 -2.332 -7.574 1 96 162 ASN B CA 1
ATOM 3561 C C . ASN B 1 162 ? 16.375 -3.633 -7.422 1 96 162 ASN B C 1
ATOM 3563 O O . ASN B 1 162 ? 17.609 -3.648 -7.586 1 96 162 ASN B O 1
ATOM 3567 N N . LEU B 1 163 ? 15.703 -4.746 -7.137 1 97.62 163 LEU B N 1
ATOM 3568 C CA . LEU B 1 163 ? 16.406 -5.992 -6.84 1 97.62 163 LEU B CA 1
ATOM 3569 C C . LEU B 1 163 ? 16.219 -7 -7.973 1 97.62 163 LEU B C 1
ATOM 3571 O O . LEU B 1 163 ? 17.172 -7.289 -8.703 1 97.62 163 LEU B O 1
ATOM 3575 N N . LEU B 1 164 ? 15.008 -7.516 -8.148 1 98.44 164 LEU B N 1
ATOM 3576 C CA . LEU B 1 164 ? 14.742 -8.562 -9.133 1 98.44 164 LEU B CA 1
ATOM 3577 C C . LEU B 1 164 ? 13.688 -8.109 -10.133 1 98.44 164 LEU B C 1
ATOM 3579 O O . LEU B 1 164 ? 12.484 -8.203 -9.867 1 98.44 164 LEU B O 1
ATOM 3583 N N . VAL B 1 165 ? 14.195 -7.684 -11.406 1 98.25 165 VAL B N 1
ATOM 3584 C CA . VAL B 1 165 ? 13.242 -7.062 -12.32 1 98.25 165 VAL B CA 1
ATOM 3585 C C . VAL B 1 165 ? 13.359 -7.703 -13.695 1 98.25 165 VAL B C 1
ATOM 3587 O O . VAL B 1 165 ? 12.672 -7.293 -14.641 1 98.25 165 VAL B O 1
ATOM 3590 N N . ASN B 1 166 ? 14.281 -8.719 -13.82 1 98.56 166 ASN B N 1
ATOM 3591 C CA . ASN B 1 166 ? 14.477 -9.32 -15.141 1 98.56 166 ASN B CA 1
ATOM 3592 C C . ASN B 1 166 ? 15.039 -10.734 -15.039 1 98.56 166 ASN B C 1
ATOM 3594 O O . ASN B 1 166 ? 15.297 -11.227 -13.938 1 98.56 166 ASN B O 1
ATOM 3598 N N . LEU B 1 167 ? 15.172 -11.398 -16.188 1 98.81 167 LEU B N 1
ATOM 3599 C CA . LEU B 1 167 ? 15.531 -12.805 -16.281 1 98.81 167 LEU B CA 1
ATOM 3600 C C . LEU B 1 167 ? 16.938 -13.047 -15.727 1 98.81 167 LEU B C 1
ATOM 3602 O O . LEU B 1 167 ? 17.141 -13.977 -14.945 1 98.81 167 LEU B O 1
ATOM 3606 N N . PRO B 1 168 ? 17.969 -12.211 -16.062 1 98.81 168 PRO B N 1
ATOM 3607 C CA . PRO B 1 168 ? 19.297 -12.461 -15.484 1 98.81 168 PRO B CA 1
ATOM 3608 C C . PRO B 1 168 ? 19.297 -12.391 -13.961 1 98.81 168 PRO B C 1
ATOM 3610 O O . PRO B 1 168 ? 19.969 -13.18 -13.305 1 98.81 168 PRO B O 1
ATOM 3613 N N . GLN B 1 169 ? 18.562 -11.516 -13.445 1 98.81 169 GLN B N 1
ATOM 3614 C CA . GLN B 1 169 ? 18.484 -11.367 -11.992 1 98.81 169 GLN B CA 1
ATOM 3615 C C . GLN B 1 169 ? 17.703 -12.523 -11.367 1 98.81 169 GLN B C 1
ATOM 3617 O O . GLN B 1 169 ? 18.047 -12.977 -10.266 1 98.81 169 GLN B O 1
ATOM 3622 N N . MET B 1 170 ? 16.656 -12.961 -12.055 1 98.88 170 MET B N 1
ATOM 3623 C CA . MET B 1 170 ? 15.961 -14.156 -11.602 1 98.88 170 MET B CA 1
ATOM 3624 C C . MET B 1 170 ? 16.906 -15.352 -11.531 1 98.88 170 MET B C 1
ATOM 3626 O O . MET B 1 170 ? 16.953 -16.047 -10.508 1 98.88 170 MET B O 1
ATOM 3630 N N . LYS B 1 171 ? 17.625 -15.516 -12.609 1 98.88 171 LYS B N 1
ATOM 3631 C CA . LYS B 1 171 ? 18.578 -16.609 -12.633 1 98.88 171 LYS B CA 1
ATOM 3632 C C . LYS B 1 171 ? 19.578 -16.5 -11.477 1 98.88 171 LYS B C 1
ATOM 3634 O O . LYS B 1 171 ? 19.844 -17.484 -10.789 1 98.88 171 LYS B O 1
ATOM 3639 N N . ALA B 1 172 ? 20.078 -15.305 -11.273 1 98.88 172 ALA B N 1
ATOM 3640 C CA . ALA B 1 172 ? 21.047 -15.078 -10.219 1 98.88 172 ALA B CA 1
ATOM 3641 C C . ALA B 1 172 ? 20.469 -15.406 -8.844 1 98.88 172 ALA B C 1
ATOM 3643 O O . ALA B 1 172 ? 21.125 -16.047 -8.023 1 98.88 172 ALA B O 1
ATOM 3644 N N . MET B 1 173 ? 19.266 -14.984 -8.594 1 98.88 173 MET B N 1
ATOM 3645 C CA . MET B 1 173 ? 18.609 -15.242 -7.309 1 98.88 173 MET B CA 1
ATOM 3646 C C . MET B 1 173 ? 18.406 -16.734 -7.094 1 98.88 173 MET B C 1
ATOM 3648 O O . MET B 1 173 ? 18.703 -17.25 -6.016 1 98.88 173 MET B O 1
ATOM 3652 N N . LEU B 1 174 ? 17.906 -17.422 -8.109 1 98.81 174 LEU B N 1
ATOM 3653 C CA . LEU B 1 174 ? 17.688 -18.859 -8.023 1 98.81 174 LEU B CA 1
ATOM 3654 C C . LEU B 1 174 ? 18.984 -19.609 -7.719 1 98.81 174 LEU B C 1
ATOM 3656 O O . LEU B 1 174 ? 19.016 -20.5 -6.879 1 98.81 174 LEU B O 1
ATOM 3660 N N . GLU B 1 175 ? 20.031 -19.172 -8.383 1 98.75 175 GLU B N 1
ATOM 3661 C CA . GLU B 1 175 ? 21.312 -19.828 -8.211 1 98.75 175 GLU B CA 1
ATOM 3662 C C . GLU B 1 175 ? 21.891 -19.562 -6.82 1 98.75 175 GLU B C 1
ATOM 3664 O O . GLU B 1 175 ? 22.453 -20.453 -6.191 1 98.75 175 GLU B O 1
ATOM 3669 N N . GLU B 1 176 ? 21.766 -18.359 -6.348 1 98.75 176 GLU B N 1
ATOM 3670 C CA . GLU B 1 176 ? 22.359 -17.984 -5.066 1 98.75 176 GLU B CA 1
ATOM 3671 C C . GLU B 1 176 ? 21.594 -18.594 -3.902 1 98.75 176 GLU B C 1
ATOM 3673 O O . GLU B 1 176 ? 22.188 -19.031 -2.916 1 98.75 176 GLU B O 1
ATOM 3678 N N . VAL B 1 177 ? 20.312 -18.578 -4.016 1 98.81 177 VAL B N 1
ATOM 3679 C CA . VAL B 1 177 ? 19.516 -19.203 -2.967 1 98.81 177 VAL B CA 1
ATOM 3680 C C . VAL B 1 177 ? 19.672 -20.719 -3.029 1 98.81 177 VAL B C 1
ATOM 3682 O O . VAL B 1 177 ? 19.734 -21.391 -1.994 1 98.81 177 VAL B O 1
ATOM 3685 N N . ASN B 1 178 ? 19.641 -21.266 -4.219 1 98.44 178 ASN B N 1
ATOM 3686 C CA . ASN B 1 178 ? 19.922 -22.672 -4.5 1 98.44 178 ASN B CA 1
ATOM 3687 C C . ASN B 1 178 ? 19.078 -23.594 -3.633 1 98.44 178 ASN B C 1
ATOM 3689 O O . ASN B 1 178 ? 19.625 -24.469 -2.934 1 98.44 178 ASN B O 1
ATOM 3693 N N . SER B 1 179 ? 17.812 -23.484 -3.703 1 98.75 179 SER B N 1
ATOM 3694 C CA . SER B 1 179 ? 16.875 -24.312 -2.955 1 98.75 179 SER B CA 1
ATOM 3695 C C . SER B 1 179 ? 15.914 -25.047 -3.891 1 98.75 179 SER B C 1
ATOM 3697 O O . SER B 1 179 ? 15.398 -24.453 -4.844 1 98.75 179 SER B O 1
ATOM 3699 N N . PRO B 1 180 ? 15.648 -26.297 -3.615 1 98.25 180 PRO B N 1
ATOM 3700 C CA . PRO B 1 180 ? 14.648 -27.016 -4.414 1 98.25 180 PRO B CA 1
ATOM 3701 C C . PRO B 1 180 ? 13.242 -26.469 -4.211 1 98.25 180 PRO B C 1
ATOM 3703 O O . PRO B 1 180 ? 12.344 -26.75 -5.012 1 98.25 180 PRO B O 1
ATOM 3706 N N . ALA B 1 181 ? 13.016 -25.688 -3.152 1 98.81 181 ALA B N 1
ATOM 3707 C CA . ALA B 1 181 ? 11.688 -25.156 -2.838 1 98.81 181 ALA B CA 1
ATOM 3708 C C . ALA B 1 181 ? 11.406 -23.875 -3.613 1 98.81 181 ALA B C 1
ATOM 3710 O O . ALA B 1 181 ? 10.266 -23.406 -3.668 1 98.81 181 ALA B O 1
ATOM 3711 N N . LEU B 1 182 ? 12.445 -23.297 -4.188 1 98.88 182 LEU B N 1
ATOM 3712 C CA . LEU B 1 182 ? 12.289 -22 -4.863 1 98.88 182 LEU B CA 1
ATOM 3713 C C . LEU B 1 182 ? 12.102 -22.203 -6.363 1 98.88 182 LEU B C 1
ATOM 3715 O O . LEU B 1 182 ? 12.969 -22.766 -7.031 1 98.88 182 LEU B O 1
ATOM 3719 N N . LYS B 1 183 ? 10.961 -21.859 -6.852 1 98.81 183 LYS B N 1
ATOM 3720 C CA . LYS B 1 183 ? 10.633 -21.891 -8.273 1 98.81 183 LYS B CA 1
ATOM 3721 C C . LYS B 1 183 ? 10.203 -20.516 -8.781 1 98.81 183 LYS B C 1
ATOM 3723 O O . LYS B 1 183 ? 10.398 -19.516 -8.094 1 98.81 183 LYS B O 1
ATOM 3728 N N . THR B 1 184 ? 9.75 -20.422 -10.023 1 98.75 184 THR B N 1
ATOM 3729 C CA . THR B 1 184 ? 9.555 -19.125 -10.633 1 98.75 184 THR B CA 1
ATOM 3730 C C . THR B 1 184 ? 8.102 -18.922 -11.055 1 98.75 184 THR B C 1
ATOM 3732 O O . THR B 1 184 ? 7.477 -19.844 -11.594 1 98.75 184 THR B O 1
ATOM 3735 N N . CYS B 1 185 ? 7.566 -17.828 -10.703 1 98.81 185 CYS B N 1
ATOM 3736 C CA . CYS B 1 185 ? 6.391 -17.25 -11.336 1 98.81 185 CYS B CA 1
ATOM 3737 C C . CYS B 1 185 ? 6.797 -16.188 -12.352 1 98.81 185 CYS B C 1
ATOM 3739 O O . CYS B 1 185 ? 7.387 -15.164 -11.992 1 98.81 185 CYS B O 1
ATOM 3741 N N . VAL B 1 186 ? 6.531 -16.391 -13.609 1 98.81 186 VAL B N 1
ATOM 3742 C CA . VAL B 1 186 ? 6.844 -15.367 -14.609 1 98.81 186 VAL B CA 1
ATOM 3743 C C . VAL B 1 186 ? 5.676 -14.398 -14.742 1 98.81 186 VAL B C 1
ATOM 3745 O O . VAL B 1 186 ? 4.551 -14.805 -15.047 1 98.81 186 VAL B O 1
ATOM 3748 N N . ASP B 1 187 ? 5.93 -13.195 -14.438 1 98.56 187 ASP B N 1
ATOM 3749 C CA . ASP B 1 187 ? 4.969 -12.133 -14.719 1 98.56 187 ASP B CA 1
ATOM 3750 C C . ASP B 1 187 ? 5.141 -11.602 -16.141 1 98.56 187 ASP B C 1
ATOM 3752 O O . ASP B 1 187 ? 6.129 -10.93 -16.438 1 98.56 187 ASP B O 1
ATOM 3756 N N . LEU B 1 188 ? 4.148 -11.758 -16.938 1 98.19 188 LEU B N 1
ATOM 3757 C CA . LEU B 1 188 ? 4.27 -11.414 -18.344 1 98.19 188 LEU B CA 1
ATOM 3758 C C . LEU B 1 188 ? 4.43 -9.914 -18.531 1 98.19 188 LEU B C 1
ATOM 3760 O O . LEU B 1 188 ? 5.117 -9.461 -19.453 1 98.19 188 LEU B O 1
ATOM 3764 N N . VAL B 1 189 ? 3.809 -9.117 -17.703 1 97.94 189 VAL B N 1
ATOM 3765 C CA . VAL B 1 189 ? 3.912 -7.668 -17.828 1 97.94 189 VAL B CA 1
ATOM 3766 C C . VAL B 1 189 ? 5.336 -7.223 -17.5 1 97.94 189 VAL B C 1
ATOM 3768 O O . VAL B 1 189 ? 5.949 -6.465 -18.25 1 97.94 189 VAL B O 1
ATOM 3771 N N . ALA B 1 190 ? 5.82 -7.727 -16.375 1 97.75 190 ALA B N 1
ATOM 3772 C CA . ALA B 1 190 ? 7.195 -7.398 -16.016 1 97.75 190 ALA B CA 1
ATOM 3773 C C . ALA B 1 190 ? 8.172 -7.867 -17.094 1 97.75 190 ALA B C 1
ATOM 3775 O O . ALA B 1 190 ? 9.156 -7.18 -17.375 1 97.75 190 ALA B O 1
ATOM 3776 N N . MET B 1 191 ? 7.918 -9.023 -17.609 1 98.5 191 MET B N 1
ATOM 3777 C CA . MET B 1 191 ? 8.742 -9.562 -18.688 1 98.5 191 MET B CA 1
ATOM 3778 C C . MET B 1 191 ? 8.758 -8.617 -19.891 1 98.5 191 MET B C 1
ATOM 3780 O O . MET B 1 191 ? 9.828 -8.289 -20.406 1 98.5 191 MET B O 1
ATOM 3784 N N . GLU B 1 192 ? 7.598 -8.133 -20.328 1 98.19 192 GLU B N 1
ATOM 3785 C CA . GLU B 1 192 ? 7.477 -7.238 -21.484 1 98.19 192 GLU B CA 1
ATOM 3786 C C . GLU B 1 192 ? 8.141 -5.895 -21.203 1 98.19 192 GLU B C 1
ATOM 3788 O O . GLU B 1 192 ? 8.82 -5.34 -22.062 1 98.19 192 GLU B O 1
ATOM 379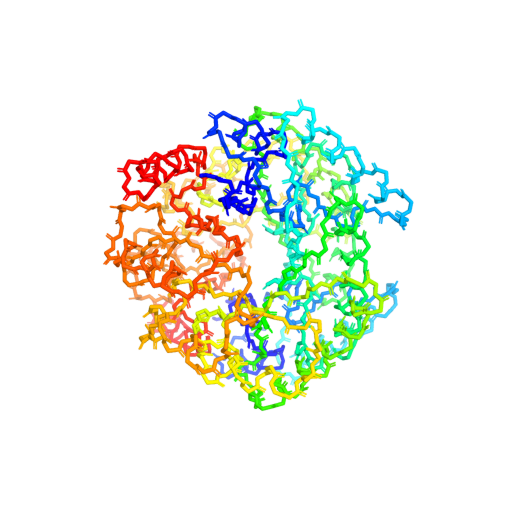3 N N . VAL B 1 193 ? 7.938 -5.406 -20.016 1 97.25 193 VAL B N 1
ATOM 3794 C CA . VAL B 1 193 ? 8.531 -4.133 -19.625 1 97.25 193 VAL B CA 1
ATOM 3795 C C . VAL B 1 193 ? 10.055 -4.238 -19.656 1 97.25 193 VAL B C 1
ATOM 3797 O O . VAL B 1 193 ? 10.742 -3.283 -20.031 1 97.25 193 VAL B O 1
ATOM 3800 N N . ALA B 1 194 ? 10.594 -5.398 -19.328 1 97.75 194 ALA B N 1
ATOM 3801 C CA . ALA B 1 194 ? 12.031 -5.641 -19.344 1 97.75 194 ALA B CA 1
ATOM 3802 C C . ALA B 1 194 ? 12.516 -5.961 -20.766 1 97.75 194 ALA B C 1
ATOM 3804 O O . ALA B 1 194 ? 13.703 -6.207 -20.969 1 97.75 194 ALA B O 1
ATOM 3805 N N . HIS B 1 195 ? 11.664 -5.969 -21.734 1 97.81 195 HIS B N 1
ATOM 3806 C CA . HIS B 1 195 ? 11.969 -6.258 -23.125 1 97.81 195 HIS B CA 1
ATOM 3807 C C . HIS B 1 195 ? 12.555 -7.66 -23.281 1 97.81 195 HIS B C 1
ATOM 3809 O O . HIS B 1 195 ? 13.555 -7.848 -23.969 1 97.81 195 HIS B O 1
ATOM 3815 N N . GLU B 1 196 ? 11.914 -8.57 -22.594 1 98.31 196 GLU B N 1
ATOM 3816 C CA . GLU B 1 196 ? 12.305 -9.977 -22.625 1 98.31 196 GLU B CA 1
ATOM 3817 C C . GLU B 1 196 ? 11.211 -10.836 -23.266 1 98.31 196 GLU B C 1
ATOM 3819 O O . GLU B 1 196 ? 10.195 -10.312 -23.734 1 98.31 196 GLU B O 1
ATOM 3824 N N . ASN B 1 197 ? 11.469 -12.141 -23.406 1 97.44 197 ASN B N 1
ATOM 3825 C CA . ASN B 1 197 ? 10.469 -13.031 -23.984 1 97.44 197 ASN B CA 1
ATOM 3826 C C . ASN B 1 197 ? 10.406 -14.359 -23.234 1 97.44 197 ASN B C 1
ATOM 3828 O O . ASN B 1 197 ? 11.391 -14.789 -22.641 1 97.44 197 ASN B O 1
ATOM 3832 N N . LEU B 1 198 ? 9.289 -14.969 -23.328 1 98.5 198 LEU B N 1
ATOM 3833 C CA . LEU B 1 198 ? 8.969 -16.156 -22.547 1 98.5 198 LEU B CA 1
ATOM 3834 C C . LEU B 1 198 ? 9.859 -17.328 -22.953 1 98.5 198 LEU B C 1
ATOM 3836 O O . LEU B 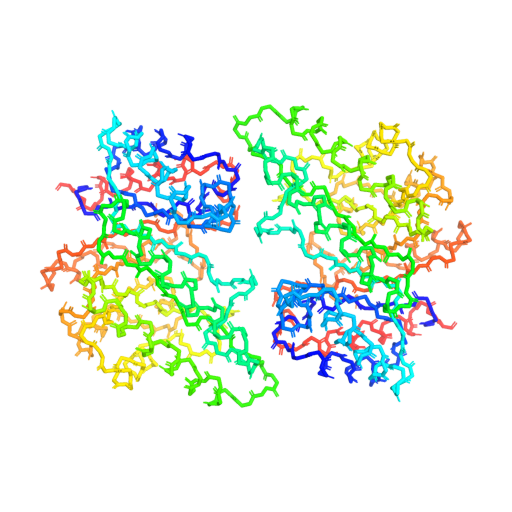1 198 ? 10.242 -18.141 -22.109 1 98.5 198 LEU B O 1
ATOM 3840 N N . GLU B 1 199 ? 10.219 -17.422 -24.219 1 98.44 199 GLU B N 1
ATOM 3841 C CA . GLU B 1 199 ? 11.102 -18.484 -24.688 1 98.44 199 GLU B CA 1
ATOM 3842 C C . GLU B 1 199 ? 12.445 -18.453 -23.969 1 98.44 199 GLU B C 1
ATOM 3844 O O . GLU B 1 199 ? 12.992 -19.5 -23.625 1 98.44 199 GLU B O 1
ATOM 3849 N N . ASP B 1 200 ? 12.945 -17.25 -23.781 1 98.5 200 ASP B N 1
ATOM 3850 C CA . ASP B 1 200 ? 14.234 -17.109 -23.109 1 98.5 200 ASP B CA 1
ATOM 3851 C C . ASP B 1 200 ? 14.156 -17.562 -21.656 1 98.5 200 ASP B C 1
ATOM 3853 O O . ASP B 1 200 ? 15.125 -18.094 -21.109 1 98.5 200 ASP B O 1
ATOM 3857 N N . TYR B 1 201 ? 13.07 -17.312 -21 1 98.69 201 TYR B N 1
ATOM 3858 C CA . TYR B 1 201 ? 12.898 -17.812 -19.625 1 98.69 201 TYR B CA 1
ATOM 3859 C C . TYR B 1 201 ? 13.039 -19.328 -19.578 1 98.69 201 TYR B C 1
ATOM 3861 O O . TYR B 1 201 ? 13.734 -19.859 -18.719 1 98.69 201 TYR B O 1
ATOM 3869 N N . TYR B 1 202 ? 12.422 -20.047 -20.531 1 98.44 202 TYR B N 1
ATOM 3870 C CA . TYR B 1 202 ? 12.516 -21.5 -20.562 1 98.44 202 TYR B CA 1
ATOM 3871 C C . TYR B 1 202 ? 13.945 -21.938 -20.859 1 98.44 202 TYR B C 1
ATOM 3873 O O . TYR B 1 202 ? 14.453 -22.891 -20.25 1 98.44 202 TYR B O 1
ATOM 3881 N N . LYS B 1 203 ? 14.531 -21.25 -21.766 1 98.25 203 LYS B N 1
ATOM 3882 C CA . LYS B 1 203 ? 15.891 -21.609 -22.156 1 98.25 203 LYS B CA 1
ATOM 3883 C C . LYS B 1 203 ? 16.859 -21.438 -20.984 1 98.25 203 LYS B C 1
ATOM 3885 O O . LYS B 1 203 ? 17.766 -22.266 -20.797 1 98.25 203 LYS B O 1
ATOM 3890 N N . VAL B 1 204 ? 16.641 -20.422 -20.25 1 98.62 204 VAL B N 1
ATOM 3891 C CA . VAL B 1 204 ? 17.609 -20.047 -19.219 1 98.62 204 VAL B CA 1
ATOM 3892 C C . VAL B 1 204 ? 17.297 -20.766 -17.922 1 98.62 204 VAL B C 1
ATOM 3894 O O . VAL B 1 204 ? 18.203 -21.25 -17.234 1 98.62 204 VAL B O 1
ATOM 3897 N N . LEU B 1 205 ? 16.062 -20.891 -17.531 1 98.38 205 LEU B N 1
ATOM 3898 C CA . LEU B 1 205 ? 15.688 -21.359 -16.203 1 98.38 205 LEU B CA 1
ATOM 3899 C C . LEU B 1 205 ? 15.305 -22.844 -16.234 1 98.38 205 LEU B C 1
ATOM 3901 O O . LEU B 1 205 ? 15.328 -23.516 -15.211 1 98.38 205 LEU B O 1
ATOM 3905 N N . GLY B 1 206 ? 14.844 -23.328 -17.391 1 97.38 206 GLY B N 1
ATOM 3906 C CA . GLY B 1 206 ? 14.414 -24.703 -17.516 1 97.38 206 GLY B CA 1
ATOM 3907 C C . GLY B 1 206 ? 12.93 -24.891 -17.266 1 97.38 206 GLY B C 1
ATOM 3908 O O . GLY B 1 206 ? 12.312 -24.094 -16.547 1 97.38 206 GLY B O 1
ATOM 3909 N N . GLU B 1 207 ? 12.359 -25.953 -17.766 1 96.81 207 GLU B N 1
ATOM 3910 C CA . GLU B 1 207 ? 10.93 -26.234 -17.75 1 96.81 207 GLU B CA 1
ATOM 3911 C C . GLU B 1 207 ? 10.438 -26.516 -16.328 1 96.81 207 GLU B C 1
ATOM 3913 O O . GLU B 1 207 ? 9.328 -26.141 -15.961 1 96.81 207 GLU B O 1
ATOM 3918 N N . ASP B 1 208 ? 11.297 -27.094 -15.547 1 96.44 208 ASP B N 1
ATOM 3919 C CA . ASP B 1 208 ? 10.883 -27.5 -14.211 1 96.44 208 ASP B CA 1
ATOM 3920 C C . ASP B 1 208 ? 10.812 -26.297 -13.266 1 96.44 208 ASP B C 1
ATOM 3922 O O . ASP B 1 208 ? 10.172 -26.375 -12.211 1 96.44 208 ASP B O 1
ATOM 3926 N N . THR B 1 209 ? 11.453 -25.219 -13.648 1 97.75 209 THR B N 1
ATOM 3927 C CA . THR B 1 209 ? 11.594 -24.062 -12.758 1 97.75 209 THR B CA 1
ATOM 3928 C C . THR B 1 209 ? 10.375 -23.156 -12.867 1 97.75 209 THR B C 1
ATOM 3930 O O . THR B 1 209 ? 9.977 -22.531 -11.883 1 97.75 209 THR B O 1
ATOM 3933 N N . ILE B 1 210 ? 9.75 -23.078 -14.039 1 98.44 210 ILE B N 1
ATOM 3934 C CA . ILE B 1 210 ? 8.617 -22.188 -14.289 1 98.44 210 ILE B CA 1
ATOM 3935 C C . ILE B 1 210 ? 7.316 -22.906 -13.945 1 98.44 210 ILE B C 1
ATOM 3937 O O . ILE B 1 210 ? 6.898 -23.812 -14.664 1 98.44 210 ILE B O 1
ATOM 3941 N N . GLN B 1 211 ? 6.648 -22.5 -12.891 1 97.94 211 GLN B N 1
ATOM 3942 C CA . GLN B 1 211 ? 5.512 -23.266 -12.398 1 97.94 211 GLN B CA 1
ATOM 3943 C C . GLN B 1 211 ? 4.258 -22.406 -12.297 1 97.94 211 GLN B C 1
ATOM 3945 O O . GLN B 1 211 ? 3.158 -22.922 -12.086 1 97.94 211 GLN B O 1
ATOM 3950 N N . PHE B 1 212 ? 4.363 -21.172 -12.469 1 98.56 212 PHE B N 1
ATOM 3951 C CA . PHE B 1 212 ? 3.268 -20.219 -12.367 1 98.56 212 PHE B CA 1
ATOM 3952 C C . PHE B 1 212 ? 3.475 -19.047 -13.32 1 98.56 212 PHE B C 1
ATOM 3954 O O . PHE B 1 212 ? 4.598 -18.578 -13.5 1 98.56 212 PHE B O 1
ATOM 3961 N N . ILE B 1 213 ? 2.418 -18.594 -13.938 1 98.62 213 ILE B N 1
ATOM 3962 C CA . ILE B 1 213 ? 2.447 -17.438 -14.828 1 98.62 213 ILE B CA 1
ATOM 3963 C C . ILE B 1 213 ? 1.44 -16.391 -14.352 1 98.62 213 ILE B C 1
ATOM 3965 O O . ILE B 1 213 ? 0.252 -16.688 -14.211 1 98.62 213 ILE B O 1
ATOM 3969 N N . HIS B 1 214 ? 1.91 -15.266 -14.023 1 98.69 214 HIS B N 1
ATOM 3970 C CA . HIS B 1 214 ? 0.995 -14.133 -13.938 1 98.69 214 HIS B CA 1
ATOM 3971 C C . HIS B 1 214 ? 0.638 -13.602 -15.32 1 98.69 214 HIS B C 1
ATOM 3973 O O . HIS B 1 214 ? 1.492 -13.055 -16.016 1 98.69 214 HIS B O 1
ATOM 3979 N N . PHE B 1 215 ? -0.597 -13.797 -15.633 1 98.31 215 PHE B N 1
ATOM 3980 C CA . PHE B 1 215 ? -1.073 -13.578 -17 1 98.31 215 PHE B CA 1
ATOM 3981 C C . PHE B 1 215 ? -1.955 -12.336 -17.078 1 98.31 215 PHE B C 1
ATOM 3983 O O . PHE B 1 215 ? -2.951 -12.234 -16.359 1 98.31 215 PHE B O 1
ATOM 3990 N N . ALA B 1 216 ? -1.627 -11.367 -17.797 1 98.06 216 ALA B N 1
ATOM 3991 C CA . ALA B 1 216 ? -2.354 -10.133 -18.078 1 98.06 216 ALA B CA 1
ATOM 3992 C C . ALA B 1 216 ? -1.946 -9.547 -19.422 1 98.06 216 ALA B C 1
ATOM 3994 O O . ALA B 1 216 ? -0.955 -9.977 -20.016 1 98.06 216 ALA B O 1
ATOM 3995 N N . ASP B 1 217 ? -2.803 -8.703 -20 1 97.81 217 ASP B N 1
ATOM 3996 C CA . ASP B 1 217 ? -2.436 -7.898 -21.172 1 97.81 217 ASP B CA 1
ATOM 3997 C C . ASP B 1 217 ? -1.841 -6.559 -20.734 1 97.81 217 ASP B C 1
ATOM 3999 O O . ASP B 1 217 ? -1.768 -6.258 -19.547 1 97.81 217 ASP B O 1
ATOM 4003 N N . GLY B 1 218 ? -1.187 -5.844 -21.625 1 96.31 218 GLY B N 1
ATOM 4004 C CA . GLY B 1 218 ? -0.596 -4.551 -21.312 1 96.31 218 GLY B CA 1
ATOM 4005 C C . GLY B 1 218 ? -0.199 -3.76 -22.547 1 96.31 218 GLY B C 1
ATOM 4006 O O . GLY B 1 218 ? -0.393 -4.219 -23.672 1 96.31 218 GLY B O 1
ATOM 4007 N N . ASP B 1 219 ? 0.263 -2.41 -22.25 1 91.25 219 ASP B N 1
ATOM 4008 C CA . ASP B 1 219 ? 0.699 -1.548 -23.344 1 91.25 219 ASP B CA 1
ATOM 4009 C C . ASP B 1 219 ? 1.49 -0.352 -22.828 1 91.25 219 ASP B C 1
ATOM 4011 O O . ASP B 1 219 ? 0.921 0.711 -22.578 1 91.25 219 ASP B O 1
ATOM 4015 N N . PRO B 1 220 ? 2.9 -0.127 -22.844 1 87.75 220 PRO B N 1
ATOM 4016 C CA . PRO B 1 220 ? 3.721 -1.328 -22.672 1 87.75 220 PRO B CA 1
ATOM 4017 C C . PRO B 1 220 ? 3.584 -1.941 -21.281 1 87.75 220 PRO B C 1
ATOM 4019 O O . PRO B 1 220 ? 3.926 -3.109 -21.078 1 87.75 220 PRO B O 1
ATOM 4022 N N . SER B 1 221 ? 3.25 -1.134 -20.25 1 90.62 221 SER B N 1
ATOM 4023 C CA . SER B 1 221 ? 2.979 -1.607 -18.906 1 90.62 221 SER B CA 1
ATOM 4024 C C . SER B 1 221 ? 1.479 -1.71 -18.641 1 90.62 221 SER B C 1
ATOM 4026 O O . SER B 1 221 ? 0.677 -1.664 -19.578 1 90.62 221 SER B O 1
ATOM 4028 N N . GLY B 1 222 ? 1.194 -1.932 -17.391 1 89.44 222 GLY B N 1
ATOM 4029 C CA . GLY B 1 222 ? -0.196 -2.137 -17.016 1 89.44 222 GLY B CA 1
ATOM 4030 C C . GLY B 1 222 ? -0.544 -3.596 -16.797 1 89.44 222 GLY B C 1
ATOM 4031 O O . GLY B 1 222 ? 0.184 -4.488 -17.234 1 89.44 222 GLY B O 1
ATOM 4032 N N . HIS B 1 223 ? -1.52 -3.9 -16.078 1 95.62 223 HIS B N 1
ATOM 4033 C CA . HIS B 1 223 ? -2.145 -5.203 -15.898 1 95.62 223 HIS B CA 1
ATOM 4034 C C . HIS B 1 223 ? -3.596 -5.195 -16.375 1 95.62 223 HIS B C 1
ATOM 4036 O O . HIS B 1 223 ? -4.516 -5.348 -15.562 1 95.62 223 HIS B O 1
ATOM 4042 N N . TYR B 1 224 ? -3.699 -5.176 -17.75 1 96.88 224 TYR B N 1
ATOM 4043 C CA . TYR B 1 224 ? -5.004 -4.988 -18.375 1 96.88 224 TYR B CA 1
ATOM 4044 C C . TYR B 1 224 ? -5.742 -6.312 -18.5 1 96.88 224 TYR B C 1
ATOM 4046 O O . TYR B 1 224 ? -5.141 -7.383 -18.391 1 96.88 224 TYR B O 1
ATOM 4054 N N . ILE B 1 225 ? -7.008 -6.148 -18.688 1 97.44 225 ILE B N 1
ATOM 4055 C CA . ILE B 1 225 ? -7.805 -7.312 -19.062 1 97.44 225 ILE B CA 1
ATOM 4056 C C . ILE B 1 225 ? -7.312 -7.859 -20.406 1 97.44 225 ILE B C 1
ATOM 4058 O O . ILE B 1 225 ? -6.781 -7.113 -21.234 1 97.44 225 ILE B O 1
ATOM 4062 N N . LEU B 1 226 ? -7.535 -9.164 -20.594 1 97.81 226 LEU B N 1
ATOM 4063 C CA . LEU B 1 226 ? -7.082 -9.82 -21.812 1 97.81 226 LEU B CA 1
ATOM 4064 C C . LEU B 1 226 ? -7.82 -9.266 -23.031 1 97.81 226 LEU B C 1
ATOM 4066 O O . LEU B 1 226 ? -9.047 -9.18 -23.031 1 97.81 226 LEU B O 1
ATOM 4070 N N . GLY B 1 227 ? -7.055 -8.797 -24 1 96.25 227 GLY B N 1
ATOM 4071 C CA . GLY B 1 227 ? -7.625 -8.289 -25.234 1 96.25 227 GLY B CA 1
ATOM 4072 C C . GLY B 1 227 ? -7.598 -6.777 -25.328 1 96.25 227 GLY B C 1
ATOM 4073 O O . GLY B 1 227 ? -7.812 -6.215 -26.406 1 96.25 227 GLY B O 1
ATOM 4074 N N . ASP B 1 228 ? -7.309 -6.137 -24.25 1 95.88 228 ASP B N 1
ATOM 4075 C CA . ASP B 1 228 ? -7.359 -4.676 -24.25 1 95.88 228 ASP B CA 1
ATOM 4076 C C . ASP B 1 228 ? -5.969 -4.078 -24.438 1 95.88 228 ASP B C 1
ATOM 4078 O O . ASP B 1 228 ? -5.82 -2.857 -24.547 1 95.88 228 ASP B O 1
ATOM 4082 N N . GLY B 1 229 ? -4.953 -4.895 -24.359 1 96.5 229 GLY B N 1
ATOM 4083 C CA . GLY B 1 229 ? -3.59 -4.441 -24.578 1 96.5 229 GLY B CA 1
ATOM 4084 C C . GLY B 1 229 ? -3.021 -4.875 -25.922 1 96.5 229 GLY B C 1
ATOM 4085 O O . GLY B 1 229 ? -3.76 -5.02 -26.891 1 96.5 229 GLY B O 1
ATOM 4086 N N . ASN B 1 230 ? -1.665 -4.895 -26 1 96.94 230 ASN B N 1
ATOM 4087 C CA . ASN B 1 230 ? -1.009 -5.195 -27.281 1 96.94 230 ASN B CA 1
ATOM 4088 C C . ASN B 1 230 ? -0.087 -6.406 -27.156 1 96.94 230 ASN B C 1
ATOM 4090 O O . ASN B 1 230 ? 0.71 -6.672 -28.062 1 96.94 230 ASN B O 1
ATOM 4094 N N . TYR B 1 231 ? -0.111 -7.125 -26.016 1 97.38 231 TYR B N 1
ATOM 4095 C CA . TYR B 1 231 ? 0.769 -8.273 -25.844 1 97.38 231 TYR B CA 1
ATOM 4096 C C . TYR B 1 231 ? 0.321 -9.438 -26.734 1 97.38 231 TYR B C 1
ATOM 4098 O O . TYR B 1 231 ? -0.874 -9.602 -26.984 1 97.38 231 TYR B O 1
ATOM 4106 N N . PRO B 1 232 ? 1.227 -10.164 -27.312 1 96.94 232 PRO B N 1
ATOM 4107 C CA . PRO B 1 232 ? 0.876 -11.352 -28.109 1 96.94 232 PRO B CA 1
ATOM 4108 C C . PRO B 1 232 ? 0.43 -12.523 -27.234 1 96.94 232 PRO B C 1
ATOM 4110 O O . PRO B 1 232 ? 1.118 -13.547 -27.172 1 96.94 232 PRO B O 1
ATOM 4113 N N . LEU B 1 233 ? -0.744 -12.516 -26.672 1 97.69 233 LEU B N 1
ATOM 4114 C CA . LEU B 1 233 ? -1.252 -13.453 -25.688 1 97.69 233 LEU B CA 1
ATOM 4115 C C . LEU B 1 233 ? -1.303 -14.867 -26.25 1 97.69 233 LEU B C 1
ATOM 4117 O O . LEU B 1 233 ? -0.928 -15.828 -25.578 1 97.69 233 LEU B O 1
ATOM 4121 N N . LYS B 1 234 ? -1.771 -14.992 -27.453 1 96.94 234 LYS B N 1
ATOM 4122 C CA . LYS B 1 234 ? -1.863 -16.312 -28.078 1 96.94 234 LYS B CA 1
ATOM 4123 C C . LYS B 1 234 ? -0.481 -16.922 -28.266 1 96.94 234 LYS B C 1
ATOM 4125 O O . LYS B 1 234 ? -0.315 -18.141 -28.141 1 96.94 234 LYS B O 1
ATOM 4130 N N . GLU B 1 235 ? 0.448 -16.047 -28.562 1 97.44 235 GLU B N 1
ATOM 4131 C CA . GLU B 1 235 ? 1.817 -16.531 -28.719 1 97.44 235 GLU B CA 1
ATOM 4132 C C . GLU B 1 235 ? 2.377 -17.047 -27.391 1 97.44 235 GLU B C 1
ATOM 4134 O O . GLU B 1 235 ? 3.117 -18.031 -27.375 1 97.44 235 GLU B O 1
ATOM 4139 N N . TYR B 1 236 ? 2.104 -16.375 -26.281 1 98 236 TYR B N 1
ATOM 4140 C CA . TYR B 1 236 ? 2.547 -16.859 -24.984 1 98 236 TYR B CA 1
ATOM 4141 C C . TYR B 1 236 ? 2.014 -18.266 -24.719 1 98 236 TYR B C 1
ATOM 4143 O O . TYR B 1 236 ? 2.748 -19.141 -24.234 1 98 236 TYR B O 1
ATOM 4151 N N . ILE B 1 237 ? 0.75 -18.453 -25.047 1 96.88 237 ILE B N 1
ATOM 4152 C CA . ILE B 1 237 ? 0.117 -19.734 -24.812 1 96.88 237 ILE B CA 1
ATOM 4153 C C . ILE B 1 237 ? 0.787 -20.797 -25.688 1 96.88 237 ILE B C 1
ATOM 4155 O O . ILE B 1 237 ? 1.031 -21.922 -25.219 1 96.88 237 ILE B O 1
ATOM 4159 N N . LYS B 1 238 ? 1.062 -20.469 -26.891 1 96.94 238 LYS B N 1
ATOM 4160 C CA . LYS B 1 238 ? 1.753 -21.406 -27.781 1 96.94 238 LYS B CA 1
ATOM 4161 C C . LYS B 1 238 ? 3.113 -21.797 -27.203 1 96.94 238 LYS B C 1
ATOM 4163 O O . LYS B 1 238 ? 3.521 -22.953 -27.297 1 96.94 238 LYS B O 1
ATOM 4168 N N . ILE B 1 239 ? 3.799 -20.828 -26.672 1 98.06 239 ILE B N 1
ATOM 4169 C CA . ILE B 1 239 ? 5.105 -21.094 -26.062 1 98.06 239 ILE B CA 1
ATOM 4170 C C . ILE B 1 239 ? 4.941 -22.016 -24.859 1 98.06 239 ILE B C 1
ATOM 4172 O O . ILE B 1 239 ? 5.711 -22.953 -24.688 1 98.06 239 ILE B O 1
ATOM 4176 N N . LEU B 1 240 ? 3.941 -21.75 -24.047 1 97.44 240 LEU B N 1
ATOM 4177 C CA . LEU B 1 240 ? 3.668 -22.609 -22.891 1 97.44 240 LEU B CA 1
ATOM 4178 C C . LEU B 1 240 ? 3.369 -24.031 -23.344 1 97.44 240 LEU B C 1
ATOM 4180 O O . LEU B 1 240 ? 3.893 -25 -22.766 1 97.44 240 LEU B O 1
ATOM 4184 N N . GLU B 1 241 ? 2.576 -24.188 -24.359 1 96 241 GLU B N 1
ATOM 4185 C CA . GLU B 1 241 ? 2.238 -25.5 -24.891 1 96 241 GLU B CA 1
ATOM 4186 C C . GLU B 1 241 ? 3.475 -26.203 -25.438 1 96 241 GLU B C 1
ATOM 4188 O O . GLU B 1 241 ? 3.662 -27.406 -25.203 1 96 241 GLU B O 1
ATOM 4193 N N . LYS B 1 242 ? 4.207 -25.422 -26.141 1 97.44 242 LYS B N 1
ATOM 4194 C CA . LYS B 1 242 ? 5.441 -25.953 -26.719 1 97.44 242 LYS B CA 1
ATOM 4195 C C . LYS B 1 242 ? 6.324 -26.578 -25.641 1 97.44 242 LYS B C 1
ATOM 4197 O O . LYS B 1 242 ? 7.008 -27.562 -25.891 1 97.44 242 LYS B O 1
ATOM 4202 N N . HIS B 1 243 ? 6.32 -26.016 -24.484 1 97.69 243 HIS B N 1
ATOM 4203 C CA . HIS B 1 243 ? 7.18 -26.484 -23.406 1 97.69 243 HIS B CA 1
ATOM 4204 C C . HIS B 1 243 ? 6.41 -27.375 -22.422 1 97.69 243 HIS B C 1
ATOM 4206 O O . HIS B 1 243 ? 6.832 -27.547 -21.281 1 97.69 243 HIS B O 1
ATOM 4212 N N . ASN B 1 244 ? 5.215 -27.859 -22.797 1 96 244 ASN B N 1
ATOM 4213 C CA . ASN B 1 244 ? 4.387 -28.781 -22.016 1 96 244 ASN B CA 1
ATOM 4214 C C . ASN B 1 244 ? 4.098 -28.234 -20.625 1 96 244 ASN B C 1
ATOM 4216 O O . ASN B 1 244 ? 4.207 -28.953 -19.625 1 96 244 ASN B O 1
ATOM 4220 N N . TYR B 1 245 ? 3.859 -26.969 -20.625 1 96.44 245 TYR B N 1
ATOM 4221 C CA . TYR B 1 245 ? 3.559 -26.297 -19.375 1 96.44 245 TYR B CA 1
ATOM 4222 C C . TYR B 1 245 ? 2.299 -26.859 -18.734 1 96.44 245 TYR B C 1
ATOM 4224 O O . TYR B 1 245 ? 1.24 -26.906 -19.359 1 96.44 245 TYR B O 1
ATOM 4232 N N . THR B 1 246 ? 2.422 -27.297 -17.469 1 94.19 246 THR B N 1
ATOM 4233 C CA . THR B 1 246 ? 1.29 -27.875 -16.734 1 94.19 246 THR B CA 1
ATOM 4234 C C . THR B 1 246 ? 0.943 -27.016 -15.523 1 94.19 246 THR B C 1
ATOM 4236 O O . THR B 1 246 ? 0.09 -27.375 -14.719 1 94.19 246 THR B O 1
ATOM 4239 N N . GLY B 1 247 ? 1.614 -25.891 -15.375 1 96.06 247 GLY B N 1
ATOM 4240 C CA . GLY B 1 247 ? 1.378 -25.031 -14.234 1 96.06 247 GLY B CA 1
ATOM 4241 C C . GLY B 1 247 ? 0.135 -24.172 -14.383 1 96.06 247 GLY B C 1
ATOM 4242 O O . GLY B 1 247 ? -0.766 -24.5 -15.156 1 96.06 247 GLY B O 1
ATOM 4243 N N . ILE B 1 248 ? 0.017 -23.156 -13.57 1 97.88 248 ILE B N 1
ATOM 4244 C CA . ILE B 1 248 ? -1.179 -22.328 -13.484 1 97.88 248 ILE B CA 1
ATOM 4245 C C . ILE B 1 248 ? -0.962 -21.031 -14.258 1 97.88 248 ILE B C 1
ATOM 4247 O O . ILE B 1 248 ? 0.117 -20.438 -14.203 1 97.88 248 ILE B O 1
ATOM 4251 N N . ILE B 1 249 ? -1.929 -20.688 -15.008 1 97.94 249 ILE B N 1
ATOM 4252 C CA . ILE B 1 249 ? -2.059 -19.359 -15.586 1 97.94 249 ILE B CA 1
ATOM 4253 C C . ILE B 1 249 ? -2.953 -18.5 -14.695 1 97.94 249 ILE B C 1
ATOM 4255 O O . ILE B 1 249 ? -4.172 -18.688 -14.664 1 97.94 249 ILE B O 1
ATOM 4259 N N . ASP B 1 250 ? -2.346 -17.609 -14 1 98.62 250 ASP B N 1
ATOM 4260 C CA . ASP B 1 250 ? -3.035 -16.812 -12.984 1 98.62 250 ASP B CA 1
ATOM 4261 C C . ASP B 1 250 ? -3.33 -15.414 -13.5 1 98.62 250 ASP B C 1
ATOM 4263 O O . ASP B 1 250 ? -2.41 -14.625 -13.734 1 98.62 250 ASP B O 1
ATOM 4267 N N . LEU B 1 251 ? -4.625 -15.117 -13.719 1 98.5 251 LEU B N 1
ATOM 4268 C CA . LEU B 1 251 ? -5 -13.781 -14.164 1 98.5 251 LEU B CA 1
ATOM 4269 C C . LEU B 1 251 ? -4.676 -12.742 -13.102 1 98.5 251 LEU B C 1
ATOM 4271 O O . LEU B 1 251 ? -5.195 -12.805 -11.984 1 98.5 251 LEU B O 1
ATOM 4275 N N . GLU B 1 252 ? -3.77 -11.852 -13.445 1 97.75 252 GLU B N 1
ATOM 4276 C CA . GLU B 1 252 ? -3.41 -10.703 -12.617 1 97.75 252 GLU B CA 1
ATOM 4277 C C . GLU B 1 252 ? -3.82 -9.391 -13.281 1 97.75 252 GLU B C 1
ATOM 4279 O O . GLU B 1 252 ? -2.994 -8.727 -13.906 1 97.75 252 GLU B O 1
ATOM 4284 N N . ILE B 1 253 ? -5.066 -9.094 -13.156 1 95.19 253 ILE B N 1
ATOM 4285 C CA . ILE B 1 253 ? -5.684 -7.91 -13.742 1 95.19 253 ILE B CA 1
ATOM 4286 C C . ILE B 1 253 ? -5.906 -6.852 -12.664 1 95.19 253 ILE B C 1
ATOM 4288 O O . ILE B 1 253 ? -7.047 -6.543 -12.312 1 95.19 253 ILE B O 1
ATOM 4292 N N . ASN B 1 254 ? -4.789 -6.289 -12.219 1 88.38 254 ASN B N 1
ATOM 4293 C CA . ASN B 1 254 ? -4.875 -5.504 -10.992 1 88.38 254 ASN B CA 1
ATOM 4294 C C . ASN B 1 254 ? -4.648 -4.02 -11.258 1 88.38 254 ASN B C 1
ATOM 4296 O O . ASN B 1 254 ? -4.258 -3.273 -10.359 1 88.38 254 ASN B O 1
ATOM 4300 N N . ASP B 1 255 ? -4.898 -3.586 -12.477 1 89.81 255 ASP B N 1
ATOM 4301 C CA . ASP B 1 255 ? -4.824 -2.156 -12.758 1 89.81 255 ASP B CA 1
ATOM 4302 C C . ASP B 1 255 ? -5.949 -1.4 -12.047 1 89.81 255 ASP B C 1
ATOM 4304 O O . ASP B 1 255 ? -7.082 -1.885 -11.984 1 89.81 255 ASP B O 1
ATOM 4308 N N . SER B 1 256 ? -5.609 -0.221 -11.547 1 86 256 SER B N 1
ATOM 4309 C CA . SER B 1 256 ? -6.551 0.555 -10.75 1 86 256 SER B CA 1
ATOM 4310 C C . SER B 1 256 ? -7.805 0.897 -11.555 1 86 256 SER B C 1
ATOM 4312 O O . SER B 1 256 ? -8.875 1.098 -10.984 1 86 256 SER B O 1
ATOM 4314 N N . ILE B 1 257 ? -7.719 0.934 -12.828 1 85.75 257 ILE B N 1
ATOM 4315 C CA . ILE B 1 257 ? -8.852 1.307 -13.672 1 85.75 257 ILE B CA 1
ATOM 4316 C C . ILE B 1 257 ? -9.922 0.222 -13.609 1 85.75 257 ILE B C 1
ATOM 4318 O O . ILE B 1 257 ? -11.055 0.435 -14.039 1 85.75 257 ILE B O 1
ATOM 4322 N N . TYR B 1 258 ? -9.578 -0.928 -13.016 1 92 258 TYR B N 1
ATOM 4323 C CA . TYR B 1 258 ? -10.523 -2.039 -12.961 1 92 258 TYR B CA 1
ATOM 4324 C C . TYR B 1 258 ? -11.086 -2.215 -11.555 1 92 258 TYR B C 1
ATOM 4326 O O . TYR B 1 258 ? -11.93 -3.082 -11.328 1 92 258 TYR B O 1
ATOM 4334 N N . TRP B 1 259 ? -10.688 -1.385 -10.602 1 91.25 259 TRP B N 1
ATOM 4335 C CA . TRP B 1 259 ? -10.953 -1.627 -9.188 1 91.25 259 TRP B CA 1
ATOM 4336 C C . TRP B 1 259 ? -12.43 -1.466 -8.867 1 91.25 259 TRP B C 1
ATOM 4338 O O . TRP B 1 259 ? -12.945 -2.084 -7.93 1 91.25 259 TRP B O 1
ATOM 4348 N N . ASP B 1 260 ? -13.133 -0.698 -9.672 1 91.12 260 ASP B N 1
ATOM 4349 C CA . ASP B 1 260 ? -14.531 -0.397 -9.367 1 91.12 260 ASP B CA 1
ATOM 4350 C C . ASP B 1 260 ? -15.438 -1.562 -9.758 1 91.12 260 ASP B C 1
ATOM 4352 O O . ASP B 1 260 ? -16.547 -1.688 -9.234 1 91.12 260 ASP B O 1
ATOM 4356 N N . ASP B 1 261 ? -14.984 -2.389 -10.727 1 95 261 ASP B N 1
ATOM 4357 C CA . ASP B 1 261 ? -15.766 -3.541 -11.164 1 95 261 ASP B CA 1
ATOM 4358 C C . ASP B 1 261 ? -14.859 -4.707 -11.547 1 95 261 ASP B C 1
ATOM 4360 O O . ASP B 1 261 ? -14.781 -5.078 -12.719 1 95 261 ASP B O 1
ATOM 4364 N N . PRO B 1 262 ? -14.305 -5.285 -10.523 1 96.94 262 PRO B N 1
ATOM 4365 C CA . PRO B 1 262 ? -13.367 -6.367 -10.836 1 96.94 262 PRO B CA 1
ATOM 4366 C C . PRO B 1 262 ? -14.055 -7.586 -11.445 1 96.94 262 PRO B C 1
ATOM 4368 O O . PRO B 1 262 ? -13.43 -8.328 -12.211 1 96.94 262 PRO B O 1
ATOM 4371 N N . HIS B 1 263 ? -15.32 -7.816 -11.148 1 97.94 263 HIS B N 1
ATOM 4372 C CA . HIS B 1 263 ? -16.031 -8.945 -11.727 1 97.94 263 HIS B CA 1
ATOM 4373 C C . HIS B 1 263 ? -16.062 -8.867 -13.242 1 97.94 263 HIS B C 1
ATOM 4375 O O . HIS B 1 263 ? -15.719 -9.836 -13.93 1 97.94 263 HIS B O 1
ATOM 4381 N N . SER B 1 264 ? -16.469 -7.691 -13.766 1 97.88 264 SER B N 1
ATOM 4382 C CA . SER B 1 264 ? -16.547 -7.523 -15.211 1 97.88 264 SER B CA 1
ATOM 4383 C C . SER B 1 264 ? -15.18 -7.699 -15.859 1 97.88 264 SER B C 1
ATOM 4385 O O . SER B 1 264 ? -15.078 -8.242 -16.969 1 97.88 264 SER B O 1
ATOM 4387 N N . SER B 1 265 ? -14.156 -7.219 -15.188 1 97.69 265 SER B N 1
ATOM 4388 C CA . SER B 1 265 ? -12.805 -7.355 -15.711 1 97.69 265 SER B CA 1
ATOM 4389 C C . SER B 1 265 ? -12.406 -8.82 -15.852 1 97.69 265 SER B C 1
ATOM 4391 O O . SER B 1 265 ? -11.875 -9.234 -16.891 1 97.69 265 SER B O 1
ATOM 4393 N N . VAL B 1 266 ? -12.711 -9.617 -14.836 1 97.94 266 VAL B N 1
ATOM 4394 C CA . VAL B 1 266 ? -12.383 -11.039 -14.859 1 97.94 266 VAL B CA 1
ATOM 4395 C C . VAL B 1 266 ? -13.273 -11.766 -15.867 1 97.94 266 VAL B C 1
ATOM 4397 O O . VAL B 1 266 ? -12.789 -12.594 -16.641 1 97.94 266 VAL B O 1
ATOM 4400 N N . GLU B 1 267 ? -14.539 -11.406 -15.852 1 98.19 267 GLU B N 1
ATOM 4401 C CA . GLU B 1 267 ? -15.477 -12.031 -16.781 1 98.19 267 GLU B CA 1
ATOM 4402 C C . GLU B 1 267 ? -15.039 -11.836 -18.219 1 98.19 267 GLU B C 1
ATOM 4404 O O . GLU B 1 267 ? -15.023 -12.789 -19 1 98.19 267 GLU B O 1
ATOM 4409 N N . ARG B 1 268 ? -14.688 -10.672 -18.578 1 97.94 268 ARG B N 1
ATOM 4410 C CA . ARG B 1 268 ? -14.25 -10.359 -19.938 1 97.94 268 ARG B CA 1
ATOM 4411 C C . ARG B 1 268 ? -12.961 -11.109 -20.266 1 97.94 268 ARG B C 1
ATOM 4413 O O . ARG B 1 268 ? -12.789 -11.57 -21.406 1 97.94 268 ARG B O 1
ATOM 4420 N N . SER B 1 269 ? -12.07 -11.18 -19.328 1 98.12 269 SER B N 1
ATOM 4421 C CA . SER B 1 269 ? -10.805 -11.875 -19.547 1 98.12 269 SER B CA 1
ATOM 4422 C C . SER B 1 269 ? -11.016 -13.375 -19.719 1 98.12 269 SER B C 1
ATOM 4424 O O . SER B 1 269 ? -10.375 -14.008 -20.547 1 98.12 269 SER B O 1
ATOM 4426 N N . VAL B 1 270 ? -11.898 -13.922 -18.891 1 97.5 270 VAL B N 1
ATOM 4427 C CA . VAL B 1 270 ? -12.227 -15.336 -18.984 1 97.5 270 VAL B CA 1
ATOM 4428 C C . VAL B 1 270 ? -12.883 -15.625 -20.344 1 97.5 270 VAL B C 1
ATOM 4430 O O . VAL B 1 270 ? -12.578 -16.625 -20.984 1 97.5 270 VAL B O 1
ATOM 4433 N N . ASP B 1 271 ? -13.758 -14.727 -20.75 1 97.12 271 ASP B N 1
ATOM 4434 C CA . ASP B 1 271 ? -14.391 -14.867 -22.062 1 97.12 271 ASP B CA 1
ATOM 4435 C C . ASP B 1 271 ? -13.344 -14.859 -23.172 1 97.12 271 ASP B C 1
ATOM 4437 O O . ASP B 1 271 ? -13.445 -15.625 -24.141 1 97.12 271 ASP B O 1
ATOM 4441 N N . TYR B 1 272 ? -12.438 -13.969 -23.062 1 97.31 272 TYR B N 1
ATOM 4442 C CA . TYR B 1 272 ? -11.352 -13.914 -24.031 1 97.31 272 TYR B CA 1
ATOM 4443 C C . TYR B 1 272 ? -10.617 -15.25 -24.094 1 97.31 272 TYR B C 1
ATOM 4445 O O . TYR B 1 272 ? -10.312 -15.734 -25.188 1 97.31 272 TYR B O 1
ATOM 4453 N N . LEU B 1 273 ? -10.312 -15.812 -22.938 1 96.88 273 LEU B N 1
ATOM 4454 C CA . LEU B 1 273 ? -9.609 -17.094 -22.875 1 96.88 273 LEU B CA 1
ATOM 4455 C C . LEU B 1 273 ? -10.414 -18.188 -23.562 1 96.88 273 LEU B C 1
ATOM 4457 O O . LEU B 1 273 ? -9.883 -18.938 -24.375 1 96.88 273 LEU B O 1
ATOM 4461 N N . LYS B 1 274 ? -11.688 -18.266 -23.281 1 95.06 274 LYS B N 1
ATOM 4462 C CA . LYS B 1 274 ? -12.562 -19.297 -23.828 1 95.06 274 LYS B CA 1
ATOM 4463 C C . LYS B 1 274 ? -12.68 -19.172 -25.344 1 95.06 274 LYS B C 1
ATOM 4465 O O . LYS B 1 274 ? -12.703 -20.188 -26.047 1 95.06 274 LYS B O 1
ATOM 4470 N N . LYS B 1 275 ? -12.664 -18 -25.812 1 94.62 275 LYS B N 1
ATOM 4471 C CA . LYS B 1 275 ? -12.914 -17.734 -27.219 1 94.62 275 LYS B CA 1
ATOM 4472 C C . LYS B 1 275 ? -11.633 -17.875 -28.047 1 94.62 275 LYS B C 1
ATOM 4474 O O . LYS B 1 275 ? -11.68 -18.297 -29.203 1 94.62 275 LYS B O 1
ATOM 4479 N N . ASN B 1 276 ? -10.547 -17.547 -27.344 1 90.88 276 ASN B N 1
ATOM 4480 C CA . ASN B 1 276 ? -9.359 -17.344 -28.172 1 90.88 276 ASN B CA 1
ATOM 4481 C C . ASN B 1 276 ? -8.273 -18.359 -27.844 1 90.88 276 ASN B C 1
ATOM 4483 O O . ASN B 1 276 ? -7.371 -18.594 -28.641 1 90.88 276 ASN B O 1
ATOM 4487 N N . ILE B 1 277 ? -8.336 -18.953 -26.641 1 85.31 277 ILE B N 1
ATOM 4488 C CA . ILE B 1 277 ? -7.195 -19.75 -26.203 1 85.31 277 ILE B CA 1
ATOM 4489 C C . ILE B 1 277 ? -7.625 -21.203 -26.031 1 85.31 277 ILE B C 1
ATOM 4491 O O . ILE B 1 277 ? -7.004 -22.109 -26.594 1 85.31 277 ILE B O 1
ATOM 4495 N N . PHE B 1 278 ? -8.648 -21.391 -25.188 1 78.25 278 PHE B N 1
ATOM 4496 C CA . PHE B 1 278 ? -9.047 -22.766 -24.875 1 78.25 278 PHE B CA 1
ATOM 4497 C C . PHE B 1 278 ? -10.164 -23.219 -25.812 1 78.25 278 PHE B C 1
ATOM 4499 O O . PHE B 1 278 ? -10.93 -24.125 -25.484 1 78.25 278 PHE B O 1
ATOM 4506 N N . LYS B 1 279 ? -10.078 -22.938 -27.109 1 66.06 279 LYS B N 1
ATOM 4507 C CA . LYS B 1 279 ? -11.086 -23.344 -28.094 1 66.06 279 LYS B CA 1
ATOM 4508 C C . LYS B 1 279 ? -11.195 -24.875 -28.172 1 66.06 279 LYS B C 1
ATOM 4510 O O . LYS B 1 279 ? -10.195 -25.578 -28 1 66.06 279 LYS B O 1
#

Foldseek 3Di:
DQQEEAECLLQQVHELLVVLVLCLVLVHAEYAYECDPPYHDPVVDPDLVRNLVVLLVSLVSNVVSNHAYAEYEYDALDPPAAQQEPDVVRLVVNLVVLLSSCVSCVSRPYQEYEDERHAYDPPDDLVSSQVSNLVSVLSSLVSSVVVNHAYAYEADAVVSYPQGQELVSVLVSCVSSVHPRYAYEYEVLSCLNVVHDPLVSCVRVNQVRHAHYADAAAANHARAAPPPHDDPRQVNLVSCVVSVHPHHHYRDRNGPVCSVPVSVSVSRNSVCCVVPPVD/DQQEEAECLLQQVHELLVSLVLCLVLVHAEYAYECDPPYHDPVVDPDLVRNLVVLLVSLVSNVVSNHAYAEYEYDALDPDAAQQEPDVVRLVVNLVVLLSSCVSCVSRPYQEYEDERFAYDPPDDLVSSQVSNLVSVLSSLVSSVVVNHAYAYEADAVVSYPQGQELVSVLVSCVSSVHPRYAYEYEVLSCLNVVHDPLVSCVRVNQVRHAHYADAAAANHARAAPPPHDDPRQVNLVSCVVSVHPHHHYRDRNGPVCSVPVSVSVSRNSVCCVVPPVD

Organism: NCBI:txid592978

pLDDT: mean 96.06, std 4.48, range [66.06, 98.88]

Nearest PDB structures (foldseek):
  8xj1-assembly1_A  TM=8.059E-01  e=9.821E-16  Kroppenstedtia eburnea
  6wn6-assembly1_A  TM=8.536E-01  e=4.499E-14  Escherichia coli
  3vyl-assembly1_B  TM=8.180E-01  e=3.396E-14  Mesorhizobium loti
  7cj8-assembly2_D  TM=8.165E-01  e=4.268E-13  Methylomonas sp. DH-1
  3kws-assembly1_B  TM=8.139E-01  e=3.222E-13  Parabacteroides distasonis ATCC 8503

Sequence (558 aa):
MDQVAVMGVQYFHYTLDYYLNSMHRCGVKNLDLWGASPHYCRLDYLTSSAAERKLREIRKKAEDLGLKFVMYTPETLAYPYSLSAPEQPIRDRTIDYFDMAIDDALTLGTTRLFMNSGCGPLDIPREDSWKRAVETISKVCEMAHKRGVTILLEQLQPYESNLLVNLPQMKAMLEEVNSPALKTCVDLVAMEVAHENLEDYYKVLGEDTIQFIHFADGDPSGHYILGDGNYPLKEYIKILEKHNYTGIIDLEINDSIYWDDPHSSVERSVDYLKKNIFKMDQVAVMGVQYFHYTLDYYLNSMHRCGVKNLDLWGASPHYCRLDYLTSSAAERKLREIRKKAEDLGLKFVMYTPETLAYPYSLSAPEQPIRDRTIDYFDMAIDDALTLGTTRLFMNSGCGPLDIPREDSWKRAVETISKVCEMAHKRGVTILLEQLQPYESNLLVNLPQMKAMLEEVNSPALKTCVDLVAMEVAHENLEDYYKVLGEDTIQFIHFADGDPSGHYILGDGNYPLKEYIKILEKHNYTGIIDLEINDSIYWDDPHSSVERSVDYLKKNIFK

Solvent-accessible surface area (backbone atoms only — not comparable to full-atom values): 28231 Å² total; per-residue (Å²): 105,88,45,35,25,42,45,41,62,35,35,54,49,30,45,48,67,55,48,54,52,43,32,47,76,59,66,42,38,34,31,26,44,36,38,35,55,63,57,38,39,74,85,78,34,94,41,71,64,55,43,50,53,53,37,44,51,51,38,50,57,34,43,74,61,64,30,45,44,59,30,30,30,61,71,43,86,45,64,79,34,30,46,19,48,89,50,61,67,39,31,52,51,30,44,52,49,50,55,53,44,53,54,50,18,49,60,42,64,20,51,29,33,47,44,65,60,37,54,42,50,70,81,48,65,57,65,59,23,45,54,38,26,42,53,43,50,36,55,47,34,52,56,27,44,78,70,64,26,35,37,29,40,31,44,33,40,67,94,64,18,75,62,30,36,42,68,73,43,45,53,49,50,52,61,71,43,61,47,94,19,58,36,28,22,48,31,49,38,24,36,49,64,58,70,53,56,72,68,56,51,43,72,72,62,33,66,86,33,56,47,34,31,38,40,44,16,20,69,74,51,61,24,30,41,52,82,75,38,71,59,64,61,68,57,54,51,50,52,38,55,73,61,66,62,79,46,38,43,24,38,43,50,59,34,76,92,35,51,89,47,38,56,61,43,50,41,48,26,49,49,41,39,51,69,70,66,65,104,104,89,42,34,26,42,46,40,61,35,38,54,47,30,45,46,68,56,50,53,50,42,32,48,75,60,66,41,38,34,32,25,44,37,38,36,54,62,57,39,38,72,85,77,34,94,41,72,66,56,43,50,53,52,36,43,50,51,38,49,57,34,43,74,61,65,29,45,43,59,30,31,31,61,70,44,86,44,64,78,35,32,45,19,48,90,50,61,67,37,30,50,51,32,45,52,48,49,54,51,44,53,52,49,20,50,60,40,64,19,50,29,34,48,44,66,61,38,54,41,49,71,81,48,66,56,66,59,22,46,53,37,26,42,53,43,49,35,54,46,34,52,57,27,43,78,70,66,25,34,38,29,40,30,45,32,40,69,94,64,17,76,63,31,34,41,68,72,42,46,52,49,49,53,62,71,42,62,48,94,20,56,35,29,22,50,30,48,38,23,37,48,65,57,72,52,58,73,68,56,50,42,72,73,62,34,68,86,32,56,48,34,31,39,40,46,15,18,68,73,52,61,26,30,41,49,83,76,40,72,58,64,60,68,57,53,51,50,52,38,56,73,63,65,61,80,47,38,43,27,38,43,51,59,34,76,92,36,49,89,46,40,57,62,42,50,40,49,26,49,49,40,39,52,70,69,66,65,104

Radius of gyration: 23.77 Å; Cα contacts (8 Å, |Δi|>4): 1106; chains: 2; bounding box: 48×66×55 Å

Secondary structure (DSSP, 8-state):
-TTEEEEGGGGTTS-HHHHHHHHHHHT--EEEEEESTTT--GGG-SSHHHHHHHHHHHHHHHHHTT-EEEEEEE--SSTT--SS-SSHHHHHHHHHHHHHHHHHHHHHT--EEEEE-----TTS-HHHHHHHHHHHHHHHHHHHHHTT-EEEEEPPPTTT-SS--SHHHHHHHHHHH--TTEEEEEEHHHHHHTT--HHHHHHHH-TTTEEEEEE-B-SSSS-BPTTSS-S-HHHHHHHHHHTT--SEEEE----GGGTT-HHHHHHHHHHHHHHHT--/-TTEEEEGGGGTTS-HHHHHHHHHHHT--EEEEEESTTT--GGG-SSHHHHHHHHHHHHHHHHHTT-EEEEEEE--SSTT--SS-SSHHHHHHHHHHHHHHHHHHHHHT--EEEEE-----TTS-HHHHHHHHHHHHHHHHHHHHHTT-EEEEEPPPTTT-SS--SHHHHHHHHHHH--TTEEEEEEHHHHHHTT--HHHHHHHH-TTTEEEEEE-B-SSSS-BPTTSS-S-HHHHHHHHHHTT--SEEEE----GGGTT-HHHHHHHHHHHHHHHT--